Protein AF-0000000077415486 (afdb_homodimer)

Secondary structure (DSSP, 8-state):
---------------------SEEEEEEE-TT-HHHHHHIIIIIHHHHHHHGGGEEEEEEE-TT-EEEEETTEEEEE-TT-HHHHHHHHHHHHHHHHSTTHHHHHHHHHHHTTS-TT-HHHHHHHHHHTT--HHHHHHHHHTSHHHHHHHHHHHHHHHH-SS--SSSEEEETTB--HHHHHHHHHHHHHHHHHHHHHHHHHHHHHHHHHT-----------------------/---------------------SEEEEEEE-TT-HHHHHHIIIIIHHHHHHHGGGEEEEEEE-TT-EEEEETTEEEEE-TT-HHHHHHHHHHHHHHHHSTTHHHHHHHHHHHTTS-TT-HHHHHHHHHHTT--HHHHHHHHHTSHHHHHHHHHHHHHHHH-SS--SSSEEEETTB--HHHHHHHHHHHHHHHHHHHHHHHHHHHHHHHHHT-----------------------

Nearest PDB structures (foldseek):
  6nwx-assembly1_A  TM=9.058E-01  e=7.890E-13  Mus musculus
  7unn-assembly1_A  TM=7.212E-01  e=3.100E-04  Corynebacterium diphtheriae
  4pwp-assembly1_A  TM=6.696E-01  e=2.620E-04  Corynebacterium diphtheriae
  4pwo-assembly1_A  TM=6.851E-01  e=4.339E-04  Corynebacterium diphtheriae
  2vup-assembly1_A  TM=6.744E-01  e=1.556E+00  Trypanosoma brucei

Radius of gyration: 33.88 Å; Cα contacts (8 Å, |Δi|>4): 620; chains: 2; bounding box: 96×103×74 Å

Sequence (466 aa):
MRRIVAFILIILFVPDGNYAKNISVSVFYESLCPDSVDFLSNQFYPAYISIKEKIQVELVPFGKATANWANGTWIFSCQHGPKECYGNMVHSCAIDLSPGDNSTEFVVCAMKSGDASLDGNLQQCAIDHGVNWTEIQNCVKSGKGNELLAKNGNRTGEVKEKVTFIPMVVFEHTYKEALQTIALRNFLEISEFLISESECERCKRRGKSGGSPKHFSSILVLLISVLPIKVLLMRRIVAFILIILFVPDGNYAKNISVSVFYESLCPDSVDFLSNQFYPAYISIKEKIQVELVPFGKATANWANGTWIFSCQHGPKECYGNMVHSCAIDLSPGDNSTEFVVCAMKSGDASLDGNLQQCAIDHGVNWTEIQNCVKSGKGNELLAKNGNRTGEVKEKVTFIPMVVFEHTYKEALQTIALRNFLEISEFLISESECERCKRRGKSGGSPKHFSSILVLLISVLPIKVLL

Structure (mmCIF, N/CA/C/O backbone):
data_AF-0000000077415486-model_v1
#
loop_
_entity.id
_entity.type
_entity.pdbx_description
1 polymer 'Gamma-interferon-inducible lysosomal thiol reductase'
#
loop_
_atom_site.group_PDB
_atom_site.id
_atom_site.type_symbol
_atom_site.label_atom_id
_atom_site.label_alt_id
_atom_site.label_comp_id
_atom_site.label_asym_id
_atom_site.label_entity_id
_atom_site.label_seq_id
_atom_site.pdbx_PDB_ins_code
_atom_site.Cartn_x
_atom_site.Cartn_y
_atom_site.Cartn_z
_atom_site.occupancy
_atom_site.B_iso_or_equiv
_atom_site.auth_seq_id
_atom_site.auth_comp_id
_atom_site.auth_asym_id
_atom_site.auth_atom_id
_atom_site.pdbx_PDB_model_num
ATOM 1 N N . MET A 1 1 ? -29.266 -56.281 39.906 1 33.22 1 MET A N 1
ATOM 2 C CA . MET A 1 1 ? -29.547 -54.938 39.344 1 33.22 1 MET A CA 1
ATOM 3 C C . MET A 1 1 ? -28.312 -54.375 38.656 1 33.22 1 MET A C 1
ATOM 5 O O . MET A 1 1 ? -27.312 -54.094 39.312 1 33.22 1 MET A O 1
ATOM 9 N N . ARG A 1 2 ? -27.984 -54.844 37.438 1 41.31 2 ARG A N 1
ATOM 10 C CA . ARG A 1 2 ? -26.859 -54.438 36.625 1 41.31 2 ARG A CA 1
ATOM 11 C C . ARG A 1 2 ? -26.953 -52.938 36.281 1 41.31 2 ARG A C 1
ATOM 13 O O . ARG A 1 2 ? -27.969 -52.5 35.719 1 41.31 2 ARG A O 1
ATOM 20 N N . ARG A 1 3 ? -26.219 -52.094 37 1 41.34 3 ARG A N 1
ATOM 21 C CA . ARG A 1 3 ? -26.094 -50.656 36.812 1 41.34 3 ARG A CA 1
ATOM 22 C C . ARG A 1 3 ? -25.516 -50.344 35.438 1 41.34 3 ARG A C 1
ATOM 24 O O . ARG A 1 3 ? -24.422 -50.812 35.094 1 41.34 3 ARG A O 1
ATOM 31 N N . ILE A 1 4 ? -26.375 -50.219 34.438 1 45.19 4 ILE A N 1
ATOM 32 C CA . ILE A 1 4 ? -25.938 -49.781 33.125 1 45.19 4 ILE A CA 1
ATOM 33 C C . ILE A 1 4 ? -25.453 -48.344 33.188 1 45.19 4 ILE A C 1
ATOM 35 O O . ILE A 1 4 ? -26.203 -47.438 33.594 1 45.19 4 ILE A O 1
ATOM 39 N N . VAL A 1 5 ? -24.156 -48.062 33.344 1 46.62 5 VAL A N 1
ATOM 40 C CA . VAL A 1 5 ? -23.547 -46.75 33.219 1 46.62 5 VAL A CA 1
ATOM 41 C C . VAL A 1 5 ? -23.531 -46.344 31.75 1 46.62 5 VAL A C 1
ATOM 43 O O . VAL A 1 5 ? -22.938 -47.031 30.906 1 46.62 5 VAL A O 1
ATOM 46 N N . ALA A 1 6 ? -24.5 -45.594 31.312 1 49.25 6 ALA A N 1
ATOM 47 C CA . ALA A 1 6 ? -24.484 -45 29.969 1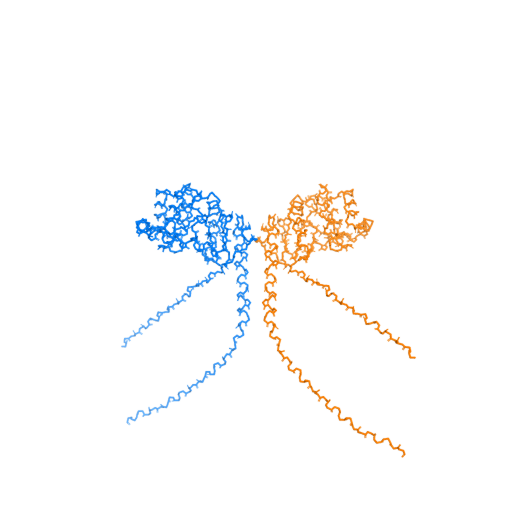 49.25 6 ALA A CA 1
ATOM 48 C C . ALA A 1 6 ? -23.438 -43.875 29.891 1 49.25 6 ALA A C 1
ATOM 50 O O . ALA A 1 6 ? -23.453 -42.938 30.688 1 49.25 6 ALA A O 1
ATOM 51 N N . PHE A 1 7 ? -22.281 -44.188 29.375 1 47.56 7 PHE A N 1
ATOM 52 C CA . PHE A 1 7 ? -21.297 -43.188 29.047 1 47.56 7 PHE A CA 1
ATOM 53 C C . PHE A 1 7 ? -21.797 -42.281 27.922 1 47.56 7 PHE A C 1
ATOM 55 O O . PHE A 1 7 ? -22.156 -42.75 26.844 1 47.56 7 PHE A O 1
ATOM 62 N N . ILE A 1 8 ? -22.359 -41.094 28.234 1 49.69 8 ILE A N 1
ATOM 63 C CA . ILE A 1 8 ? -22.688 -40.094 27.25 1 49.69 8 ILE A CA 1
ATOM 64 C C . ILE A 1 8 ? -21.391 -39.531 26.641 1 49.69 8 ILE A C 1
ATOM 66 O O . ILE A 1 8 ? -20.562 -38.969 27.344 1 49.69 8 ILE A O 1
ATOM 70 N N . LEU A 1 9 ? -20.953 -40.062 25.484 1 47.56 9 LEU A N 1
ATOM 71 C CA . LEU A 1 9 ? -19.891 -39.438 24.688 1 47.56 9 LEU A CA 1
ATOM 72 C C . LEU A 1 9 ? -20.312 -38.094 24.156 1 47.56 9 LEU A C 1
ATOM 74 O O . LEU A 1 9 ? -21.25 -37.969 23.359 1 47.56 9 LEU A O 1
ATOM 78 N N . ILE A 1 10 ? -20.094 -37 24.844 1 49.38 10 ILE A N 1
ATOM 79 C CA . ILE A 1 10 ? -20.281 -35.625 24.359 1 49.38 10 ILE A CA 1
ATOM 80 C C . ILE A 1 10 ? -19.297 -35.344 23.219 1 49.38 10 ILE A C 1
ATOM 82 O O . ILE A 1 10 ? -18.078 -35.375 23.422 1 49.38 10 ILE A O 1
ATOM 86 N N . ILE A 1 11 ? -19.672 -35.656 21.984 1 43.84 11 ILE A N 1
ATOM 87 C CA . ILE A 1 11 ? -18.891 -35.219 20.828 1 43.84 11 ILE A CA 1
ATOM 88 C C . ILE A 1 11 ? -18.922 -33.688 20.75 1 43.84 11 ILE A C 1
ATOM 90 O O . ILE A 1 11 ? -19.969 -33.094 20.516 1 43.84 11 ILE A O 1
ATOM 94 N N . LEU A 1 12 ? -18.109 -33 21.453 1 40.91 12 LEU A N 1
ATOM 95 C CA . LEU A 1 12 ? -17.891 -31.578 21.219 1 40.91 12 LEU A CA 1
ATOM 96 C C . LEU A 1 12 ? -17.453 -31.328 19.797 1 40.91 12 LEU A C 1
ATOM 98 O O . LEU A 1 12 ? -16.391 -31.781 19.375 1 40.91 12 LEU A O 1
ATOM 102 N N . PHE A 1 13 ? -18.375 -31.203 18.875 1 39.75 13 PHE A N 1
ATOM 103 C CA . PHE A 1 13 ? -18 -30.656 17.594 1 39.75 13 PHE A CA 1
ATOM 104 C C . PHE A 1 13 ? -17.266 -29.328 17.75 1 39.75 13 PHE A C 1
ATOM 106 O O . PHE A 1 13 ? -17.828 -28.359 18.266 1 39.75 13 PHE A O 1
ATOM 113 N N . VAL A 1 14 ? -16.047 -29.406 18 1 38.38 14 VAL A N 1
ATOM 114 C CA . VAL A 1 14 ? -15.305 -28.156 17.812 1 38.38 14 VAL A CA 1
ATOM 115 C C . VAL A 1 14 ? -15.594 -27.609 16.422 1 38.38 14 VAL A C 1
ATOM 117 O O . VAL A 1 14 ? -15.336 -28.266 15.414 1 38.38 14 VAL A O 1
ATOM 120 N N . PRO A 1 15 ? -16.562 -26.828 16.281 1 37.06 15 PRO A N 1
ATOM 121 C CA . PRO A 1 15 ? -16.609 -26.25 14.938 1 37.06 15 PRO A CA 1
ATOM 122 C C . PRO A 1 15 ? -15.227 -25.938 14.383 1 37.06 15 PRO A C 1
ATOM 124 O O . PRO A 1 15 ? -14.352 -25.484 15.117 1 37.06 15 PRO A O 1
ATOM 127 N N . ASP A 1 16 ? -14.734 -26.828 13.641 1 36.75 16 ASP A N 1
ATOM 128 C CA . ASP A 1 16 ? -13.57 -26.344 12.898 1 36.75 16 ASP A CA 1
ATOM 129 C C . ASP A 1 16 ? -13.742 -24.891 12.508 1 36.75 16 ASP A C 1
ATOM 131 O O . ASP A 1 16 ? -14.742 -24.516 11.875 1 36.75 16 ASP A O 1
ATOM 135 N N . GLY A 1 17 ? -13.539 -24.047 13.375 1 36.56 17 GLY A N 1
ATOM 136 C CA . GLY A 1 17 ? -13.586 -22.641 12.977 1 36.56 17 GLY A CA 1
ATOM 137 C C . GLY A 1 17 ? -13.125 -22.422 11.547 1 36.56 17 GLY A C 1
ATOM 138 O O . GLY A 1 17 ? -11.93 -22.25 11.289 1 36.56 17 GLY A O 1
ATOM 139 N N . ASN A 1 18 ? -13.641 -23.156 10.609 1 40.34 18 ASN A N 1
ATOM 140 C CA . ASN A 1 18 ? -13.438 -22.797 9.203 1 40.34 18 ASN A CA 1
ATOM 141 C C . ASN A 1 18 ? -13.43 -21.297 8.992 1 40.34 18 ASN A C 1
ATOM 143 O O . ASN A 1 18 ? -14.484 -20.672 8.914 1 40.34 18 ASN A O 1
ATOM 147 N N . TYR A 1 19 ? -12.57 -20.672 9.586 1 43.72 19 TYR A N 1
ATOM 148 C CA . TYR A 1 19 ? -12.492 -19.234 9.352 1 43.72 19 TYR A CA 1
ATOM 149 C C . TYR A 1 19 ? -12.453 -18.922 7.859 1 43.72 19 TYR A C 1
ATOM 151 O O . TYR A 1 19 ? -11.578 -19.406 7.141 1 43.72 19 TYR A O 1
ATOM 159 N N . ALA A 1 20 ? -13.523 -18.984 7.156 1 54.56 20 ALA A N 1
ATOM 160 C CA . ALA A 1 20 ? -13.625 -18.531 5.773 1 54.56 20 ALA A CA 1
ATOM 161 C C . ALA A 1 20 ? -12.586 -17.469 5.469 1 54.56 20 ALA A C 1
ATOM 163 O O . ALA A 1 20 ? -12.383 -16.547 6.266 1 54.56 20 ALA A O 1
ATOM 164 N N . LYS A 1 21 ? -11.664 -17.875 4.496 1 64.75 21 LYS A N 1
ATOM 165 C CA . LYS A 1 21 ? -10.633 -16.938 4.059 1 64.75 21 LYS A CA 1
ATOM 166 C C . LYS A 1 21 ? -11.242 -15.586 3.697 1 64.75 21 LYS A C 1
ATOM 168 O O . LYS A 1 21 ? -12.32 -15.516 3.102 1 64.75 21 LYS A O 1
ATOM 173 N N . ASN A 1 22 ? -10.555 -14.609 4.191 1 79.31 22 ASN A N 1
ATOM 174 C CA . ASN A 1 22 ? -11.062 -13.242 4.16 1 79.31 22 ASN A CA 1
ATOM 175 C C . ASN A 1 22 ? -10.945 -12.641 2.762 1 79.31 22 ASN A C 1
ATOM 177 O O . ASN A 1 22 ? -11.898 -12.031 2.264 1 79.31 22 ASN A O 1
ATOM 181 N N . ILE A 1 23 ? -9.719 -12.977 2.152 1 94.31 23 ILE A N 1
ATOM 182 C CA . ILE A 1 23 ? -9.562 -12.414 0.816 1 94.31 23 ILE A CA 1
ATOM 183 C C . ILE A 1 23 ? -8.82 -13.398 -0.078 1 94.31 23 ILE A C 1
ATOM 185 O O . ILE A 1 23 ? -8.125 -14.289 0.415 1 94.31 23 ILE A O 1
ATOM 189 N N . SER A 1 24 ? -9 -13.383 -1.378 1 97.38 24 SER A N 1
ATOM 190 C CA . SER A 1 24 ? -8.242 -14.172 -2.352 1 97.38 24 SER A CA 1
ATOM 191 C C . SER A 1 24 ? -7.074 -13.375 -2.918 1 97.38 24 SER A C 1
ATOM 193 O O . SER A 1 24 ? -7.184 -12.164 -3.123 1 97.38 24 SER A O 1
ATOM 195 N N . VAL A 1 25 ? -5.992 -14.047 -3.143 1 98.62 25 VAL A N 1
ATOM 196 C CA . VAL A 1 25 ? -4.809 -13.469 -3.766 1 98.62 25 VAL A CA 1
ATOM 197 C C . VAL A 1 25 ? -4.316 -14.375 -4.891 1 98.62 25 VAL A C 1
ATOM 199 O O . VAL A 1 25 ? -4.055 -15.562 -4.668 1 98.62 25 VAL A O 1
ATOM 202 N N . SER A 1 26 ? -4.207 -13.867 -6.051 1 98.62 26 SER A N 1
ATOM 203 C CA . SER A 1 26 ? -3.617 -14.578 -7.18 1 98.62 26 SER A CA 1
ATOM 204 C C . SER A 1 26 ? -2.293 -13.945 -7.598 1 98.62 26 SER A C 1
ATOM 206 O O . SER A 1 26 ? -2.205 -12.727 -7.754 1 98.62 26 SER A O 1
ATOM 208 N N . VAL A 1 27 ? -1.303 -14.75 -7.75 1 98.88 27 VAL A N 1
ATOM 209 C CA . VAL A 1 27 ? -0.001 -14.273 -8.203 1 98.88 27 VAL A CA 1
ATOM 210 C C . VAL A 1 27 ? 0.339 -14.898 -9.555 1 98.88 27 VAL A C 1
ATOM 212 O O . VAL A 1 27 ? 0.441 -16.125 -9.672 1 98.88 27 VAL A O 1
ATOM 215 N N . PHE A 1 28 ? 0.463 -14.125 -10.57 1 98.81 28 PHE A N 1
ATOM 216 C CA . PHE A 1 28 ? 0.914 -14.523 -11.898 1 98.81 28 PHE A CA 1
ATOM 217 C C . PHE A 1 28 ? 2.408 -14.273 -12.062 1 98.81 28 PHE A C 1
ATOM 219 O O . PHE A 1 28 ? 2.871 -13.141 -11.922 1 98.81 28 PHE A O 1
ATOM 226 N N . TYR A 1 29 ? 3.145 -15.328 -12.375 1 98.81 29 TYR A N 1
ATOM 227 C CA . TYR A 1 29 ? 4.594 -15.195 -12.281 1 98.81 29 TYR A CA 1
ATOM 228 C C . TYR A 1 29 ? 5.293 -16.109 -13.281 1 98.81 29 TYR A C 1
ATOM 230 O O . TYR A 1 29 ? 4.633 -16.797 -14.062 1 98.81 29 TYR A O 1
ATOM 238 N N . GLU A 1 30 ? 6.641 -15.953 -13.328 1 98.81 30 GLU A N 1
ATOM 239 C CA . GLU A 1 30 ? 7.535 -16.781 -14.133 1 98.81 30 GLU A CA 1
ATOM 240 C C . GLU A 1 30 ? 8.641 -17.406 -13.281 1 98.81 30 GLU A C 1
ATOM 242 O O . GLU A 1 30 ? 9.227 -16.719 -12.43 1 98.81 30 GLU A O 1
ATOM 247 N N . SER A 1 31 ? 8.953 -18.609 -13.539 1 98.88 31 SER A N 1
ATOM 248 C CA . SER A 1 31 ? 9.805 -19.406 -12.648 1 98.88 31 SER A CA 1
ATOM 249 C C . SER A 1 31 ? 11.234 -18.891 -12.648 1 98.88 31 SER A C 1
ATOM 251 O O . SER A 1 31 ? 11.969 -19.062 -11.672 1 98.88 31 SER A O 1
ATOM 253 N N . LEU A 1 32 ? 11.625 -18.219 -13.742 1 98.75 32 LEU A N 1
ATOM 254 C CA . LEU A 1 32 ? 13.016 -17.781 -13.797 1 98.75 32 LEU A CA 1
ATOM 255 C C . LEU A 1 32 ? 13.102 -16.266 -13.891 1 98.75 32 LEU A C 1
ATOM 257 O O . LEU A 1 32 ? 14.164 -15.711 -14.203 1 98.75 32 LEU A O 1
ATOM 261 N N . CYS A 1 33 ? 12.039 -15.578 -13.797 1 98.62 33 CYS A N 1
ATOM 262 C CA . CYS A 1 33 ? 12.031 -14.117 -13.836 1 98.62 33 CYS A CA 1
ATOM 263 C C . CYS A 1 33 ? 12.523 -13.539 -12.516 1 98.62 33 CYS A C 1
ATOM 265 O O . CYS A 1 33 ? 11.953 -13.812 -11.461 1 98.62 33 CYS A O 1
ATOM 267 N N . PRO A 1 34 ? 13.562 -12.719 -12.602 1 98.5 34 PRO A N 1
ATOM 268 C CA . PRO A 1 34 ? 14.133 -12.188 -11.359 1 98.5 34 PRO A CA 1
ATOM 269 C C . PRO A 1 34 ? 13.102 -11.445 -10.508 1 98.5 34 PRO A C 1
ATOM 271 O O . PRO A 1 34 ? 13.125 -11.547 -9.281 1 98.5 34 PRO A O 1
ATOM 274 N N . ASP A 1 35 ? 12.227 -10.664 -11.094 1 98.5 35 ASP A N 1
ATOM 275 C CA . ASP A 1 35 ? 11.203 -9.93 -10.344 1 98.5 35 ASP A CA 1
ATOM 276 C C . ASP A 1 35 ? 10.219 -10.891 -9.68 1 98.5 35 ASP A C 1
ATOM 278 O O . ASP A 1 35 ? 9.789 -10.656 -8.547 1 98.5 35 ASP A O 1
ATOM 282 N N . SER A 1 36 ? 9.812 -11.938 -10.344 1 98.81 36 SER A N 1
ATOM 283 C CA . SER A 1 36 ? 8.961 -12.961 -9.75 1 98.81 36 SER A CA 1
ATOM 284 C C . SER A 1 36 ? 9.641 -13.625 -8.562 1 98.81 36 SER A C 1
ATOM 286 O O . SER A 1 36 ? 9.023 -13.828 -7.512 1 98.81 36 SER A O 1
ATOM 288 N N . VAL A 1 37 ? 10.906 -13.922 -8.773 1 98.88 37 VAL A N 1
ATOM 289 C CA . VAL A 1 37 ? 11.68 -14.555 -7.711 1 98.88 37 VAL A CA 1
ATOM 290 C C . VAL A 1 37 ? 11.727 -13.633 -6.496 1 98.88 37 VAL A C 1
ATOM 292 O O . VAL A 1 37 ? 11.469 -14.062 -5.371 1 98.88 37 VAL A O 1
ATOM 295 N N . ASP A 1 38 ? 12.047 -12.414 -6.738 1 98.69 38 ASP A N 1
ATOM 296 C CA . ASP A 1 38 ? 12.164 -11.445 -5.652 1 98.69 38 ASP A CA 1
ATOM 297 C C . ASP A 1 38 ? 10.836 -11.297 -4.91 1 98.69 38 ASP A C 1
ATOM 299 O O . ASP A 1 38 ? 10.797 -11.359 -3.68 1 98.69 38 ASP A O 1
ATOM 303 N N . PHE A 1 39 ? 9.781 -11.148 -5.574 1 98.88 39 PHE A N 1
ATOM 304 C CA . PHE A 1 39 ? 8.477 -10.938 -4.957 1 98.88 39 PHE A CA 1
ATOM 305 C C . PHE A 1 39 ? 8.07 -12.148 -4.137 1 98.88 39 PHE A C 1
ATOM 307 O O . PHE A 1 39 ? 7.676 -12.016 -2.975 1 98.88 39 PHE A O 1
ATOM 314 N N . LEU A 1 40 ? 8.078 -13.336 -4.754 1 98.94 40 LEU A N 1
ATOM 315 C CA . LEU A 1 40 ? 7.621 -14.539 -4.07 1 98.94 40 LEU A CA 1
ATOM 316 C C . LEU A 1 40 ? 8.5 -14.844 -2.861 1 98.94 40 LEU A C 1
ATOM 318 O O . LEU A 1 40 ? 8.008 -15.281 -1.821 1 98.94 40 LEU A O 1
ATOM 322 N N . SER A 1 41 ? 9.773 -14.547 -2.977 1 98.69 41 SER A N 1
ATOM 323 C CA . SER A 1 41 ? 10.727 -14.914 -1.932 1 98.69 41 SER A CA 1
ATOM 324 C C . SER A 1 41 ? 10.719 -13.891 -0.798 1 98.69 41 SER A C 1
ATOM 326 O O . SER A 1 41 ? 10.805 -14.258 0.375 1 98.69 41 SER A O 1
ATOM 328 N N . ASN A 1 42 ? 10.57 -12.617 -1.163 1 98.56 42 ASN A N 1
ATOM 329 C CA . ASN A 1 42 ? 10.906 -11.586 -0.191 1 98.56 42 ASN A CA 1
ATOM 330 C C . ASN A 1 42 ? 9.695 -10.742 0.184 1 98.56 42 ASN A C 1
ATOM 332 O O . ASN A 1 42 ? 9.742 -9.961 1.139 1 98.56 42 ASN A O 1
ATOM 336 N N . GLN A 1 43 ? 8.641 -10.875 -0.507 1 98.69 43 GLN A N 1
ATOM 337 C CA . GLN A 1 43 ? 7.41 -10.172 -0.166 1 98.69 43 GLN A CA 1
ATOM 338 C C . GLN A 1 43 ? 6.297 -11.156 0.177 1 98.69 43 GLN A C 1
ATOM 340 O O . GLN A 1 43 ? 5.773 -11.148 1.294 1 98.69 43 GLN A O 1
ATOM 345 N N . PHE A 1 44 ? 6.027 -12.039 -0.738 1 98.88 44 PHE A N 1
ATOM 346 C CA . PHE A 1 44 ? 4.914 -12.969 -0.604 1 98.88 44 PHE A CA 1
ATOM 347 C C . PHE A 1 44 ? 5.148 -13.93 0.55 1 98.88 44 PHE A C 1
ATOM 349 O O . PHE A 1 44 ? 4.301 -14.07 1.434 1 98.88 44 PHE A O 1
ATOM 356 N N . TYR A 1 45 ? 6.262 -14.609 0.591 1 98.75 45 TYR A N 1
ATOM 357 C CA . TYR A 1 45 ? 6.445 -15.734 1.503 1 98.75 45 TYR A CA 1
ATOM 358 C C . TYR A 1 45 ? 6.457 -15.266 2.953 1 98.75 45 TYR A C 1
ATOM 360 O O . TYR A 1 45 ? 5.754 -15.82 3.799 1 98.75 45 TYR A O 1
ATOM 368 N N . PRO A 1 46 ? 7.289 -14.242 3.299 1 98.5 46 PRO A N 1
ATOM 369 C CA . PRO A 1 46 ? 7.215 -13.781 4.688 1 98.5 46 PRO A CA 1
ATOM 370 C C . PRO A 1 46 ? 5.797 -13.406 5.113 1 98.5 46 PRO A C 1
ATOM 372 O O . PRO A 1 46 ? 5.395 -13.68 6.246 1 98.5 46 PRO A O 1
ATOM 375 N N . ALA A 1 47 ? 5.055 -12.789 4.258 1 98.62 47 ALA A N 1
ATOM 376 C CA . ALA A 1 47 ? 3.668 -12.445 4.559 1 98.62 47 ALA A CA 1
ATOM 377 C C . ALA A 1 47 ? 2.811 -13.703 4.695 1 98.62 47 ALA A C 1
ATOM 379 O O . ALA A 1 47 ? 1.993 -13.805 5.613 1 98.62 47 ALA A O 1
ATOM 380 N N . TYR A 1 48 ? 2.998 -14.625 3.787 1 98.25 48 TYR A N 1
ATOM 381 C CA . TYR A 1 48 ? 2.246 -15.875 3.74 1 98.25 48 TYR A CA 1
ATOM 382 C C . TYR A 1 48 ? 2.309 -16.594 5.082 1 98.25 48 TYR A C 1
ATOM 384 O O . TYR A 1 48 ? 1.296 -17.109 5.566 1 98.25 48 TYR A O 1
ATOM 392 N N . ILE A 1 49 ? 3.439 -16.609 5.68 1 97.25 49 ILE A N 1
ATOM 393 C CA . ILE A 1 49 ? 3.633 -17.281 6.961 1 97.25 49 ILE A CA 1
ATOM 394 C C . ILE A 1 49 ? 2.725 -16.656 8.016 1 97.25 49 ILE A C 1
ATOM 396 O O . ILE A 1 49 ? 2.158 -17.359 8.852 1 97.25 49 ILE A O 1
ATOM 400 N N . SER A 1 50 ? 2.5 -15.43 7.926 1 96.31 50 SER A N 1
ATOM 401 C CA . SER A 1 50 ? 1.776 -14.688 8.953 1 96.31 50 SER A CA 1
ATOM 402 C C . SER A 1 50 ? 0.273 -14.719 8.703 1 96.31 50 SER A C 1
ATOM 404 O O . SER A 1 50 ? -0.521 -14.672 9.641 1 96.31 50 SER A O 1
ATOM 406 N N . ILE A 1 51 ? -0.125 -14.836 7.383 1 97.38 51 ILE A N 1
ATOM 407 C CA . ILE A 1 51 ? -1.534 -14.562 7.129 1 97.38 51 ILE A CA 1
ATOM 408 C C . ILE A 1 51 ? -2.143 -15.703 6.312 1 97.38 51 ILE A C 1
ATOM 410 O O . ILE A 1 51 ? -3.264 -15.586 5.812 1 97.38 51 ILE A O 1
ATOM 414 N N . LYS A 1 52 ? -1.493 -16.812 6.156 1 96.5 52 LYS A N 1
ATOM 415 C CA . LYS A 1 52 ? -1.928 -17.859 5.246 1 96.5 52 LYS A CA 1
ATOM 416 C C . LYS A 1 52 ? -3.307 -18.391 5.633 1 96.5 52 LYS A C 1
ATOM 418 O O . LYS A 1 52 ? -4.07 -18.844 4.773 1 96.5 52 LYS A O 1
ATOM 423 N N . GLU A 1 53 ? -3.703 -18.266 6.863 1 95.81 53 GLU A N 1
ATOM 424 C CA . GLU A 1 53 ? -5.004 -18.766 7.309 1 95.81 53 GLU A CA 1
ATOM 425 C C . GLU A 1 53 ? -6.125 -17.812 6.895 1 95.81 53 GLU A C 1
ATOM 427 O O . GLU A 1 53 ? -7.301 -18.172 6.953 1 95.81 53 GLU A O 1
ATOM 432 N N . LYS A 1 54 ? -5.793 -16.641 6.488 1 96.06 54 LYS A N 1
ATOM 433 C CA . LYS A 1 54 ? -6.793 -15.617 6.219 1 96.06 54 LYS A CA 1
ATOM 434 C C . LYS A 1 54 ? -6.887 -15.32 4.723 1 96.06 54 LYS A C 1
ATOM 436 O O . LYS A 1 54 ? -7.703 -14.5 4.297 1 96.06 54 LYS A O 1
ATOM 441 N N . ILE A 1 55 ? -5.953 -15.969 3.934 1 97.12 55 ILE A N 1
ATOM 442 C CA . ILE A 1 55 ? -5.992 -15.664 2.508 1 97.12 55 ILE A CA 1
ATOM 443 C C . ILE A 1 55 ? -6.102 -16.953 1.708 1 97.12 55 ILE A C 1
ATOM 445 O O . ILE A 1 55 ? -5.582 -18 2.123 1 97.12 55 ILE A O 1
ATOM 449 N N . GLN A 1 56 ? -6.836 -16.922 0.658 1 97.19 56 GLN A N 1
ATOM 450 C CA . GLN A 1 56 ? -6.832 -17.953 -0.363 1 97.19 56 GLN A CA 1
ATOM 451 C C . GLN A 1 56 ? -5.836 -17.641 -1.473 1 97.19 56 GLN A C 1
ATOM 453 O O . GLN A 1 56 ? -5.992 -16.641 -2.188 1 97.19 56 GLN A O 1
ATOM 458 N N . VAL A 1 57 ? -4.891 -18.547 -1.695 1 98.44 57 VAL A N 1
ATOM 459 C CA . VAL A 1 57 ? -3.775 -18.234 -2.58 1 98.44 57 VAL A CA 1
ATOM 460 C C . VAL A 1 57 ? -3.918 -19.016 -3.887 1 98.44 57 VAL A C 1
ATOM 462 O O . VAL A 1 57 ? -4.23 -20.203 -3.877 1 98.44 57 VAL A O 1
ATOM 465 N N . GLU A 1 58 ? -3.746 -18.359 -4.938 1 98.44 58 GLU A N 1
ATOM 466 C CA . GLU A 1 58 ? -3.605 -18.938 -6.27 1 98.44 58 GLU A CA 1
ATOM 467 C C . GLU A 1 58 ? -2.287 -18.531 -6.914 1 98.44 58 GLU A C 1
ATOM 469 O O . GLU A 1 58 ? -2.035 -17.328 -7.109 1 98.44 58 GLU A O 1
ATOM 474 N N . LEU A 1 59 ? -1.413 -19.469 -7.211 1 98.88 59 LEU A N 1
ATOM 475 C CA . LEU A 1 59 ? -0.179 -19.219 -7.949 1 98.88 59 LEU A CA 1
ATOM 476 C C . LEU A 1 59 ? -0.314 -19.656 -9.406 1 98.88 59 LEU A C 1
ATOM 478 O O . LEU A 1 59 ? -0.732 -20.781 -9.68 1 98.88 59 LEU A O 1
ATOM 482 N N . VAL A 1 60 ? 0 -18.766 -10.352 1 98.88 60 VAL A N 1
ATOM 483 C CA . VAL A 1 60 ? -0.216 -19.016 -11.766 1 98.88 60 VAL A CA 1
ATOM 484 C C . VAL A 1 60 ? 1.095 -18.844 -12.531 1 98.88 60 VAL A C 1
ATOM 486 O O . VAL A 1 60 ? 1.371 -17.766 -13.062 1 98.88 60 VAL A O 1
ATOM 489 N N . PRO A 1 61 ? 1.847 -19.859 -12.711 1 98.94 61 PRO A N 1
ATOM 490 C CA . PRO A 1 61 ? 3.09 -19.75 -13.477 1 98.94 61 PRO A CA 1
ATOM 491 C C . PRO A 1 61 ? 2.852 -19.688 -14.984 1 98.94 61 PRO A C 1
ATOM 493 O O . PRO A 1 61 ? 2.256 -20.594 -15.555 1 98.94 61 PRO A O 1
ATOM 496 N N . PHE A 1 62 ? 3.256 -18.625 -15.633 1 98.69 62 PHE A N 1
ATOM 497 C CA . PHE A 1 62 ? 3.148 -18.422 -17.062 1 98.69 62 PHE A CA 1
ATOM 498 C C . PHE A 1 62 ? 3.799 -17.109 -17.484 1 98.69 62 PHE A C 1
ATOM 500 O O . PHE A 1 62 ? 4.797 -17.094 -18.203 1 98.69 62 PHE A O 1
ATOM 507 N N . GLY A 1 63 ? 3.236 -16 -16.906 1 97.75 63 GLY A N 1
ATOM 508 C CA . GLY A 1 63 ? 3.771 -14.664 -17.141 1 97.75 63 GLY A CA 1
ATOM 509 C C . GLY A 1 63 ? 3.592 -14.188 -18.562 1 97.75 63 GLY A C 1
ATOM 510 O O . GLY A 1 63 ? 2.484 -14.234 -19.109 1 97.75 63 GLY A O 1
ATOM 511 N N . LYS A 1 64 ? 4.625 -13.82 -19.203 1 97.12 64 LYS A N 1
ATOM 512 C CA . LYS A 1 64 ? 4.59 -13.258 -20.547 1 97.12 64 LYS A CA 1
ATOM 513 C C . LYS A 1 64 ? 4.773 -14.344 -21.609 1 97.12 64 LYS A C 1
ATOM 515 O O . LYS A 1 64 ? 5.039 -14.039 -22.781 1 97.12 64 LYS A O 1
ATOM 520 N N . ALA A 1 65 ? 4.719 -15.555 -21.234 1 97.56 65 ALA A N 1
ATOM 521 C CA . ALA A 1 65 ? 4.879 -16.656 -22.172 1 97.56 65 ALA A CA 1
ATOM 522 C C . ALA A 1 65 ? 3.766 -16.641 -23.219 1 97.56 65 ALA A C 1
ATOM 524 O O . ALA A 1 65 ? 2.77 -15.93 -23.062 1 97.56 65 ALA A O 1
ATOM 525 N N . THR A 1 66 ? 3.996 -17.312 -24.266 1 96.81 66 THR A N 1
ATOM 526 C CA . THR A 1 66 ? 2.961 -17.562 -25.266 1 96.81 66 THR A CA 1
ATOM 527 C C . THR A 1 66 ? 2.689 -19.062 -25.391 1 96.81 66 THR A C 1
ATOM 529 O O . THR A 1 66 ? 3.574 -19.891 -25.141 1 96.81 66 THR A O 1
ATOM 532 N N . ALA A 1 67 ? 1.487 -19.328 -25.672 1 96.69 67 ALA A N 1
ATOM 533 C CA . ALA A 1 67 ? 1.038 -20.703 -25.906 1 96.69 67 ALA A CA 1
ATOM 534 C C . ALA A 1 67 ? 0.281 -20.797 -27.219 1 96.69 67 ALA A C 1
ATOM 536 O O . ALA A 1 67 ? -0.767 -20.172 -27.406 1 96.69 67 ALA A O 1
ATOM 537 N N . ASN A 1 68 ? 0.846 -21.578 -28.125 1 95.94 68 ASN A N 1
ATOM 538 C CA . ASN A 1 68 ? 0.22 -21.781 -29.422 1 95.94 68 ASN A CA 1
ATOM 539 C C . ASN A 1 68 ? -0.012 -23.266 -29.688 1 95.94 68 ASN A C 1
ATOM 541 O O . ASN A 1 68 ? 0.858 -24.094 -29.422 1 95.94 68 ASN A O 1
ATOM 545 N N . TRP A 1 69 ? -1.241 -23.641 -30.109 1 94.44 69 TRP A N 1
ATOM 546 C CA . TRP A 1 69 ? -1.554 -25.016 -30.469 1 94.44 69 TRP A CA 1
ATOM 547 C C . TRP A 1 69 ? -1.101 -25.312 -31.906 1 94.44 69 TRP A C 1
ATOM 549 O O . TRP A 1 69 ? -1.548 -24.672 -32.844 1 94.44 69 TRP A O 1
ATOM 559 N N . ALA A 1 70 ? -0.152 -26.188 -32.062 1 91.94 70 ALA A N 1
ATOM 560 C CA . ALA A 1 70 ? 0.383 -26.547 -33.375 1 91.94 70 ALA A CA 1
ATOM 561 C C .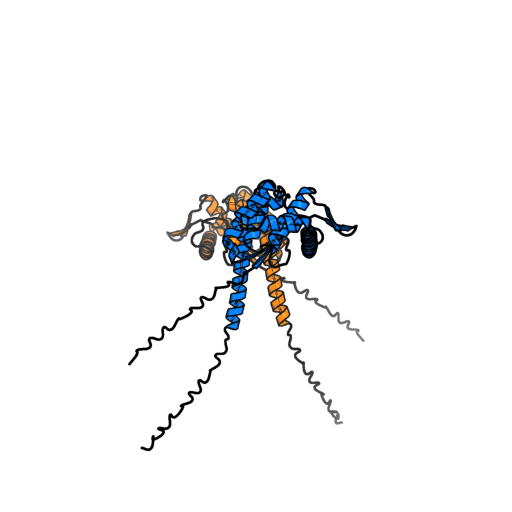 ALA A 1 70 ? 0.78 -28.016 -33.406 1 91.94 70 ALA A C 1
ATOM 563 O O . ALA A 1 70 ? 1.376 -28.547 -32.469 1 91.94 70 ALA A O 1
ATOM 564 N N . ASN A 1 71 ? 0.396 -28.672 -34.562 1 91.31 71 ASN A N 1
ATOM 565 C CA . ASN A 1 71 ? 0.794 -30.047 -34.844 1 91.31 71 ASN A CA 1
ATOM 566 C C . ASN A 1 71 ? 0.339 -31 -33.719 1 91.31 71 ASN A C 1
ATOM 568 O O . ASN A 1 71 ? 1.118 -31.828 -33.25 1 91.31 71 ASN A O 1
ATOM 572 N N . GLY A 1 72 ? -0.773 -30.719 -33.094 1 92.56 72 GLY A N 1
ATOM 573 C CA . GLY A 1 72 ? -1.385 -31.609 -32.125 1 92.56 72 GLY A CA 1
ATOM 574 C C . GLY A 1 72 ? -0.834 -31.438 -30.719 1 92.56 72 GLY A C 1
ATOM 575 O O . GLY A 1 72 ? -1.03 -32.281 -29.859 1 92.56 72 GLY A O 1
ATOM 576 N N . THR A 1 73 ? -0.05 -30.406 -30.531 1 91.88 73 THR A N 1
ATOM 577 C CA . THR A 1 73 ? 0.489 -30.172 -29.188 1 91.88 73 THR A CA 1
ATOM 578 C C . THR A 1 73 ? 0.619 -28.672 -28.922 1 91.88 73 THR A C 1
ATOM 580 O O . THR A 1 73 ? 0.428 -27.844 -29.812 1 91.88 73 THR A O 1
ATOM 583 N N . TRP A 1 74 ? 0.844 -28.375 -27.672 1 96.31 74 TRP A N 1
ATOM 584 C CA . TRP A 1 74 ? 1.1 -26.984 -27.266 1 96.31 74 TRP A CA 1
ATOM 585 C C . TRP A 1 74 ? 2.574 -26.641 -27.438 1 96.31 74 TRP A C 1
ATOM 587 O O . TRP A 1 74 ? 3.451 -27.422 -27.078 1 96.31 74 TRP A O 1
ATOM 597 N N . ILE A 1 75 ? 2.779 -25.469 -28.062 1 96.69 75 ILE A N 1
ATOM 598 C CA . ILE A 1 75 ? 4.121 -24.922 -28.172 1 96.69 75 ILE A CA 1
ATOM 599 C C . ILE A 1 75 ? 4.211 -23.625 -27.359 1 96.69 75 ILE A C 1
ATOM 601 O O . ILE A 1 75 ? 3.385 -22.719 -27.531 1 96.69 75 ILE A O 1
ATOM 605 N N . PHE A 1 76 ? 5.27 -23.594 -26.5 1 98.19 76 PHE A N 1
ATOM 606 C CA . PHE A 1 76 ? 5.398 -22.453 -25.609 1 98.19 76 PHE A CA 1
ATOM 607 C C . PHE A 1 76 ? 6.672 -21.672 -25.906 1 98.19 76 PHE A C 1
ATOM 609 O O . PHE A 1 76 ? 7.684 -22.25 -26.312 1 98.19 76 PHE A O 1
ATOM 616 N N . SER A 1 77 ? 6.594 -20.375 -25.766 1 98.31 77 SER 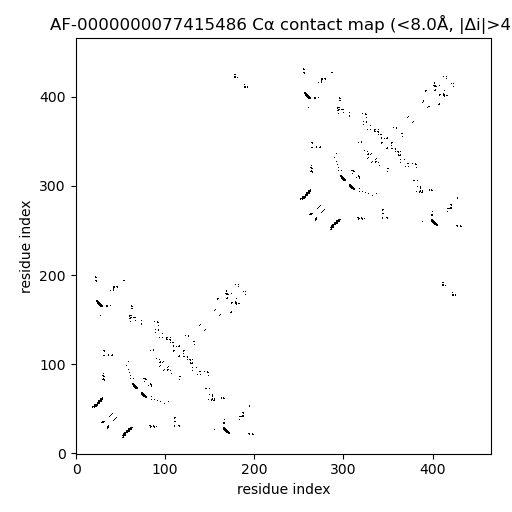A N 1
ATOM 617 C CA . SER A 1 77 ? 7.75 -19.484 -25.734 1 98.31 77 SER A CA 1
ATOM 618 C C . SER A 1 77 ? 7.77 -18.656 -24.438 1 98.31 77 SER A C 1
ATOM 620 O O . SER A 1 77 ? 6.754 -18.094 -24.047 1 98.31 77 SER A O 1
ATOM 622 N N . CYS A 1 78 ? 8.883 -18.688 -23.797 1 98.19 78 CYS A N 1
ATOM 623 C CA . CYS A 1 78 ? 9 -18 -22.516 1 98.19 78 CYS A CA 1
ATOM 624 C C . CYS A 1 78 ? 10.031 -16.891 -22.578 1 98.19 78 CYS A C 1
ATOM 626 O O . CYS A 1 78 ? 11.016 -16.984 -23.312 1 98.19 78 CYS A O 1
ATOM 628 N N . GLN A 1 79 ? 9.852 -15.875 -21.781 1 95.69 79 GLN A N 1
ATOM 629 C CA . GLN A 1 79 ? 10.68 -14.672 -21.797 1 95.69 79 GLN A CA 1
ATOM 630 C C . GLN A 1 79 ? 12.133 -15.008 -21.484 1 95.69 79 GLN A C 1
ATOM 632 O O . GLN A 1 79 ? 13.055 -14.414 -22.062 1 95.69 79 GLN A O 1
ATOM 637 N N . HIS A 1 80 ? 12.367 -15.992 -20.609 1 97.44 80 HIS A N 1
ATOM 638 C CA . HIS A 1 80 ? 13.719 -16.359 -20.203 1 97.44 80 HIS A CA 1
ATOM 639 C C . HIS A 1 80 ? 14.109 -17.719 -20.75 1 97.44 80 HIS A C 1
ATOM 641 O O . HIS A 1 80 ? 14.828 -18.484 -20.078 1 97.44 80 HIS A O 1
ATOM 647 N N . GLY A 1 81 ? 13.492 -18.109 -21.844 1 97.81 81 GLY A N 1
ATOM 648 C CA . GLY A 1 81 ? 13.938 -19.281 -22.562 1 97.81 81 GLY A CA 1
ATOM 649 C C . GLY A 1 81 ? 13.188 -20.547 -22.172 1 97.81 81 GLY A C 1
ATOM 650 O O . GLY A 1 81 ? 12.289 -20.5 -21.328 1 97.81 81 GLY A O 1
ATOM 651 N N . PRO A 1 82 ? 13.578 -21.688 -22.797 1 98.12 82 PRO A N 1
ATOM 652 C CA . PRO A 1 82 ? 12.852 -22.938 -22.625 1 98.12 82 PRO A CA 1
ATOM 653 C C . PRO A 1 82 ? 12.906 -23.469 -21.203 1 98.12 82 PRO A C 1
ATOM 655 O O . PRO A 1 82 ? 11.961 -24.125 -20.734 1 98.12 82 PRO A O 1
ATOM 658 N N . LYS A 1 83 ? 13.992 -23.156 -20.516 1 98.62 83 LYS A N 1
ATOM 659 C CA . LYS A 1 83 ? 14.102 -23.609 -19.125 1 98.62 83 LYS A CA 1
ATOM 660 C C . LYS A 1 83 ? 13 -22.984 -18.266 1 98.62 83 LYS A C 1
ATOM 662 O O . LYS A 1 83 ? 12.5 -23.625 -17.328 1 98.62 83 LYS A O 1
ATOM 667 N N . GLU A 1 84 ? 12.703 -21.766 -18.547 1 98.81 84 GLU A N 1
ATOM 668 C CA . GLU A 1 84 ? 11.617 -21.125 -17.812 1 98.81 84 GLU A CA 1
ATOM 669 C C . GLU A 1 84 ? 10.281 -21.812 -18.094 1 98.81 84 GLU A C 1
ATOM 671 O O . GLU A 1 84 ? 9.469 -21.984 -17.188 1 98.81 84 GLU A O 1
ATOM 676 N N . CYS A 1 85 ? 10.055 -22.156 -19.375 1 98.75 85 CYS A N 1
ATOM 677 C CA . CYS A 1 85 ? 8.844 -22.891 -19.703 1 98.75 85 CYS A CA 1
ATOM 678 C C . CYS A 1 85 ? 8.766 -24.203 -18.938 1 98.75 85 CYS A C 1
ATOM 680 O O . CYS A 1 85 ? 7.707 -24.578 -18.438 1 98.75 85 CYS A O 1
ATOM 682 N N . TYR A 1 86 ? 9.891 -24.859 -18.859 1 98.75 86 TYR A N 1
ATOM 683 C CA . TYR A 1 86 ? 9.953 -26.109 -18.125 1 98.75 86 TYR A CA 1
ATOM 684 C C . TYR A 1 86 ? 9.641 -25.875 -16.641 1 98.75 86 TYR A C 1
ATOM 686 O O . TYR A 1 86 ? 8.828 -26.594 -16.062 1 98.75 86 TYR A O 1
ATOM 694 N N . GLY A 1 87 ? 10.297 -24.875 -16.062 1 98.88 87 GLY A N 1
ATOM 695 C CA . GLY A 1 87 ? 10.008 -24.547 -14.672 1 98.88 87 GLY A CA 1
ATOM 696 C C . GLY A 1 87 ? 8.547 -24.219 -14.43 1 98.88 87 GLY A C 1
ATOM 697 O O . GLY A 1 87 ? 7.945 -24.719 -13.477 1 98.88 87 GLY A O 1
ATOM 698 N N . ASN A 1 88 ? 7.996 -23.406 -15.305 1 98.94 88 ASN A N 1
ATOM 699 C CA . ASN A 1 88 ? 6.574 -23.078 -15.227 1 98.94 88 ASN A CA 1
ATOM 700 C C . ASN A 1 88 ? 5.711 -24.344 -15.25 1 98.94 88 ASN A C 1
ATOM 702 O O . ASN A 1 88 ? 4.746 -24.453 -14.492 1 98.94 88 ASN A O 1
ATOM 706 N N . MET A 1 89 ? 6.074 -25.219 -16.078 1 98.88 89 MET A N 1
ATOM 707 C CA . MET A 1 89 ? 5.312 -26.453 -16.234 1 98.88 89 MET A CA 1
ATOM 708 C C . MET A 1 89 ? 5.402 -27.312 -14.969 1 98.88 89 MET A C 1
ATOM 710 O O . MET A 1 89 ? 4.395 -27.828 -14.492 1 98.88 89 MET A O 1
ATOM 714 N N . VAL A 1 90 ? 6.566 -27.438 -14.445 1 98.94 90 VAL A N 1
ATOM 715 C CA . VAL A 1 90 ? 6.77 -28.234 -13.242 1 98.94 90 VAL A CA 1
ATOM 716 C C . VAL A 1 90 ? 5.988 -27.625 -12.078 1 98.94 90 VAL A C 1
ATOM 718 O O . VAL A 1 90 ? 5.32 -28.344 -11.328 1 98.94 90 VAL A O 1
ATOM 721 N N . HIS A 1 91 ? 6.074 -26.297 -11.914 1 98.94 91 HIS A N 1
ATOM 722 C CA . HIS A 1 91 ? 5.293 -25.625 -10.891 1 98.94 91 HIS A CA 1
ATOM 723 C C . HIS A 1 91 ? 3.803 -25.891 -11.062 1 98.94 91 HIS A C 1
ATOM 725 O O . HIS A 1 91 ? 3.102 -26.172 -10.086 1 98.94 91 HIS A O 1
ATOM 731 N N . SER A 1 92 ? 3.326 -25.844 -12.273 1 98.94 92 SER A N 1
ATOM 732 C CA . SER A 1 92 ? 1.922 -26.109 -12.57 1 98.94 92 SER A CA 1
ATOM 733 C C . SER A 1 92 ? 1.516 -27.5 -12.133 1 98.94 92 SER A C 1
ATOM 735 O O . SER A 1 92 ? 0.444 -27.703 -11.555 1 98.94 92 SER A O 1
ATOM 737 N N . CYS A 1 93 ? 2.35 -28.453 -12.43 1 98.94 93 CYS A N 1
ATOM 738 C CA . CYS A 1 93 ? 2.094 -29.844 -12.031 1 98.94 93 CYS A CA 1
ATOM 739 C C . CYS A 1 93 ? 2.037 -29.969 -10.516 1 98.94 93 CYS A C 1
ATOM 741 O O . CYS A 1 93 ? 1.138 -30.625 -9.977 1 98.94 93 CYS A O 1
ATOM 743 N N . ALA A 1 94 ? 2.945 -29.375 -9.852 1 98.94 94 ALA A N 1
ATOM 744 C CA . ALA A 1 94 ? 2.977 -29.438 -8.391 1 98.94 94 ALA A CA 1
ATOM 745 C C . ALA A 1 94 ? 1.702 -28.844 -7.789 1 98.94 94 ALA A C 1
ATOM 747 O O . ALA A 1 94 ? 1.119 -29.422 -6.867 1 98.94 94 ALA A O 1
ATOM 748 N N . ILE A 1 95 ? 1.272 -27.719 -8.289 1 98.88 95 ILE A N 1
ATOM 749 C CA . ILE A 1 95 ? 0.089 -27.016 -7.797 1 98.88 95 ILE A CA 1
ATOM 750 C C . ILE A 1 95 ? -1.151 -27.875 -8.039 1 98.88 95 ILE A C 1
ATOM 752 O O . ILE A 1 95 ? -2.039 -27.938 -7.184 1 98.88 95 ILE A O 1
ATOM 756 N N . ASP A 1 96 ? -1.202 -28.484 -9.133 1 98.75 96 ASP A N 1
ATOM 757 C CA . ASP A 1 96 ? -2.328 -29.359 -9.469 1 98.75 96 ASP A CA 1
ATOM 758 C C . ASP A 1 96 ? -2.363 -30.578 -8.555 1 98.75 96 ASP A C 1
ATOM 760 O O . ASP A 1 96 ? -3.434 -31.016 -8.125 1 98.75 96 ASP A O 1
ATOM 764 N N . LEU A 1 97 ? -1.272 -31.172 -8.266 1 98.5 97 LEU A N 1
ATOM 765 C CA . LEU A 1 97 ? -1.146 -32.406 -7.523 1 98.5 97 LEU A CA 1
ATOM 766 C C . LEU A 1 97 ? -1.432 -32.188 -6.039 1 98.5 97 LEU A C 1
ATOM 768 O O . LEU A 1 97 ? -1.997 -33.062 -5.375 1 98.5 97 LEU A O 1
ATOM 772 N N . SER A 1 98 ? -1.006 -31.047 -5.555 1 97.75 98 SER A N 1
ATOM 773 C CA . SER A 1 98 ? -1.106 -30.781 -4.121 1 97.75 98 SER A CA 1
ATOM 774 C C . SER A 1 98 ? -1.521 -29.344 -3.85 1 97.75 98 SER A C 1
ATOM 776 O O . SER A 1 98 ? -0.745 -28.562 -3.291 1 97.75 98 SER A O 1
ATOM 778 N N . PRO A 1 99 ? -2.826 -29.078 -4.141 1 95.44 99 PRO A N 1
ATOM 779 C CA . PRO A 1 99 ? -3.275 -27.703 -3.906 1 95.44 99 PRO A CA 1
ATOM 780 C C . PRO A 1 99 ? -3.182 -27.297 -2.439 1 95.44 99 PRO A C 1
ATOM 782 O O . PRO A 1 99 ? -3.385 -28.125 -1.548 1 95.44 99 PRO A O 1
ATOM 785 N N . GLY A 1 100 ? -2.807 -26.109 -2.203 1 95.88 100 GLY A N 1
ATOM 786 C CA . GLY A 1 100 ? -2.74 -25.594 -0.85 1 95.88 100 GLY A CA 1
ATOM 787 C C . GLY A 1 100 ? -1.327 -25.266 -0.399 1 95.88 100 GLY A C 1
ATOM 788 O O . GLY A 1 100 ? -0.501 -24.828 -1.195 1 95.88 100 GLY A O 1
ATOM 789 N N . ASP A 1 101 ? -1.049 -25.453 0.872 1 97.75 101 ASP A N 1
ATOM 790 C CA . ASP A 1 101 ? 0.203 -25 1.471 1 97.75 101 ASP A CA 1
ATOM 791 C C . ASP A 1 101 ? 1.393 -25.781 0.899 1 97.75 101 ASP A C 1
ATOM 793 O O . ASP A 1 101 ? 2.465 -25.203 0.688 1 97.75 101 ASP A O 1
ATOM 797 N N . ASN A 1 102 ? 1.157 -27.047 0.641 1 98.44 102 ASN A N 1
ATOM 798 C CA . ASN A 1 102 ? 2.264 -27.859 0.155 1 98.44 102 ASN A CA 1
ATOM 799 C C . ASN A 1 102 ? 2.82 -27.328 -1.161 1 98.44 102 ASN A C 1
ATOM 801 O O . ASN A 1 102 ? 4.027 -27.125 -1.293 1 98.44 102 ASN A O 1
ATOM 805 N N . SER A 1 103 ? 1.959 -27.125 -2.086 1 98.62 103 SER A N 1
ATOM 806 C CA . SER A 1 103 ? 2.432 -26.641 -3.385 1 98.62 103 SER A CA 1
ATOM 807 C C . SER A 1 103 ? 2.893 -25.188 -3.309 1 98.62 103 SER A C 1
ATOM 809 O O . SER A 1 103 ? 3.82 -24.797 -4.016 1 98.62 103 SER A O 1
ATOM 811 N N . THR A 1 104 ? 2.23 -24.391 -2.471 1 98.81 104 THR A N 1
ATOM 812 C CA . THR A 1 104 ? 2.686 -23.016 -2.293 1 98.81 104 THR A CA 1
ATOM 813 C C . THR A 1 104 ? 4.117 -22.984 -1.77 1 98.81 104 THR A C 1
ATOM 815 O O . THR A 1 104 ? 4.965 -22.266 -2.305 1 98.81 104 THR A O 1
ATOM 818 N N . GLU A 1 105 ? 4.379 -23.797 -0.794 1 98.75 105 GLU A N 1
ATOM 819 C CA . GLU A 1 105 ? 5.715 -23.859 -0.208 1 98.75 105 GLU A CA 1
ATOM 820 C C . GLU A 1 105 ? 6.719 -24.469 -1.182 1 98.75 105 GLU A C 1
ATOM 822 O O . GLU A 1 105 ? 7.883 -24.062 -1.216 1 98.75 105 GLU A O 1
ATOM 827 N N . PHE A 1 106 ? 6.266 -25.453 -1.938 1 98.88 106 PHE A N 1
ATOM 828 C CA . PHE A 1 106 ? 7.102 -26.016 -2.99 1 98.88 106 PHE A CA 1
ATOM 829 C C . PHE A 1 106 ? 7.547 -24.938 -3.967 1 98.88 106 PHE A C 1
ATOM 831 O O . PHE A 1 106 ? 8.734 -24.844 -4.297 1 98.88 106 PHE A O 1
ATOM 838 N N . VAL A 1 107 ? 6.633 -24.125 -4.426 1 98.94 107 VAL A N 1
ATOM 839 C CA . VAL A 1 107 ? 6.914 -23.078 -5.406 1 98.94 107 VAL A CA 1
ATOM 840 C C . VAL A 1 107 ? 7.902 -22.062 -4.816 1 98.94 107 VAL A C 1
ATOM 842 O O . VAL A 1 107 ? 8.898 -21.719 -5.457 1 98.94 107 VAL A O 1
ATOM 845 N N . VAL A 1 108 ? 7.676 -21.641 -3.633 1 98.94 108 VAL A N 1
ATOM 846 C CA . VAL A 1 108 ? 8.547 -20.656 -2.994 1 98.94 108 VAL A CA 1
ATOM 847 C C . VAL A 1 108 ? 9.945 -21.25 -2.811 1 98.94 108 VAL A C 1
ATOM 849 O O . VAL A 1 108 ? 10.945 -20.594 -3.053 1 98.94 108 VAL A O 1
ATOM 852 N N . CYS A 1 109 ? 9.984 -22.469 -2.365 1 98.94 109 CYS A N 1
ATOM 853 C CA . CYS A 1 109 ? 11.242 -23.188 -2.227 1 98.94 109 CYS A CA 1
ATOM 854 C C . CYS A 1 109 ? 12.023 -23.188 -3.535 1 98.94 109 CYS A C 1
ATOM 856 O O . CYS A 1 109 ? 13.219 -22.875 -3.551 1 98.94 109 CYS A O 1
ATOM 858 N N . ALA A 1 110 ? 11.383 -23.531 -4.625 1 98.94 110 ALA A N 1
ATOM 859 C CA . ALA A 1 110 ? 12.016 -23.562 -5.941 1 98.94 110 ALA A CA 1
ATOM 860 C C . ALA A 1 110 ? 12.523 -22.172 -6.336 1 98.94 110 ALA A C 1
ATOM 862 O O . ALA A 1 110 ? 13.656 -22.031 -6.805 1 98.94 110 ALA A O 1
ATOM 863 N N . MET A 1 111 ? 11.688 -21.188 -6.09 1 98.88 111 MET A N 1
ATOM 864 C CA . MET A 1 111 ? 12.039 -19.812 -6.457 1 98.88 111 MET A CA 1
ATOM 865 C C . MET A 1 111 ? 13.25 -19.328 -5.66 1 98.88 111 MET A C 1
ATOM 867 O O . MET A 1 111 ? 14.062 -18.562 -6.168 1 98.88 111 MET A O 1
ATOM 871 N N . LYS A 1 112 ? 13.422 -19.828 -4.512 1 98.75 112 LYS A N 1
ATOM 872 C CA . LYS A 1 112 ? 14.516 -19.422 -3.635 1 98.75 112 LYS A CA 1
ATOM 873 C C . LYS A 1 112 ? 15.781 -20.203 -3.928 1 98.75 112 LYS A C 1
ATOM 875 O O . LYS A 1 112 ? 16.844 -19.906 -3.389 1 98.75 112 LYS A O 1
ATOM 880 N N . SER A 1 113 ? 15.711 -21.172 -4.77 1 98.56 113 SER A N 1
ATOM 881 C CA . SER A 1 113 ? 16.797 -22.141 -4.93 1 98.56 113 SER A CA 1
ATOM 882 C C . SER A 1 113 ? 17.891 -21.594 -5.836 1 98.56 113 SER A C 1
ATOM 884 O O . SER A 1 113 ? 18.922 -22.25 -6.039 1 98.56 113 SER A O 1
ATOM 886 N N . GLY A 1 114 ? 17.734 -20.438 -6.441 1 96.62 114 GLY A N 1
ATOM 887 C CA . GLY A 1 114 ? 18.656 -19.875 -7.406 1 96.62 114 GLY A CA 1
ATOM 888 C C . GLY A 1 114 ? 18.297 -20.203 -8.844 1 96.62 114 GLY A C 1
ATOM 889 O O . GLY A 1 114 ? 18.516 -19.391 -9.742 1 96.62 114 GLY A O 1
ATOM 890 N N . ASP A 1 115 ? 17.797 -21.406 -9.07 1 97.69 115 ASP A N 1
ATOM 891 C CA . ASP A 1 115 ? 17.281 -21.812 -10.367 1 97.69 115 ASP A CA 1
ATOM 892 C C . ASP A 1 115 ? 16.062 -22.719 -10.219 1 97.69 115 ASP A C 1
ATOM 894 O O . ASP A 1 115 ? 16.203 -23.922 -9.945 1 97.69 115 ASP A O 1
ATOM 898 N N . ALA A 1 116 ? 14.922 -22.188 -10.523 1 97.88 116 ALA A N 1
ATOM 899 C CA . ALA A 1 116 ? 13.648 -22.844 -10.273 1 97.88 116 ALA A CA 1
ATOM 900 C C . ALA A 1 116 ? 13.289 -23.812 -11.406 1 97.88 116 ALA A C 1
ATOM 902 O O . ALA A 1 116 ? 12.172 -24.328 -11.461 1 97.88 116 ALA A O 1
ATOM 903 N N . SER A 1 117 ? 14.211 -24.031 -12.297 1 98.12 117 SER A N 1
ATOM 904 C CA . SER A 1 117 ? 13.977 -24.953 -13.406 1 98.12 117 SER A CA 1
ATOM 905 C C . SER A 1 117 ? 14.883 -26.172 -13.312 1 98.12 117 SER A C 1
ATOM 907 O O . SER A 1 117 ? 14.766 -27.109 -14.109 1 98.12 117 SER A O 1
ATOM 909 N N . LEU A 1 118 ? 15.789 -26.172 -12.359 1 98.38 118 LEU A N 1
ATOM 910 C CA . LEU A 1 118 ? 16.734 -27.281 -12.227 1 98.38 118 LEU A CA 1
ATOM 911 C C . LEU A 1 118 ? 16.094 -28.453 -11.5 1 98.38 118 LEU A C 1
ATOM 913 O O . LEU A 1 118 ? 15.594 -28.297 -10.383 1 98.38 118 LEU A O 1
ATOM 917 N N . ASP A 1 119 ? 16.219 -29.594 -12.062 1 98.31 119 ASP A N 1
ATOM 918 C CA . ASP A 1 119 ? 15.578 -30.781 -11.5 1 98.31 119 ASP A CA 1
ATOM 919 C C . ASP A 1 119 ? 16.078 -31.062 -10.086 1 98.31 119 ASP A C 1
ATOM 921 O O . ASP A 1 119 ? 15.305 -31.469 -9.219 1 98.31 119 ASP A O 1
ATOM 925 N N . GLY A 1 120 ? 17.359 -30.906 -9.898 1 98.56 120 GLY A N 1
ATOM 926 C CA . GLY A 1 120 ? 17.891 -31.125 -8.562 1 98.56 120 GLY A CA 1
ATOM 927 C C . GLY A 1 120 ? 17.234 -30.266 -7.504 1 98.56 120 GLY A C 1
ATOM 928 O O . GLY A 1 120 ? 16.875 -30.766 -6.434 1 98.56 120 GLY A O 1
ATOM 929 N N . ASN A 1 121 ? 17.109 -28.969 -7.785 1 98.75 121 ASN A N 1
ATOM 930 C CA . ASN A 1 121 ? 16.438 -28.047 -6.875 1 98.75 121 ASN A CA 1
ATOM 931 C C . ASN A 1 121 ? 14.961 -28.406 -6.711 1 98.75 121 ASN A C 1
ATOM 933 O O . ASN A 1 121 ? 14.445 -28.438 -5.59 1 98.75 121 ASN A O 1
ATOM 937 N N . LEU A 1 122 ? 14.297 -28.688 -7.77 1 98.88 122 LEU A N 1
ATOM 938 C CA . LEU A 1 122 ? 12.875 -29 -7.789 1 98.88 122 LEU A CA 1
ATOM 939 C C . LEU A 1 122 ? 12.578 -30.266 -7.012 1 98.88 122 LEU A C 1
ATOM 941 O O . LEU A 1 122 ? 11.641 -30.312 -6.215 1 98.88 122 LEU A O 1
ATOM 945 N N . GLN A 1 123 ? 13.383 -31.281 -7.238 1 98.88 123 GLN A N 1
ATOM 946 C CA . GLN A 1 123 ? 13.203 -32.531 -6.527 1 98.88 123 GLN A CA 1
ATOM 947 C C . GLN A 1 123 ? 13.391 -32.344 -5.027 1 98.88 123 GLN A C 1
ATOM 949 O O . GLN A 1 123 ? 12.617 -32.875 -4.227 1 98.88 123 GLN A O 1
ATOM 954 N N . GLN A 1 124 ? 14.391 -31.656 -4.668 1 98.81 124 GLN A N 1
ATOM 955 C CA . GLN A 1 124 ? 14.633 -31.406 -3.25 1 98.81 124 GLN A CA 1
ATOM 956 C C . GLN A 1 124 ? 13.461 -30.672 -2.615 1 98.81 124 GLN A C 1
ATOM 958 O O . GLN A 1 124 ? 13.031 -31 -1.512 1 98.81 124 GLN A O 1
ATOM 963 N N . CYS A 1 125 ? 12.961 -29.625 -3.334 1 98.94 125 CYS A N 1
ATOM 964 C CA . CYS A 1 125 ? 11.82 -28.875 -2.82 1 98.94 125 CYS A CA 1
ATOM 965 C C . CYS A 1 125 ? 10.586 -29.766 -2.707 1 98.94 125 CYS A C 1
ATOM 967 O O . CYS A 1 125 ? 9.789 -29.609 -1.774 1 98.94 125 CYS A O 1
ATOM 969 N N . ALA A 1 126 ? 10.383 -30.672 -3.646 1 98.88 126 ALA A N 1
ATOM 970 C CA . ALA A 1 126 ? 9.273 -31.625 -3.578 1 98.88 126 ALA A CA 1
ATOM 971 C C . ALA A 1 126 ? 9.367 -32.5 -2.326 1 98.88 126 ALA A C 1
ATOM 973 O O . ALA A 1 126 ? 8.383 -32.656 -1.614 1 98.88 126 ALA A O 1
ATOM 974 N N . ILE A 1 127 ? 10.547 -32.969 -2.064 1 98.62 127 ILE A N 1
ATOM 975 C CA . ILE A 1 127 ? 10.789 -33.781 -0.884 1 98.62 127 ILE A CA 1
ATOM 976 C C . ILE A 1 127 ? 10.531 -32.969 0.378 1 98.62 127 ILE A C 1
ATOM 978 O O . ILE A 1 127 ? 9.797 -33.406 1.269 1 98.62 127 ILE A O 1
ATOM 982 N N . ASP A 1 128 ? 11.031 -31.781 0.441 1 98.69 128 ASP A N 1
ATOM 983 C CA . ASP A 1 128 ? 10.969 -30.938 1.623 1 98.69 128 ASP A CA 1
ATOM 984 C C . ASP A 1 128 ? 9.523 -30.562 1.959 1 98.69 128 ASP A C 1
ATOM 986 O O . ASP A 1 128 ? 9.188 -30.344 3.125 1 98.69 128 ASP A O 1
ATOM 990 N N . HIS A 1 129 ? 8.695 -30.516 0.915 1 98.56 129 HIS A N 1
ATOM 991 C CA . HIS A 1 129 ? 7.383 -29.938 1.166 1 98.56 129 HIS A CA 1
ATOM 992 C C . HIS A 1 129 ? 6.273 -30.938 0.822 1 98.56 129 HIS A C 1
ATOM 994 O O . HIS A 1 129 ? 5.117 -30.547 0.661 1 98.56 129 HIS A O 1
ATOM 1000 N N . GLY A 1 130 ? 6.641 -32.156 0.681 1 98.31 130 GLY A N 1
ATOM 1001 C CA . GLY A 1 130 ? 5.68 -33.219 0.618 1 98.31 130 GLY A CA 1
ATOM 1002 C C . GLY A 1 130 ? 4.902 -33.281 -0.684 1 98.31 130 GLY A C 1
ATOM 1003 O O . GLY A 1 130 ? 3.695 -33.531 -0.687 1 98.31 130 GLY A O 1
ATOM 1004 N N . VAL A 1 131 ? 5.496 -32.938 -1.789 1 98.69 131 VAL A N 1
ATOM 1005 C CA . VAL A 1 131 ? 4.926 -33.125 -3.119 1 98.69 131 VAL A CA 1
ATOM 1006 C C . VAL A 1 131 ? 5.613 -34.281 -3.83 1 98.69 131 VAL A C 1
ATOM 1008 O O . VAL A 1 131 ? 6.84 -34.375 -3.805 1 98.69 131 VAL A O 1
ATOM 1011 N N . ASN A 1 132 ? 4.875 -35.125 -4.398 1 98.62 132 ASN A N 1
ATOM 1012 C CA . ASN A 1 132 ? 5.422 -36.312 -5 1 98.62 132 ASN A CA 1
ATOM 1013 C C . ASN A 1 132 ? 6.164 -36.031 -6.297 1 98.62 132 ASN A C 1
ATOM 1015 O O . ASN A 1 132 ? 5.539 -35.75 -7.328 1 98.62 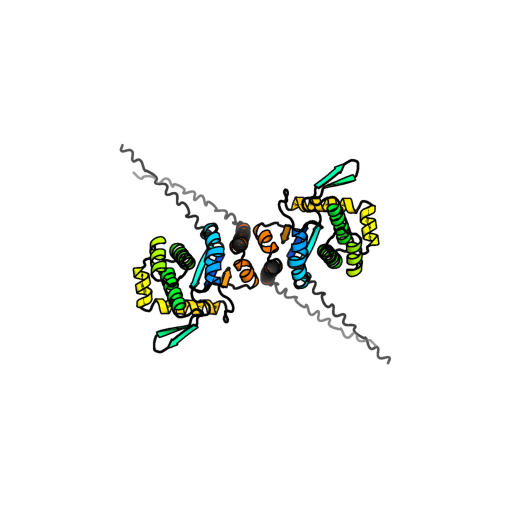132 ASN A O 1
ATOM 1019 N N . TRP A 1 133 ? 7.457 -36.188 -6.27 1 98.69 133 TRP A N 1
ATOM 1020 C CA . TRP A 1 133 ? 8.297 -35.844 -7.406 1 98.69 133 TRP A CA 1
ATOM 1021 C C . TRP A 1 133 ? 8.016 -36.719 -8.609 1 98.69 133 TRP A C 1
ATOM 1023 O O . TRP A 1 133 ? 7.953 -36.25 -9.742 1 98.69 133 TRP A O 1
ATOM 1033 N N . THR A 1 134 ? 7.832 -38 -8.367 1 98.75 134 THR A N 1
ATOM 1034 C CA . THR A 1 134 ? 7.551 -38.938 -9.453 1 98.75 134 THR A CA 1
ATOM 1035 C C . THR A 1 134 ? 6.25 -38.562 -10.156 1 98.75 134 THR A C 1
ATOM 1037 O O . THR A 1 134 ? 6.164 -38.625 -11.391 1 98.75 134 THR A O 1
ATOM 1040 N N . GLU A 1 135 ? 5.34 -38.188 -9.398 1 98.75 135 GLU A N 1
ATOM 1041 C CA . GLU A 1 135 ? 4.062 -37.781 -9.977 1 98.75 135 GLU A CA 1
ATOM 1042 C C . GLU A 1 135 ? 4.203 -36.5 -10.773 1 98.75 135 GLU A C 1
ATOM 1044 O O . GLU A 1 135 ? 3.537 -36.312 -11.797 1 98.75 135 GLU A O 1
ATOM 1049 N N . ILE A 1 136 ? 5.047 -35.562 -10.289 1 98.88 136 ILE A N 1
ATOM 1050 C CA . ILE A 1 136 ? 5.324 -34.344 -11.039 1 98.88 136 ILE A CA 1
ATOM 1051 C C . ILE A 1 136 ? 5.938 -34.688 -12.391 1 98.88 136 ILE A C 1
ATOM 1053 O O . ILE A 1 136 ? 5.508 -34.188 -13.422 1 98.88 136 ILE A O 1
ATOM 1057 N N . GLN A 1 137 ? 6.891 -35.594 -12.352 1 98.56 137 GLN A N 1
ATOM 1058 C CA . GLN A 1 137 ? 7.551 -36 -13.586 1 98.56 137 GLN A CA 1
ATOM 1059 C C . GLN A 1 137 ? 6.562 -36.656 -14.555 1 98.56 137 GLN A C 1
ATOM 1061 O O . GLN A 1 137 ? 6.613 -36.406 -15.758 1 98.56 137 GLN A O 1
ATOM 1066 N N . ASN A 1 138 ? 5.688 -37.5 -14.055 1 98.69 138 ASN A N 1
ATOM 1067 C CA . ASN A 1 138 ? 4.664 -38.094 -14.883 1 98.69 138 ASN A CA 1
ATOM 1068 C C . ASN A 1 138 ? 3.73 -37.062 -15.492 1 98.69 138 ASN A C 1
ATOM 1070 O O . ASN A 1 138 ? 3.328 -37.188 -16.656 1 98.69 138 ASN A O 1
ATOM 1074 N N . CYS A 1 139 ? 3.408 -36.094 -14.711 1 98.69 139 CYS A N 1
ATOM 1075 C CA . CYS A 1 139 ? 2.572 -35 -15.164 1 98.69 139 CYS A CA 1
ATOM 1076 C C . CYS A 1 139 ? 3.221 -34.281 -16.328 1 98.69 139 CYS A C 1
ATOM 1078 O O . CYS A 1 139 ? 2.553 -33.969 -17.312 1 98.69 139 CYS A O 1
ATOM 1080 N N . VAL A 1 140 ? 4.496 -34.031 -16.266 1 98.19 140 VAL A N 1
ATOM 1081 C CA . VAL A 1 140 ? 5.238 -33.344 -17.297 1 98.19 140 VAL A CA 1
ATOM 1082 C C . VAL A 1 140 ? 5.332 -34.219 -18.547 1 98.19 140 VAL A C 1
ATOM 1084 O O . VAL A 1 140 ? 5.094 -33.719 -19.672 1 98.19 140 VAL A O 1
ATOM 1087 N N . LYS A 1 141 ? 5.543 -35.469 -18.375 1 96.94 141 LYS A N 1
ATOM 1088 C CA . LYS A 1 141 ? 5.828 -36.375 -19.5 1 96.94 141 LYS A CA 1
ATOM 1089 C C . LYS A 1 141 ? 4.543 -36.781 -20.219 1 96.94 141 LYS A C 1
ATOM 1091 O O . LYS A 1 141 ? 4.562 -37.031 -21.422 1 96.94 141 LYS A O 1
ATOM 1096 N N . SER A 1 142 ? 3.424 -36.812 -19.594 1 96.62 142 SER A N 1
ATOM 1097 C CA . SER A 1 142 ? 2.172 -37.312 -20.141 1 96.62 142 SER A CA 1
ATOM 1098 C C . SER A 1 142 ? 1.474 -36.281 -21.016 1 96.62 142 SER A C 1
ATOM 1100 O O . SER A 1 142 ? 0.493 -36.594 -21.688 1 96.62 142 SER A O 1
ATOM 1102 N N . GLY A 1 143 ? 1.954 -35 -20.906 1 95.12 143 GLY A N 1
ATOM 1103 C CA . GLY A 1 143 ? 1.269 -33.938 -21.625 1 95.12 143 GLY A CA 1
ATOM 1104 C C . GLY A 1 143 ? 0.324 -33.156 -20.75 1 95.12 143 GLY A C 1
ATOM 1105 O O . GLY A 1 143 ? -0.097 -32.062 -21.125 1 95.12 143 GLY A O 1
ATOM 1106 N N . LYS A 1 144 ? -0.001 -33.688 -19.656 1 97.94 144 LYS A N 1
ATOM 1107 C CA . LYS A 1 144 ? -0.846 -32.938 -18.734 1 97.94 144 LYS A CA 1
ATOM 1108 C C . LYS A 1 144 ? -0.219 -31.594 -18.359 1 97.94 144 LYS A C 1
ATOM 1110 O O . LYS A 1 144 ? -0.922 -30.594 -18.219 1 97.94 144 LYS A O 1
ATOM 1115 N N . GLY A 1 145 ? 1.075 -31.594 -18.156 1 98.5 145 GLY A N 1
ATOM 1116 C CA . GLY A 1 145 ? 1.787 -30.359 -17.859 1 98.5 145 GLY A CA 1
ATOM 1117 C C . GLY A 1 145 ? 1.567 -29.281 -18.906 1 98.5 145 GLY A C 1
ATOM 1118 O O . GLY A 1 145 ? 1.423 -28.109 -18.578 1 98.5 145 GLY A O 1
ATOM 1119 N N . ASN A 1 146 ? 1.542 -29.719 -20.156 1 98.12 146 ASN A N 1
ATOM 1120 C CA . ASN A 1 146 ? 1.269 -28.781 -21.25 1 98.12 146 ASN A CA 1
ATOM 1121 C C . ASN A 1 146 ? -0.13 -28.188 -21.141 1 98.12 146 ASN A C 1
ATOM 1123 O O . ASN A 1 146 ? -0.315 -26.984 -21.359 1 98.12 146 ASN A O 1
ATOM 1127 N N . GLU A 1 147 ? -1.05 -29.031 -20.828 1 98.25 147 GLU A N 1
ATOM 1128 C CA . GLU A 1 147 ? -2.426 -28.562 -20.688 1 98.25 147 GLU A CA 1
ATOM 1129 C C . GLU A 1 147 ? -2.553 -27.578 -19.531 1 98.25 147 GLU A C 1
ATOM 1131 O O . GLU A 1 147 ? -3.23 -26.547 -19.656 1 98.25 147 GLU A O 1
ATOM 1136 N N . LEU A 1 148 ? -1.907 -27.859 -18.453 1 98.81 148 LEU A N 1
ATOM 1137 C CA . LEU A 1 148 ? -1.948 -27 -17.281 1 98.81 148 LEU A CA 1
ATOM 1138 C C . LEU A 1 148 ? -1.3 -25.641 -17.578 1 98.81 148 LEU A C 1
ATOM 1140 O O . LEU A 1 148 ? -1.816 -24.594 -17.172 1 98.81 148 LEU A O 1
ATOM 1144 N N . LEU A 1 149 ? -0.187 -25.688 -18.219 1 98.75 149 LEU A N 1
ATOM 1145 C CA . LEU A 1 149 ? 0.505 -24.453 -18.562 1 98.75 149 LEU A CA 1
ATOM 1146 C C . LEU A 1 149 ? -0.33 -23.609 -19.516 1 98.75 149 LEU A C 1
ATOM 1148 O O . LEU A 1 149 ? -0.387 -22.375 -19.375 1 98.75 149 LEU A O 1
ATOM 1152 N N . ALA A 1 150 ? -0.982 -24.234 -20.484 1 98.5 150 ALA A N 1
ATOM 1153 C CA . ALA A 1 150 ? -1.89 -23.531 -21.391 1 98.5 150 ALA A CA 1
ATOM 1154 C C . ALA A 1 150 ? -3.041 -22.891 -20.609 1 98.5 150 ALA A C 1
ATOM 1156 O O . ALA A 1 150 ? -3.436 -21.766 -20.906 1 98.5 150 ALA A O 1
ATOM 1157 N N . LYS A 1 151 ? -3.57 -23.625 -19.703 1 98.56 151 LYS A N 1
ATOM 1158 C CA . LYS A 1 151 ? -4.633 -23.094 -18.859 1 98.56 151 LYS A CA 1
ATOM 1159 C C . LYS A 1 151 ? -4.164 -21.859 -18.109 1 98.56 151 LYS A C 1
ATOM 1161 O O . LYS A 1 151 ? -4.922 -20.906 -17.938 1 98.56 151 LYS A O 1
ATOM 1166 N N . ASN A 1 152 ? -2.943 -21.922 -17.594 1 98.75 152 ASN A N 1
ATOM 1167 C CA . ASN A 1 152 ? -2.381 -20.766 -16.922 1 98.75 152 ASN A CA 1
ATOM 1168 C C . ASN A 1 152 ? -2.281 -19.562 -17.859 1 98.75 152 ASN A C 1
ATOM 1170 O O . ASN A 1 152 ? -2.451 -18.422 -17.422 1 98.75 152 ASN A O 1
ATOM 1174 N N . GLY A 1 153 ? -1.896 -19.828 -19.094 1 98.12 153 GLY A N 1
ATOM 1175 C CA . GLY A 1 153 ? -1.907 -18.766 -20.094 1 98.12 153 GLY A CA 1
ATOM 1176 C C . GLY A 1 153 ? -3.266 -18.109 -20.25 1 98.12 153 GLY A C 1
ATOM 1177 O O . GLY A 1 153 ? -3.371 -16.891 -20.281 1 98.12 153 GLY A O 1
ATOM 1178 N N . ASN A 1 154 ? -4.289 -18.938 -20.391 1 97.62 154 ASN A N 1
ATOM 1179 C CA . ASN A 1 154 ? -5.652 -18.422 -20.484 1 97.62 154 ASN A CA 1
ATOM 1180 C C . ASN A 1 154 ? -6.039 -17.625 -19.25 1 97.62 154 ASN A C 1
ATOM 1182 O O . ASN A 1 154 ? -6.625 -16.547 -19.359 1 97.62 154 ASN A O 1
ATOM 1186 N N . ARG A 1 155 ? -5.738 -18.141 -18.094 1 97.94 155 ARG A N 1
ATOM 1187 C CA . ARG A 1 155 ? -6.039 -17.484 -16.828 1 97.94 155 ARG A CA 1
ATOM 1188 C C . ARG A 1 155 ? -5.352 -16.125 -16.75 1 97.94 155 ARG A C 1
ATOM 1190 O O . ARG A 1 155 ? -5.941 -15.141 -16.281 1 97.94 155 ARG A O 1
ATOM 1197 N N . THR A 1 156 ? -4.09 -16.078 -17.172 1 97.94 156 THR A N 1
ATOM 1198 C CA . THR A 1 156 ? -3.33 -14.836 -17.219 1 97.94 156 THR A CA 1
ATOM 1199 C C . THR A 1 156 ? -4 -13.828 -18.141 1 97.94 156 THR A C 1
ATOM 1201 O O . THR A 1 156 ? -4.141 -12.656 -17.797 1 97.94 156 THR A O 1
ATOM 1204 N N . GLY A 1 157 ? -4.441 -14.312 -19.281 1 95.94 157 GLY A N 1
ATOM 1205 C CA . GLY A 1 157 ? -5.105 -13.461 -20.25 1 95.94 157 GLY A CA 1
ATOM 1206 C C . GLY A 1 157 ? -6.422 -12.898 -19.75 1 95.94 157 GLY A C 1
ATOM 1207 O O . GLY A 1 157 ? -6.848 -11.82 -20.188 1 95.94 157 GLY A O 1
ATOM 1208 N N . GLU A 1 158 ? -7.102 -13.602 -18.859 1 95.75 158 GLU A N 1
ATOM 1209 C CA . GLU A 1 158 ? -8.359 -13.141 -18.281 1 95.75 158 GLU A CA 1
ATOM 1210 C C . GLU A 1 158 ? -8.141 -11.906 -17.406 1 95.75 158 GLU A C 1
ATOM 1212 O O . GLU A 1 158 ? -9.047 -11.078 -17.266 1 95.75 158 GLU A O 1
ATOM 1217 N N . VAL A 1 159 ? -7.004 -11.852 -16.812 1 94.5 159 VAL A N 1
ATOM 1218 C CA . VAL A 1 159 ? -6.703 -10.758 -15.891 1 94.5 159 VAL A CA 1
ATOM 1219 C C . VAL A 1 159 ? -6.23 -9.531 -16.688 1 94.5 159 VAL A C 1
ATOM 1221 O O . VAL A 1 159 ? -6.66 -8.414 -16.406 1 94.5 159 VAL A O 1
ATOM 1224 N N . LYS A 1 160 ? -5.309 -9.773 -17.609 1 87.25 160 LYS A N 1
ATOM 1225 C CA . LYS A 1 160 ? -4.734 -8.703 -18.422 1 87.25 160 LYS A CA 1
ATOM 1226 C C . LYS A 1 160 ? -4.289 -9.227 -19.781 1 87.25 160 LYS A C 1
ATOM 1228 O O . LYS A 1 160 ? -3.414 -10.094 -19.859 1 87.25 160 LYS A O 1
ATOM 1233 N N . GLU A 1 161 ? -4.824 -8.602 -20.734 1 82.62 161 GLU A N 1
ATOM 1234 C CA . GLU A 1 161 ? -4.531 -9.062 -22.078 1 82.62 161 GLU A CA 1
ATOM 1235 C C . GLU A 1 161 ? -3.055 -8.891 -22.422 1 82.62 161 GLU A C 1
ATOM 1237 O O . GLU A 1 161 ? -2.414 -9.82 -22.922 1 82.62 161 GLU A O 1
ATOM 1242 N N . LYS A 1 162 ? -2.639 -7.641 -22.141 1 84.75 162 LYS A N 1
ATOM 1243 C CA . LYS A 1 162 ? -1.218 -7.41 -22.391 1 84.75 162 LYS A CA 1
ATOM 1244 C C . LYS A 1 162 ? -0.461 -7.242 -21.062 1 84.75 162 LYS A C 1
ATOM 1246 O O . LYS A 1 162 ? -0.538 -6.191 -20.438 1 84.75 162 LYS A O 1
ATOM 1251 N N . VAL A 1 163 ? 0.202 -8.297 -20.734 1 87.81 163 VAL A N 1
ATOM 1252 C CA . VAL A 1 163 ? 0.992 -8.289 -19.516 1 87.81 163 VAL A CA 1
ATOM 1253 C C . VAL A 1 163 ? 2.262 -7.465 -19.719 1 87.81 163 VAL A C 1
ATOM 1255 O O . VAL A 1 163 ? 3.1 -7.809 -20.562 1 87.81 163 VAL A O 1
ATOM 1258 N N . THR A 1 164 ? 2.424 -6.457 -19.031 1 90.5 164 THR A N 1
ATOM 1259 C CA . THR A 1 164 ? 3.566 -5.57 -19.234 1 90.5 164 THR A CA 1
ATOM 1260 C C . THR A 1 164 ? 4.59 -5.758 -18.109 1 90.5 164 THR A C 1
ATOM 1262 O O . THR A 1 164 ? 5.75 -5.363 -18.25 1 90.5 164 THR A O 1
ATOM 1265 N N . PHE A 1 165 ? 4.164 -6.34 -17.094 1 95.88 165 PHE A N 1
ATOM 1266 C CA . PHE A 1 165 ? 5.055 -6.594 -15.969 1 95.88 165 PHE A CA 1
ATOM 1267 C C . PHE A 1 165 ? 4.656 -7.871 -15.242 1 95.88 165 PHE A C 1
ATOM 1269 O O . PHE A 1 165 ? 3.467 -8.164 -15.094 1 95.88 165 PHE A O 1
ATOM 1276 N N . ILE A 1 166 ? 5.617 -8.602 -14.742 1 97.69 166 ILE A N 1
ATOM 1277 C CA . ILE A 1 166 ? 5.434 -9.805 -13.93 1 97.69 166 ILE A CA 1
ATOM 1278 C C . ILE A 1 166 ? 6.379 -9.766 -12.734 1 97.69 166 ILE A C 1
ATOM 1280 O O . ILE A 1 166 ? 7.52 -9.312 -12.852 1 97.69 166 ILE A O 1
ATOM 1284 N N . PRO A 1 167 ? 5.902 -10.086 -11.672 1 98.56 167 PRO A N 1
ATOM 1285 C CA . PRO A 1 167 ? 4.637 -10.75 -11.359 1 98.56 167 PRO A CA 1
ATOM 1286 C C . PRO A 1 167 ? 3.461 -9.781 -11.273 1 98.56 167 PRO A C 1
ATOM 1288 O O . PRO A 1 167 ? 3.658 -8.586 -11.062 1 98.56 167 PRO A O 1
ATOM 1291 N N . MET A 1 168 ? 2.309 -10.234 -11.555 1 98.56 168 MET A N 1
ATOM 1292 C CA . MET A 1 168 ? 1.069 -9.531 -11.242 1 98.56 168 MET A CA 1
ATOM 1293 C C . MET A 1 168 ? 0.434 -10.078 -9.969 1 98.56 168 MET A C 1
ATOM 1295 O O . MET A 1 168 ? 0.391 -11.289 -9.766 1 98.56 168 MET A O 1
ATOM 1299 N N . VAL A 1 169 ? 0.012 -9.195 -9.117 1 98.69 169 VAL A N 1
ATOM 1300 C CA . VAL A 1 169 ? -0.677 -9.539 -7.883 1 98.69 169 VAL A CA 1
ATOM 1301 C C . VAL A 1 169 ? -2.121 -9.047 -7.938 1 98.69 169 VAL A C 1
ATOM 1303 O O . VAL A 1 169 ? -2.367 -7.848 -8.062 1 98.69 169 VAL A O 1
ATOM 1306 N N . VAL A 1 170 ? -3.051 -9.977 -7.855 1 98.19 170 VAL A N 1
ATOM 1307 C CA . VAL A 1 170 ? -4.469 -9.664 -7.992 1 98.19 170 VAL A CA 1
ATOM 1308 C C . VAL A 1 170 ? -5.203 -10.016 -6.703 1 98.19 170 VAL A C 1
ATOM 1310 O O . VAL A 1 170 ? -5.117 -11.148 -6.219 1 98.19 170 VAL A O 1
ATOM 1313 N N . PHE A 1 171 ? -5.836 -9.008 -6.137 1 97.38 171 PHE A N 1
ATOM 1314 C CA . PHE A 1 171 ? -6.664 -9.219 -4.953 1 97.38 171 PHE A CA 1
ATOM 1315 C C . PHE A 1 171 ? -8.133 -9.312 -5.332 1 97.38 171 PHE A C 1
ATOM 1317 O O . PHE A 1 171 ? -8.633 -8.508 -6.117 1 97.38 171 PHE A O 1
ATOM 1324 N N . GLU A 1 172 ? -8.82 -10.312 -4.848 1 93.31 172 GLU A N 1
ATOM 1325 C CA . GLU A 1 172 ? -10.258 -10.484 -5.02 1 93.31 172 GLU A CA 1
ATOM 1326 C C . GLU A 1 172 ? -10.641 -10.508 -6.496 1 93.31 172 GLU A C 1
ATOM 1328 O O . GLU A 1 172 ? -11.57 -9.812 -6.914 1 93.31 172 GLU A O 1
ATOM 1333 N N . HIS A 1 173 ? -9.836 -11 -7.305 1 92.25 173 HIS A N 1
ATOM 1334 C CA . HIS A 1 173 ? -10.102 -11.438 -8.672 1 92.25 173 HIS A CA 1
ATOM 1335 C C . HIS A 1 173 ? -10.102 -10.25 -9.633 1 92.25 173 HIS A C 1
ATOM 1337 O O . HIS A 1 173 ? -10.391 -10.406 -10.82 1 92.25 173 HIS A O 1
ATOM 1343 N N . THR A 1 174 ? -9.836 -9.141 -9.109 1 93 174 THR A N 1
ATOM 1344 C CA . THR A 1 174 ? -9.789 -7.961 -9.969 1 93 174 THR A CA 1
ATOM 1345 C C . THR A 1 174 ? -8.43 -7.277 -9.891 1 93 174 THR A C 1
ATOM 1347 O O . THR A 1 174 ? -7.957 -6.953 -8.797 1 93 174 THR A O 1
ATOM 1350 N N . TYR A 1 175 ? -7.891 -7.07 -11.07 1 96.06 175 TYR A N 1
ATOM 1351 C CA . TYR A 1 175 ? -6.609 -6.371 -11.133 1 96.06 175 TYR A CA 1
ATOM 1352 C C . TYR A 1 175 ? -6.793 -4.871 -10.938 1 96.06 175 TYR A C 1
ATOM 1354 O O . TYR A 1 175 ? -7.609 -4.25 -11.617 1 96.06 175 TYR A O 1
ATOM 1362 N N . LYS A 1 176 ? -6.102 -4.289 -10.016 1 94.62 176 LYS A N 1
ATOM 1363 C CA . LYS A 1 176 ? -6.051 -2.85 -9.781 1 94.62 176 LYS A CA 1
ATOM 1364 C C . LYS A 1 176 ? -4.613 -2.34 -9.773 1 94.62 176 LYS A C 1
ATOM 1366 O O . LYS A 1 176 ? -3.799 -2.779 -8.961 1 94.62 176 LYS A O 1
ATOM 1371 N N . GLU A 1 177 ? -4.352 -1.375 -10.594 1 94.75 177 GLU A N 1
ATOM 1372 C CA . GLU A 1 177 ? -2.998 -0.861 -10.766 1 94.75 177 GLU A CA 1
ATOM 1373 C C . GLU A 1 177 ? -2.416 -0.372 -9.445 1 94.75 177 GLU A C 1
ATOM 1375 O O . GLU A 1 177 ? -1.243 -0.612 -9.148 1 94.75 177 GLU A O 1
ATOM 1380 N N . ALA A 1 178 ? -3.188 0.329 -8.672 1 94.81 178 ALA A N 1
ATOM 1381 C CA . ALA A 1 178 ? -2.725 0.853 -7.391 1 94.81 178 ALA A CA 1
ATOM 1382 C C . ALA A 1 178 ? -2.287 -0.278 -6.465 1 94.81 178 ALA A C 1
ATOM 1384 O O . ALA A 1 178 ? -1.223 -0.205 -5.844 1 94.81 178 ALA A O 1
ATOM 1385 N N . LEU A 1 179 ? -3.08 -1.345 -6.387 1 97.31 179 LEU A N 1
ATOM 1386 C CA . LEU A 1 179 ? -2.76 -2.475 -5.52 1 97.31 179 LEU A CA 1
ATOM 1387 C C . LEU A 1 179 ? -1.535 -3.225 -6.035 1 97.31 179 LEU A C 1
ATOM 1389 O O . LEU A 1 179 ? -0.718 -3.703 -5.246 1 97.31 179 LEU A O 1
ATOM 1393 N N . GLN A 1 180 ? -1.42 -3.332 -7.344 1 97.75 180 GLN A N 1
ATOM 1394 C CA . GLN A 1 180 ? -0.238 -3.926 -7.961 1 97.75 180 GLN A CA 1
ATOM 1395 C C . GLN A 1 180 ? 1.034 -3.217 -7.504 1 97.75 180 GLN A C 1
ATOM 1397 O O . GLN A 1 180 ? 1.992 -3.863 -7.074 1 97.75 180 GLN A O 1
ATOM 1402 N N . THR A 1 181 ? 1.013 -1.941 -7.578 1 97.06 181 THR A N 1
ATOM 1403 C CA . THR A 1 181 ? 2.178 -1.14 -7.223 1 97.06 181 THR A CA 1
ATOM 1404 C C . THR A 1 181 ? 2.504 -1.293 -5.738 1 97.06 181 THR A C 1
ATOM 1406 O O . THR A 1 181 ? 3.66 -1.52 -5.371 1 97.06 181 THR A O 1
ATOM 1409 N N . ILE A 1 182 ? 1.523 -1.257 -4.883 1 97.94 182 ILE A N 1
ATOM 1410 C CA . ILE A 1 182 ? 1.696 -1.331 -3.436 1 97.94 182 ILE A CA 1
ATOM 1411 C C . ILE A 1 182 ? 2.199 -2.719 -3.047 1 97.94 182 ILE A C 1
ATOM 1413 O O . ILE A 1 182 ? 3.125 -2.848 -2.242 1 97.94 182 ILE A O 1
ATOM 1417 N N . ALA A 1 183 ? 1.662 -3.723 -3.639 1 98.38 183 ALA A N 1
ATOM 1418 C CA . ALA A 1 183 ? 1.913 -5.105 -3.236 1 98.38 183 ALA A CA 1
ATOM 1419 C C . ALA A 1 183 ? 3.369 -5.492 -3.48 1 98.38 183 ALA A C 1
ATOM 1421 O O . ALA A 1 183 ? 3.922 -6.328 -2.766 1 98.38 183 ALA A O 1
ATOM 1422 N N . LEU A 1 184 ? 3.994 -4.867 -4.457 1 98.12 184 LEU A N 1
ATOM 1423 C CA . LEU A 1 184 ? 5.34 -5.273 -4.844 1 98.12 184 LEU A CA 1
ATOM 1424 C C . LEU A 1 184 ? 6.336 -4.992 -3.725 1 98.12 184 LEU A C 1
ATOM 1426 O O . LEU A 1 184 ? 7.375 -5.648 -3.633 1 98.12 184 LEU A O 1
ATOM 1430 N N . ARG A 1 185 ? 5.914 -4.074 -2.795 1 96.69 185 ARG A N 1
ATOM 1431 C CA . ARG A 1 185 ? 6.871 -3.746 -1.743 1 96.69 185 ARG A CA 1
ATOM 1432 C C . ARG A 1 185 ? 6.207 -3.781 -0.37 1 96.69 185 ARG A C 1
ATOM 1434 O O . ARG A 1 185 ? 6.895 -3.777 0.655 1 96.69 185 ARG A O 1
ATOM 1441 N N . ASN A 1 186 ? 4.852 -3.867 -0.354 1 97.81 186 ASN A N 1
ATOM 1442 C CA . ASN A 1 186 ? 4.086 -3.85 0.888 1 97.81 186 ASN A CA 1
ATOM 1443 C C . ASN A 1 186 ? 2.992 -4.914 0.887 1 97.81 186 ASN A C 1
ATOM 1445 O O . ASN A 1 186 ? 1.851 -4.641 1.261 1 97.81 186 ASN A O 1
ATOM 1449 N N . PHE A 1 187 ? 3.332 -6.055 0.409 1 98.81 187 PHE A N 1
ATOM 1450 C CA . PHE A 1 187 ? 2.344 -7.113 0.258 1 98.81 187 PHE A CA 1
ATOM 1451 C C . PHE A 1 187 ? 1.661 -7.41 1.588 1 98.81 187 PHE A C 1
ATOM 1453 O O . PHE A 1 187 ? 0.437 -7.543 1.648 1 98.81 187 PHE A O 1
ATOM 1460 N N . LEU A 1 188 ? 2.459 -7.547 2.703 1 98.56 188 LEU A N 1
ATOM 1461 C CA . LEU A 1 188 ? 1.862 -7.883 3.992 1 98.56 188 LEU A CA 1
ATOM 1462 C C . LEU A 1 188 ? 0.897 -6.793 4.445 1 98.56 188 LEU A C 1
ATOM 1464 O O . LEU A 1 188 ? -0.247 -7.078 4.801 1 98.56 188 LEU A O 1
ATOM 1468 N N . GLU A 1 189 ? 1.296 -5.57 4.395 1 97.88 189 GLU A N 1
ATOM 1469 C CA . GLU A 1 189 ? 0.504 -4.453 4.898 1 97.88 189 GLU A CA 1
ATOM 1470 C C . GLU A 1 189 ? -0.794 -4.297 4.113 1 97.88 189 GLU A C 1
ATOM 1472 O O . GLU A 1 189 ? -1.867 -4.145 4.703 1 97.88 189 GLU A O 1
ATOM 1477 N N . ILE A 1 190 ? -0.697 -4.324 2.791 1 98.19 190 ILE A N 1
ATOM 1478 C CA . ILE A 1 190 ? -1.911 -4.141 2.006 1 98.19 190 ILE A CA 1
ATOM 1479 C C . ILE A 1 190 ? -2.84 -5.336 2.197 1 98.19 190 ILE A C 1
ATOM 1481 O O . ILE A 1 190 ? -4.062 -5.184 2.223 1 98.19 190 ILE A O 1
ATOM 1485 N N . SER A 1 191 ? -2.268 -6.531 2.336 1 98.06 191 SER A N 1
ATOM 1486 C CA . SER A 1 191 ? -3.086 -7.707 2.611 1 98.06 191 SER A CA 1
ATOM 1487 C C . SER A 1 191 ? -3.799 -7.582 3.955 1 98.06 191 SER A C 1
ATOM 1489 O O . SER A 1 191 ? -5 -7.844 4.051 1 98.06 191 SER A O 1
ATOM 1491 N N . GLU A 1 192 ? -3.064 -7.191 4.953 1 96.19 192 GLU A N 1
ATOM 1492 C CA . GLU A 1 192 ? -3.662 -7.004 6.27 1 96.19 192 GLU A CA 1
ATOM 1493 C C . GLU A 1 192 ? -4.785 -5.969 6.223 1 96.19 192 GLU A C 1
ATOM 1495 O O . GLU A 1 192 ? -5.828 -6.148 6.855 1 96.19 192 GLU A O 1
ATOM 1500 N N . PHE A 1 193 ? -4.598 -4.922 5.539 1 95.62 193 PHE A N 1
ATOM 1501 C CA . PHE A 1 193 ? -5.633 -3.898 5.402 1 95.62 193 PHE A CA 1
ATOM 1502 C C . PHE A 1 193 ? -6.875 -4.473 4.738 1 95.62 193 PHE A C 1
ATOM 1504 O O . PHE A 1 193 ? -7.988 -4.301 5.238 1 95.62 193 PHE A O 1
ATOM 1511 N N . LEU A 1 194 ? -6.695 -5.168 3.645 1 95.75 194 LEU A N 1
ATOM 1512 C CA . LEU A 1 194 ? -7.824 -5.723 2.908 1 95.75 194 LEU A CA 1
ATOM 1513 C C . LEU A 1 194 ? -8.539 -6.789 3.73 1 95.75 194 LEU A C 1
ATOM 1515 O O . LEU A 1 194 ? -9.766 -6.902 3.676 1 95.75 194 LEU A O 1
ATOM 1519 N N . ILE A 1 195 ? -7.777 -7.602 4.445 1 95 195 ILE A N 1
ATOM 1520 C CA . ILE A 1 195 ? -8.359 -8.594 5.34 1 95 195 ILE A CA 1
ATOM 1521 C C . ILE A 1 195 ? -9.234 -7.902 6.383 1 95 195 ILE A C 1
ATOM 1523 O O . ILE A 1 195 ? -10.375 -8.312 6.617 1 95 195 ILE A O 1
ATOM 1527 N N . SER A 1 196 ? -8.68 -6.836 6.977 1 90.69 196 SER A N 1
ATOM 1528 C CA . SER A 1 196 ? -9.43 -6.109 8 1 90.69 196 SER A CA 1
ATOM 1529 C C . SER A 1 196 ? -10.711 -5.508 7.426 1 90.69 196 SER A C 1
ATOM 1531 O O . SER A 1 196 ? -11.75 -5.492 8.086 1 90.69 196 SER A O 1
ATOM 1533 N N . GLU A 1 197 ? -10.625 -4.98 6.254 1 88.19 197 GLU A N 1
ATOM 1534 C CA . GLU A 1 197 ? -11.789 -4.391 5.605 1 88.19 197 GLU A CA 1
ATOM 1535 C C . GLU A 1 197 ? -12.852 -5.445 5.312 1 88.19 197 GLU A C 1
ATOM 1537 O O . GLU A 1 197 ? -14.055 -5.164 5.387 1 88.19 197 GLU A O 1
ATOM 1542 N N . SER A 1 198 ? -12.406 -6.582 4.965 1 87.19 198 SER A N 1
ATOM 1543 C CA . SER A 1 198 ? -13.336 -7.66 4.66 1 87.19 198 SER A CA 1
ATOM 1544 C C . SER A 1 198 ? -14.055 -8.148 5.914 1 87.19 198 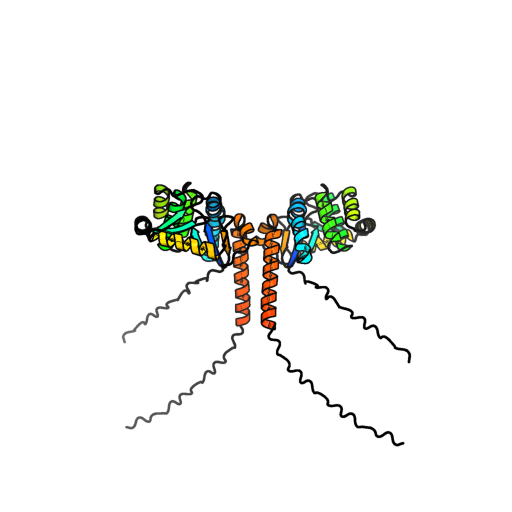SER A C 1
ATOM 1546 O O . SER A 1 198 ? -15.188 -8.625 5.844 1 87.19 198 SER A O 1
ATOM 1548 N N . GLU A 1 199 ? -13.406 -8.078 7.02 1 82.38 199 GLU A N 1
ATOM 1549 C CA . GLU A 1 199 ? -13.992 -8.484 8.297 1 82.38 199 GLU A CA 1
ATOM 1550 C C . GLU A 1 199 ? -15.055 -7.48 8.75 1 82.38 199 GLU A C 1
ATOM 1552 O O . GLU A 1 199 ? -16.078 -7.871 9.328 1 82.38 199 GLU A O 1
ATOM 1557 N N . CYS A 1 200 ? -14.812 -6.227 8.438 1 73 200 CYS A N 1
ATOM 1558 C CA . CYS A 1 200 ? -15.758 -5.184 8.828 1 73 200 CYS A CA 1
ATOM 1559 C C . CYS A 1 200 ? -17.031 -5.262 8 1 73 200 CYS A C 1
ATOM 1561 O O . CYS A 1 200 ? -18.125 -5.094 8.531 1 73 200 CYS A O 1
ATOM 1563 N N . GLU A 1 201 ? -16.891 -5.445 6.781 1 66.12 201 GLU A N 1
ATOM 1564 C CA . GLU A 1 201 ? -18.047 -5.574 5.91 1 66.12 201 GLU A CA 1
ATOM 1565 C C . GLU A 1 201 ? -18.922 -6.758 6.32 1 66.12 201 GLU A C 1
ATOM 1567 O O . GLU A 1 201 ? -20.141 -6.68 6.266 1 66.12 201 GLU A O 1
ATOM 1572 N N . ARG A 1 202 ? -18.234 -7.707 6.723 1 55 202 ARG A N 1
ATOM 1573 C CA . ARG A 1 202 ? -18.953 -8.891 7.176 1 55 202 ARG A CA 1
ATOM 1574 C C . ARG A 1 202 ? -19.672 -8.625 8.5 1 55 202 ARG A C 1
ATOM 1576 O O . ARG A 1 202 ? -20.766 -9.125 8.727 1 55 202 ARG A O 1
ATOM 1583 N N . CYS A 1 203 ? -18.938 -7.922 9.328 1 52.62 203 CYS A N 1
ATOM 1584 C CA . CYS A 1 203 ? -19.531 -7.574 10.617 1 52.62 203 CYS A CA 1
ATOM 1585 C C . CYS A 1 203 ? -20.734 -6.652 10.438 1 52.62 203 CYS A C 1
ATOM 1587 O O . CYS A 1 203 ? -21.75 -6.801 11.125 1 52.62 203 CYS A O 1
ATOM 1589 N N . LYS A 1 204 ? -20.703 -5.773 9.539 1 53.06 204 LYS A N 1
ATOM 1590 C CA . LYS A 1 204 ? -21.859 -4.914 9.281 1 53.06 204 LYS A CA 1
ATOM 1591 C C . LYS A 1 204 ? -23 -5.707 8.672 1 53.06 204 LYS A C 1
ATOM 1593 O O . LYS A 1 204 ? -24.172 -5.449 8.969 1 53.06 204 LYS A O 1
ATOM 1598 N N . ARG A 1 205 ? -22.609 -6.656 7.793 1 46.56 205 ARG A N 1
ATOM 1599 C CA . ARG A 1 205 ? -23.656 -7.5 7.223 1 46.56 205 ARG A CA 1
ATOM 1600 C C . ARG A 1 205 ? -24.266 -8.414 8.281 1 46.56 205 ARG A C 1
ATOM 1602 O O . ARG A 1 205 ? -25.453 -8.695 8.258 1 46.56 205 ARG A O 1
ATOM 1609 N N . ARG A 1 206 ? -23.422 -8.805 9.203 1 49.94 206 ARG A N 1
ATOM 1610 C CA . ARG A 1 206 ? -23.938 -9.648 10.281 1 49.94 206 ARG A CA 1
ATOM 1611 C C . ARG A 1 206 ? -24.719 -8.828 11.305 1 49.94 206 ARG A C 1
ATOM 1613 O O . ARG A 1 206 ? -25.703 -9.312 11.867 1 49.94 206 ARG A O 1
ATOM 1620 N N . GLY A 1 207 ? -24.094 -7.684 11.641 1 42.88 207 GLY A N 1
ATOM 1621 C CA . GLY A 1 207 ? -24.844 -6.855 12.578 1 42.88 207 GLY A CA 1
ATOM 1622 C C . GLY A 1 207 ? -26.219 -6.457 12.062 1 42.88 207 GLY A C 1
ATOM 1623 O O . GLY A 1 207 ? -27.141 -6.223 12.844 1 42.88 207 GLY A O 1
ATOM 1624 N N . LYS A 1 208 ? -26.281 -6.254 10.734 1 44.88 208 LYS A N 1
ATOM 1625 C CA . LYS A 1 208 ? -27.625 -5.992 10.227 1 44.88 208 LYS A CA 1
ATOM 1626 C C . LYS A 1 208 ? -28.469 -7.258 10.258 1 44.88 208 LYS A C 1
ATOM 1628 O O . LYS A 1 208 ? -29.703 -7.184 10.195 1 44.88 208 LYS A O 1
ATOM 1633 N N . SER A 1 209 ? -27.906 -8.391 10.109 1 38.66 209 SER A N 1
ATOM 1634 C CA . SER A 1 209 ? -28.719 -9.602 10.086 1 38.66 209 SER A CA 1
ATOM 1635 C C . SER A 1 209 ? -29.172 -9.992 11.492 1 38.66 209 SER A C 1
ATOM 1637 O O . SER A 1 209 ? -29.875 -10.992 11.664 1 38.66 209 SER A O 1
ATOM 1639 N N . GLY A 1 210 ? -28.5 -9.328 12.359 1 38.62 210 GLY A N 1
ATOM 1640 C CA . GLY A 1 210 ? -28.922 -9.734 13.695 1 38.62 210 GLY A CA 1
ATOM 1641 C C . GLY A 1 210 ? -30.391 -9.453 13.969 1 38.62 210 GLY A C 1
ATOM 1642 O O . GLY A 1 210 ? -30.828 -9.492 15.117 1 38.62 210 GLY A O 1
ATOM 1643 N N . GLY A 1 211 ? -30.969 -8.82 12.891 1 36.38 211 GLY A N 1
ATOM 1644 C CA . GLY A 1 211 ? -32.375 -8.773 13.266 1 36.38 211 GLY A CA 1
ATOM 1645 C C . GLY A 1 211 ? -33 -10.148 13.359 1 36.38 211 GLY A C 1
ATOM 1646 O O . GLY A 1 211 ? -33.375 -10.742 12.344 1 36.38 211 GLY A O 1
ATOM 1647 N N . SER A 1 212 ? -32.281 -11.086 13.898 1 35.5 212 SER A N 1
ATOM 1648 C CA . SER A 1 212 ? -33 -12.344 14.047 1 35.5 212 SER A CA 1
ATOM 1649 C C . SER A 1 212 ? -34.375 -12.125 14.656 1 35.5 212 SER A C 1
ATOM 1651 O O . SER A 1 212 ? -34.5 -11.523 15.719 1 35.5 212 SER A O 1
ATOM 1653 N N . PRO A 1 213 ? -35.344 -12.055 13.805 1 33.97 213 PRO A N 1
ATOM 1654 C CA . PRO A 1 213 ? -36.656 -12.047 14.477 1 33.97 213 PRO A CA 1
ATOM 1655 C C . PRO A 1 213 ? -36.812 -13.18 15.484 1 33.97 213 PRO A C 1
ATOM 1657 O O . PRO A 1 213 ? -36.312 -14.289 15.25 1 33.97 213 PRO A O 1
ATOM 1660 N N . LYS A 1 214 ? -36.719 -12.906 16.766 1 36.22 214 LYS A N 1
ATOM 1661 C CA . LYS A 1 214 ? -37.031 -13.82 17.859 1 36.22 214 LYS A CA 1
ATOM 1662 C C . LYS A 1 214 ? -38.281 -14.633 17.547 1 36.22 214 LYS A C 1
ATOM 1664 O O . LYS A 1 214 ? -39.375 -14.07 17.422 1 36.22 214 LYS A O 1
ATOM 1669 N N . HIS A 1 215 ? -38.125 -15.555 16.547 1 34.56 215 HIS A N 1
ATOM 1670 C CA . HIS A 1 215 ? -39.25 -16.469 16.453 1 34.56 215 HIS A CA 1
ATOM 1671 C C . HIS A 1 215 ? -39.656 -17.016 17.812 1 34.56 215 HIS A C 1
ATOM 1673 O O . HIS A 1 215 ? -38.781 -17.422 18.594 1 34.56 215 HIS A O 1
ATOM 1679 N N . PHE A 1 216 ? -40.594 -16.422 18.438 1 35.28 216 PHE A N 1
ATOM 1680 C CA . PHE A 1 216 ? -41.281 -16.875 19.641 1 35.28 216 PHE A CA 1
ATOM 1681 C C . PHE A 1 216 ? -41.688 -18.328 19.516 1 35.28 216 PHE A C 1
ATOM 1683 O O . PHE A 1 216 ? -42.531 -18.672 18.672 1 35.28 216 PHE A O 1
ATOM 1690 N N . SER A 1 217 ? -40.688 -19.219 19.422 1 30.53 217 SER A N 1
ATOM 1691 C CA . SER A 1 217 ? -41.031 -20.641 19.453 1 30.53 217 SER A CA 1
ATOM 1692 C C . SER A 1 217 ? -42 -20.938 20.609 1 30.53 217 SER A C 1
ATOM 1694 O O . SER A 1 217 ? -41.719 -20.625 21.766 1 30.53 217 SER A O 1
ATOM 1696 N N . SER A 1 218 ? -43.25 -20.75 20.375 1 32.53 218 SER A N 1
ATOM 1697 C CA . SER A 1 218 ? -44.344 -21.188 21.234 1 32.53 218 SER A CA 1
ATOM 1698 C C . SER A 1 218 ? -44.156 -22.641 21.688 1 32.53 218 SER A C 1
ATOM 1700 O O . SER A 1 218 ? -44.125 -23.547 20.844 1 32.53 218 SER A O 1
ATOM 1702 N N . ILE A 1 219 ? -43.188 -22.875 22.609 1 33.28 219 ILE A N 1
ATOM 1703 C CA . ILE A 1 219 ? -43.031 -24.172 23.25 1 33.28 219 ILE A CA 1
ATOM 1704 C C . ILE A 1 219 ? -44.406 -24.672 23.734 1 33.28 219 ILE A C 1
ATOM 1706 O O . ILE A 1 219 ? -45.031 -24.047 24.594 1 33.28 219 ILE A O 1
ATOM 1710 N N . LEU A 1 220 ? -45.25 -25.078 22.75 1 32.91 220 LEU A N 1
ATOM 1711 C CA . LEU A 1 220 ? -46.469 -25.797 23.094 1 32.91 220 LEU A CA 1
ATOM 1712 C C . LEU A 1 220 ? -46.156 -26.953 24.031 1 32.91 220 LEU A C 1
ATOM 1714 O O . LEU A 1 220 ? -45.406 -27.859 23.688 1 32.91 220 LEU A O 1
ATOM 1718 N N . VAL A 1 221 ? -46 -26.594 25.312 1 32.47 221 VAL A N 1
ATOM 1719 C CA . VAL A 1 221 ? -45.906 -27.531 26.438 1 32.47 221 VAL A CA 1
ATOM 1720 C C . VAL A 1 221 ? -47.031 -28.531 26.375 1 32.47 221 VAL A C 1
ATOM 1722 O O . VAL A 1 221 ? -48.219 -28.172 26.578 1 32.47 221 VAL A O 1
ATOM 1725 N N . LEU A 1 222 ? -46.969 -29.438 25.344 1 31.53 222 LEU A N 1
ATOM 1726 C CA . LEU A 1 222 ? -47.906 -30.547 25.328 1 31.53 222 LEU A CA 1
ATOM 1727 C C . LEU A 1 222 ? -47.906 -31.281 26.672 1 31.53 222 LEU A C 1
ATOM 1729 O O . LEU A 1 222 ? -46.875 -31.797 27.094 1 31.53 222 LEU A O 1
ATOM 1733 N N . LEU A 1 223 ? -48.688 -30.734 27.625 1 33.12 223 LEU A N 1
ATOM 1734 C CA . LEU A 1 223 ? -49.031 -31.359 28.906 1 33.12 223 LEU A CA 1
ATOM 1735 C C . LEU A 1 223 ? -49.562 -32.781 28.703 1 33.12 223 LEU A C 1
ATOM 1737 O O . LEU A 1 223 ? -50.625 -32.969 28.094 1 33.12 223 LEU A O 1
ATOM 1741 N N . ILE A 1 224 ? -48.656 -33.688 28.25 1 34.06 224 ILE A N 1
ATOM 1742 C CA . ILE A 1 224 ? -49.031 -35.094 28.109 1 34.06 224 ILE A CA 1
ATOM 1743 C C . ILE A 1 224 ? -49.562 -35.625 29.453 1 34.06 224 ILE A C 1
ATOM 1745 O O . ILE A 1 224 ? -48.844 -35.594 30.453 1 34.06 224 ILE A O 1
ATOM 1749 N N . SER A 1 225 ? -50.875 -35.344 29.734 1 32.03 225 SER A N 1
ATOM 1750 C CA . SER A 1 225 ? -51.625 -35.875 30.859 1 32.03 225 SER A CA 1
ATOM 1751 C C . SER A 1 225 ? -51.469 -37.406 30.922 1 32.03 225 SER A C 1
ATOM 1753 O O . SER A 1 225 ? -51.719 -38.125 29.953 1 32.03 225 SER A O 1
ATOM 1755 N N . VAL A 1 226 ? -50.375 -37.906 31.578 1 34.28 226 VAL A N 1
ATOM 1756 C CA . VAL A 1 226 ? -50.125 -39.281 31.891 1 34.28 226 VAL A CA 1
ATOM 1757 C C . VAL A 1 226 ? -51.312 -39.875 32.656 1 34.28 226 VAL A C 1
ATOM 1759 O O . VAL A 1 226 ? -51.625 -39.438 33.75 1 34.28 226 VAL A O 1
ATOM 1762 N N . LEU A 1 227 ? -52.406 -40.156 31.891 1 35.44 227 LEU A N 1
ATOM 1763 C CA . LEU A 1 227 ? -53.562 -40.844 32.469 1 35.44 227 LEU A CA 1
ATOM 1764 C C . LEU A 1 227 ? -53.156 -42.125 33.188 1 35.44 227 LEU A C 1
ATOM 1766 O O . LEU A 1 227 ? -52.312 -42.875 32.688 1 35.44 227 LEU A O 1
ATOM 1770 N N . PRO A 1 228 ? -53.312 -42.125 34.5 1 40.41 228 PRO A N 1
ATOM 1771 C CA . PRO A 1 228 ? -53.031 -43.219 35.438 1 40.41 228 PRO A CA 1
ATOM 1772 C C . PRO A 1 228 ? -53.688 -44.531 35 1 40.41 228 PRO A C 1
ATOM 1774 O O . PRO A 1 228 ? -54.906 -44.594 34.812 1 40.41 228 PRO A O 1
ATOM 1777 N N . ILE A 1 229 ? -53.219 -45.156 33.938 1 31.83 229 ILE A N 1
ATOM 1778 C CA . ILE A 1 229 ? -53.875 -46.406 33.531 1 31.83 229 ILE A CA 1
ATOM 1779 C C . ILE A 1 229 ? -53.875 -47.375 34.719 1 31.83 229 ILE A C 1
ATOM 1781 O O . ILE A 1 229 ? -52.812 -47.688 35.281 1 31.83 229 ILE A O 1
ATOM 1785 N N . LYS A 1 230 ? -54.938 -47.312 35.531 1 35.28 230 LYS A N 1
ATOM 1786 C CA . LYS A 1 230 ? -55.312 -48.219 36.594 1 35.28 230 LYS A CA 1
ATOM 1787 C C . LYS A 1 230 ? -55.156 -49.688 36.156 1 35.28 230 LYS A C 1
ATOM 1789 O O . LYS A 1 230 ? -55.812 -50.125 35.188 1 35.28 230 LYS A O 1
ATOM 1794 N N . VAL A 1 231 ? -53.875 -50.188 36.219 1 27.02 231 VAL A N 1
ATOM 1795 C CA . VAL A 1 231 ? -53.688 -51.625 36.031 1 27.02 231 VAL A CA 1
ATOM 1796 C C . VAL A 1 231 ? -54.688 -52.406 36.938 1 27.02 231 VAL A C 1
ATOM 1798 O O . VAL A 1 231 ? -54.688 -52.219 38.156 1 27.02 231 VAL A O 1
ATOM 1801 N N . LEU A 1 232 ? -55.875 -52.625 36.406 1 29.34 232 LEU A N 1
ATOM 1802 C CA . LEU A 1 232 ? -56.844 -53.531 36.969 1 29.34 232 LEU A CA 1
ATOM 1803 C C . LEU A 1 232 ? -56.188 -54.844 37.438 1 29.34 232 LEU A C 1
ATOM 1805 O O . LEU A 1 232 ? -55.594 -55.531 36.625 1 29.34 232 LEU A O 1
ATOM 1809 N N . LEU A 1 233 ? -55.594 -54.875 38.719 1 25.28 233 LEU A N 1
ATOM 1810 C CA . LEU A 1 233 ? -55.688 -56.219 39.281 1 25.28 233 LEU A CA 1
ATOM 1811 C C . LEU A 1 233 ? -57.125 -56.719 39.344 1 25.28 233 LEU A C 1
ATOM 1813 O O . LEU A 1 233 ? -58.031 -55.969 39.719 1 25.28 233 LEU A O 1
ATOM 1817 N N . MET B 1 1 ? -49.312 48.094 -30.75 1 33.78 1 MET B N 1
ATOM 1818 C CA . MET B 1 1 ? -49.125 46.75 -30.203 1 33.78 1 MET B CA 1
ATOM 1819 C C . MET B 1 1 ? -47.656 46.5 -29.859 1 33.78 1 MET B C 1
ATOM 1821 O O . MET B 1 1 ? -46.812 46.5 -30.734 1 33.78 1 MET B O 1
ATOM 1825 N N . ARG B 1 2 ? -47.156 47 -28.719 1 40.31 2 ARG B N 1
ATOM 1826 C CA . ARG B 1 2 ? -45.812 46.906 -28.203 1 40.31 2 ARG B CA 1
ATOM 1827 C C . ARG B 1 2 ? -45.438 45.438 -27.906 1 40.31 2 ARG B C 1
ATOM 1829 O O . ARG B 1 2 ? -46.156 44.75 -27.172 1 40.31 2 ARG B O 1
ATOM 1836 N N . ARG B 1 3 ? -44.688 44.781 -28.828 1 42.09 3 ARG B N 1
ATOM 1837 C CA . ARG B 1 3 ? -44.156 43.438 -28.734 1 42.09 3 ARG B CA 1
ATOM 1838 C C . ARG B 1 3 ? -43.219 43.312 -27.547 1 42.09 3 ARG B C 1
ATOM 1840 O O . ARG B 1 3 ? -42.219 44.031 -27.453 1 42.09 3 ARG B O 1
ATOM 1847 N N . ILE B 1 4 ? -43.781 43.031 -26.406 1 45.12 4 ILE B N 1
ATOM 1848 C CA . ILE B 1 4 ? -42.906 42.75 -25.25 1 45.12 4 ILE B CA 1
ATOM 1849 C C . ILE B 1 4 ? -42.156 41.438 -25.469 1 45.12 4 ILE B C 1
ATOM 1851 O O . ILE B 1 4 ? -42.781 40.406 -25.688 1 45.12 4 ILE B O 1
ATOM 1855 N N . VAL B 1 5 ? -40.906 41.5 -25.938 1 47.75 5 VAL B N 1
ATOM 1856 C CA . VAL B 1 5 ? -40.031 40.344 -25.984 1 47.75 5 VAL B CA 1
ATOM 1857 C C . VAL B 1 5 ? -39.562 39.969 -24.578 1 47.75 5 VAL B C 1
ATOM 1859 O O . VAL B 1 5 ? -38.969 40.781 -23.891 1 47.75 5 VAL B O 1
ATOM 1862 N N . ALA B 1 6 ? -40.188 39.031 -23.953 1 49.03 6 ALA B N 1
ATOM 1863 C CA . ALA B 1 6 ? -39.75 38.469 -22.688 1 49.03 6 ALA B CA 1
ATOM 1864 C C . ALA B 1 6 ? -38.469 37.656 -22.859 1 49.03 6 ALA B C 1
ATOM 1866 O O . ALA B 1 6 ? -38.438 36.719 -23.672 1 49.03 6 ALA B O 1
ATOM 1867 N N . PHE B 1 7 ? -37.344 38.25 -22.594 1 47.81 7 PHE B N 1
ATOM 1868 C CA . PHE B 1 7 ? -36.094 37.5 -22.547 1 47.81 7 PHE B CA 1
ATOM 1869 C C . PHE B 1 7 ? -36.094 36.5 -21.375 1 47.81 7 PHE B C 1
ATOM 1871 O O . PHE B 1 7 ? -36.312 36.906 -20.219 1 47.81 7 PHE B O 1
ATOM 1878 N N . ILE B 1 8 ? -36.406 35.25 -21.625 1 49.25 8 ILE B N 1
ATOM 1879 C CA . ILE B 1 8 ? -36.281 34.188 -20.641 1 49.25 8 ILE B CA 1
ATOM 1880 C C . ILE B 1 8 ? -34.781 33.938 -20.344 1 49.25 8 ILE B C 1
ATOM 1882 O O . ILE B 1 8 ? -34.031 33.594 -21.234 1 49.25 8 ILE B O 1
ATOM 1886 N N . LEU B 1 9 ? -34.219 34.562 -19.297 1 47.5 9 LEU B N 1
ATOM 1887 C CA . LEU B 1 9 ? -32.906 34.25 -18.781 1 47.5 9 LEU B CA 1
ATOM 1888 C C . LEU B 1 9 ? -32.875 32.812 -18.219 1 47.5 9 LEU B C 1
ATOM 1890 O O . LEU B 1 9 ? -33.531 32.531 -17.234 1 47.5 9 LEU B O 1
ATOM 1894 N N . ILE B 1 10 ? -32.531 31.812 -19 1 49.53 10 ILE B N 1
ATOM 1895 C CA . ILE B 1 10 ? -32.281 30.453 -18.531 1 49.53 10 ILE B CA 1
ATOM 1896 C C . ILE B 1 10 ? -31.047 30.438 -17.641 1 49.53 10 ILE B C 1
ATOM 1898 O O . ILE B 1 10 ? -29.938 30.719 -18.109 1 49.53 10 ILE B O 1
ATOM 1902 N N . ILE B 1 11 ? -31.203 30.672 -16.344 1 43.69 11 ILE B N 1
ATOM 1903 C CA . ILE B 1 11 ? -30.094 30.422 -15.422 1 43.69 11 ILE B CA 1
ATOM 1904 C C . ILE B 1 11 ? -29.766 28.938 -15.391 1 43.69 11 ILE B C 1
ATOM 1906 O O . ILE B 1 11 ? -30.562 28.125 -14.945 1 43.69 11 ILE B O 1
ATOM 1910 N N . LEU B 1 12 ? -28.969 28.453 -16.266 1 41.34 12 LEU B N 1
ATOM 1911 C CA . LEU B 1 12 ? -28.406 27.125 -16.141 1 41.34 12 LEU B CA 1
ATOM 1912 C C . LEU B 1 12 ? -27.609 26.984 -14.844 1 41.34 12 LEU B C 1
ATOM 1914 O O . LEU B 1 12 ? -26.625 27.688 -14.641 1 41.34 12 LEU B O 1
ATOM 1918 N N . PHE B 1 13 ? -28.266 26.703 -13.758 1 40 13 PHE B N 1
ATOM 1919 C CA . PHE B 1 13 ? -27.5 26.25 -12.594 1 40 13 PHE B CA 1
ATOM 1920 C C . PHE B 1 13 ? -26.547 25.125 -12.969 1 40 13 PHE B C 1
ATOM 1922 O O . PHE B 1 13 ? -26.969 24.047 -13.359 1 40 13 PHE B O 1
ATOM 1929 N N . VAL B 1 14 ? -25.453 25.5 -13.461 1 38.81 14 VAL B N 1
ATOM 1930 C CA . VAL B 1 14 ? -24.438 24.453 -13.484 1 38.81 14 VAL B CA 1
ATOM 1931 C C . VAL B 1 14 ? -24.281 23.844 -12.086 1 38.81 14 VAL B C 1
ATOM 1933 O O . VAL B 1 14 ? -23.984 24.562 -11.133 1 38.81 14 VAL B O 1
ATOM 1936 N N . PRO B 1 15 ? -24.969 22.859 -11.781 1 37.28 15 PRO B N 1
ATOM 1937 C CA . PRO B 1 15 ? -24.594 22.281 -10.484 1 37.28 15 PRO B CA 1
ATOM 1938 C C . PRO B 1 15 ? -23.094 22.312 -10.25 1 37.28 15 PRO B C 1
ATOM 1940 O O . PRO B 1 15 ? -22.312 22.094 -11.18 1 37.28 15 PRO B O 1
ATOM 1943 N N . ASP B 1 16 ? -22.656 23.312 -9.594 1 37.25 16 ASP B N 1
ATOM 1944 C CA . ASP B 1 16 ? -21.297 23.125 -9.141 1 37.25 16 ASP B CA 1
ATOM 1945 C C . ASP B 1 16 ? -21.031 21.656 -8.797 1 37.25 16 ASP B C 1
ATOM 1947 O O . ASP B 1 16 ? -21.75 21.062 -8 1 37.25 16 ASP B O 1
ATOM 1951 N N . GLY B 1 17 ? -20.812 20.891 -9.727 1 36.88 17 GLY B N 1
ATOM 1952 C CA . GLY B 1 17 ? -20.453 19.516 -9.406 1 36.88 17 GLY B CA 1
ATOM 1953 C C . GLY B 1 17 ? -19.641 19.406 -8.117 1 36.88 17 GLY B C 1
ATOM 1954 O O . GLY B 1 17 ? -18.422 19.5 -8.133 1 36.88 17 GLY B O 1
ATOM 1955 N N . ASN B 1 18 ? -20.062 20.031 -7.066 1 40.66 18 ASN B N 1
ATOM 1956 C CA . ASN B 1 18 ? -19.484 19.75 -5.758 1 40.66 18 ASN B CA 1
ATOM 1957 C C . ASN B 1 18 ? -19.141 18.281 -5.602 1 40.66 18 ASN B C 1
ATOM 1959 O O . ASN B 1 18 ? -20 17.453 -5.297 1 40.66 18 ASN B O 1
ATOM 1963 N N . TYR B 1 19 ? -18.344 17.828 -6.387 1 44.03 19 TYR B N 1
ATOM 1964 C CA . TYR B 1 19 ? -17.922 16.438 -6.223 1 44.03 19 TYR B CA 1
ATOM 1965 C C . TYR B 1 19 ? -17.484 16.172 -4.785 1 44.03 19 TYR B C 1
ATOM 1967 O O . TYR B 1 19 ? -16.578 16.828 -4.262 1 44.03 19 TYR B O 1
ATOM 1975 N N . ALA B 1 20 ? -18.359 16.047 -3.846 1 54.69 20 ALA B N 1
ATOM 1976 C CA . ALA B 1 20 ? -18.062 15.602 -2.482 1 54.69 20 ALA B CA 1
ATOM 1977 C C . ALA B 1 20 ? -16.797 14.766 -2.439 1 54.69 20 ALA B C 1
ATOM 1979 O O . ALA B 1 20 ? -16.594 13.883 -3.279 1 54.69 20 ALA B O 1
ATOM 1980 N N . LYS B 1 21 ? -15.773 15.398 -1.691 1 64.94 21 LYS B N 1
ATOM 1981 C CA . LYS B 1 21 ? -14.508 14.695 -1.514 1 64.94 21 LYS B CA 1
ATOM 1982 C C . LYS B 1 21 ? -14.734 13.258 -1.057 1 64.94 21 LYS B C 1
ATOM 1984 O O . LYS B 1 21 ? -15.625 12.992 -0.241 1 64.94 21 LYS B O 1
ATOM 1989 N N . ASN B 1 22 ? -14 12.43 -1.708 1 79.5 22 ASN B N 1
ATOM 1990 C CA . ASN B 1 22 ? -14.195 10.984 -1.596 1 79.5 22 ASN B CA 1
ATOM 1991 C C . ASN B 1 22 ? -13.664 10.445 -0.269 1 79.5 22 ASN B C 1
ATOM 1993 O O . ASN B 1 22 ? -14.344 9.664 0.404 1 79.5 22 ASN B O 1
ATOM 1997 N N . ILE B 1 23 ? -12.438 11.047 0.075 1 94.25 23 ILE B N 1
ATOM 1998 C CA . ILE B 1 23 ? -11.891 10.555 1.334 1 94.25 23 ILE B CA 1
ATOM 1999 C C . ILE B 1 23 ? -11.18 11.695 2.07 1 94.25 23 ILE B C 1
ATOM 2001 O O . ILE B 1 23 ? -10.805 12.695 1.46 1 94.25 23 ILE B O 1
ATOM 2005 N N . SER B 1 24 ? -11.07 11.672 3.377 1 97.38 24 SER B N 1
ATOM 2006 C CA . SER B 1 24 ? -10.297 12.609 4.184 1 97.38 24 SER B CA 1
ATOM 2007 C C . SER B 1 24 ? -8.898 12.078 4.469 1 97.38 24 SER B C 1
ATOM 2009 O O . SER B 1 24 ? -8.711 10.883 4.668 1 97.38 24 SER B O 1
ATOM 2011 N N . VAL B 1 25 ? -7.957 12.961 4.477 1 98.62 25 VAL B N 1
ATOM 2012 C CA . VAL B 1 25 ? -6.574 12.648 4.816 1 98.62 25 VAL B CA 1
ATOM 2013 C C . VAL B 1 25 ? -6.047 13.664 5.828 1 98.62 25 VAL B C 1
ATOM 2015 O O . VAL B 1 25 ? -6.086 14.867 5.578 1 98.62 25 VAL B O 1
ATOM 2018 N N . SER B 1 26 ? -5.586 13.219 6.922 1 98.62 26 SER B N 1
ATOM 2019 C CA . SER B 1 26 ? -4.922 14.055 7.91 1 98.62 26 SER B CA 1
ATOM 2020 C C . SER B 1 26 ? -3.438 13.719 8.023 1 98.62 26 SER B C 1
ATOM 2022 O O . SER B 1 26 ? -3.072 12.539 8.125 1 98.62 26 SER B O 1
ATOM 2024 N N . VAL B 1 27 ? -2.617 14.703 7.988 1 98.88 27 VAL B N 1
ATOM 2025 C CA . VAL B 1 27 ? -1.179 14.508 8.141 1 98.88 27 VAL B CA 1
ATOM 2026 C C . VAL B 1 27 ? -0.692 15.219 9.398 1 98.88 27 VAL B C 1
ATOM 2028 O O . VAL B 1 27 ? -0.82 16.438 9.516 1 98.88 27 VAL B O 1
ATOM 2031 N N . PHE B 1 28 ? -0.195 14.523 10.328 1 98.81 28 PHE B N 1
ATOM 2032 C CA . PHE B 1 28 ? 0.44 15.031 11.539 1 98.81 28 PHE B CA 1
ATOM 2033 C C . PHE B 1 28 ? 1.954 15.094 11.375 1 98.81 28 PHE B C 1
ATOM 2035 O O . PHE B 1 28 ? 2.594 14.07 11.109 1 98.81 28 PHE B O 1
ATOM 2042 N N . TYR B 1 29 ? 2.51 16.281 11.547 1 98.81 29 TYR B N 1
ATOM 2043 C CA . TYR B 1 29 ? 3.902 16.438 11.141 1 98.81 29 TYR B CA 1
ATOM 2044 C C . TYR B 1 29 ? 4.598 17.5 11.984 1 98.81 29 TYR B C 1
ATOM 2046 O O . TYR B 1 29 ? 4 18.062 12.906 1 98.81 29 TYR B O 1
ATOM 2054 N N . GLU B 1 30 ? 5.93 17.625 11.742 1 98.81 30 GLU B N 1
ATOM 2055 C CA . GLU B 1 30 ? 6.789 18.641 12.352 1 98.81 30 GLU B CA 1
ATOM 2056 C C . GLU B 1 30 ? 7.531 19.438 11.289 1 98.81 30 GLU B C 1
ATOM 2058 O O . GLU B 1 30 ? 8.039 18.875 10.312 1 98.81 30 GLU B O 1
ATOM 2063 N N . SER B 1 31 ? 7.641 20.703 11.508 1 98.88 31 SER B N 1
ATOM 2064 C CA . SER B 1 31 ? 8.094 21.625 10.477 1 98.88 31 SER B CA 1
ATOM 2065 C C . SER B 1 31 ? 9.57 21.406 10.148 1 98.88 31 SER B C 1
ATOM 2067 O O . SER B 1 31 ? 10.016 21.703 9.039 1 98.88 31 SER B O 1
ATOM 2069 N N . LEU B 1 32 ? 10.32 20.859 11.117 1 98.75 32 LEU B N 1
ATOM 2070 C CA . LEU B 1 32 ? 11.75 20.719 10.859 1 98.75 32 LEU B CA 1
ATOM 2071 C C . LEU B 1 32 ? 12.156 19.25 10.898 1 98.75 32 LEU B C 1
ATOM 2073 O O . LEU B 1 32 ? 13.352 18.938 10.953 1 98.75 32 LEU B O 1
ATOM 2077 N N . CYS B 1 33 ? 11.266 18.359 11.016 1 98.62 33 CYS B N 1
ATOM 2078 C CA . CYS B 1 33 ? 11.57 16.922 11.023 1 98.62 33 CYS B CA 1
ATOM 2079 C C . CYS B 1 33 ? 11.875 16.438 9.617 1 98.62 33 CYS B C 1
ATOM 2081 O O . CYS B 1 33 ? 11.047 16.562 8.711 1 98.62 33 CYS B O 1
ATOM 2083 N N . PRO B 1 34 ? 13.047 15.844 9.469 1 98.5 34 PRO B N 1
ATOM 2084 C CA . PRO B 1 34 ? 13.438 15.406 8.125 1 98.5 34 PRO B CA 1
ATOM 2085 C C . PRO B 1 34 ? 12.422 14.453 7.5 1 98.5 34 PRO B C 1
ATOM 2087 O O . PRO B 1 34 ? 12.164 14.523 6.297 1 98.5 34 PRO B O 1
ATOM 2090 N N . ASP B 1 35 ? 11.859 13.523 8.242 1 98.5 35 ASP B N 1
ATOM 2091 C CA . ASP B 1 35 ? 10.875 12.586 7.711 1 98.5 35 ASP B CA 1
ATOM 2092 C C . ASP B 1 35 ? 9.602 13.305 7.293 1 98.5 35 ASP B C 1
ATOM 2094 O O . ASP B 1 35 ? 8.992 12.969 6.277 1 98.5 35 ASP B O 1
ATOM 2098 N N . SER B 1 36 ? 9.125 14.273 8.07 1 98.81 36 SER B N 1
ATOM 2099 C CA . SER B 1 36 ? 7.977 15.086 7.695 1 98.81 36 SER B CA 1
ATOM 2100 C C . SER B 1 36 ? 8.242 15.852 6.402 1 98.81 36 SER B C 1
ATOM 2102 O O . SER B 1 36 ? 7.379 15.898 5.52 1 98.81 36 SER B O 1
ATOM 2104 N N . VAL B 1 37 ? 9.438 16.391 6.336 1 98.88 37 VAL B N 1
ATOM 2105 C CA . VAL B 1 37 ? 9.82 17.141 5.145 1 98.88 37 VAL B CA 1
ATOM 2106 C C . VAL B 1 37 ? 9.789 16.219 3.926 1 98.88 37 VAL B C 1
ATOM 2108 O O . VAL B 1 37 ? 9.211 16.562 2.895 1 98.88 37 VAL B O 1
ATOM 2111 N N . ASP B 1 38 ? 10.391 15.102 4.066 1 98.75 38 ASP B N 1
ATOM 2112 C CA . ASP B 1 38 ? 10.461 14.148 2.963 1 98.75 38 ASP B CA 1
ATOM 2113 C C . ASP B 1 38 ? 9.07 13.719 2.52 1 98.75 38 ASP B C 1
ATOM 2115 O O . ASP B 1 38 ? 8.75 13.734 1.328 1 98.75 38 ASP B O 1
ATOM 2119 N N . PHE B 1 39 ? 8.234 13.367 3.395 1 98.88 39 PHE B N 1
ATOM 2120 C CA . PHE B 1 39 ? 6.895 12.891 3.068 1 98.88 39 PHE B CA 1
ATOM 2121 C C . PHE B 1 39 ? 6.082 13.977 2.381 1 98.88 39 PHE B C 1
ATOM 2123 O O . PHE B 1 39 ? 5.48 13.742 1.329 1 98.88 39 PHE B O 1
ATOM 2130 N N . LEU B 1 40 ? 5.984 15.156 3.01 1 98.94 40 LEU B N 1
ATOM 2131 C CA . LEU B 1 40 ? 5.156 16.234 2.463 1 98.94 40 LEU B CA 1
ATOM 2132 C C . LEU B 1 40 ? 5.676 16.672 1.099 1 98.94 40 LEU B C 1
ATOM 2134 O O . LEU B 1 40 ? 4.891 16.969 0.199 1 98.94 40 LEU B O 1
ATOM 2138 N N . SER B 1 41 ? 6.98 16.641 0.928 1 98.69 41 SER B N 1
ATOM 2139 C CA . SER B 1 41 ? 7.594 17.172 -0.288 1 98.69 41 SER B CA 1
ATOM 2140 C C . SER B 1 41 ? 7.551 16.141 -1.415 1 98.69 41 SER B C 1
ATOM 2142 O O . SER B 1 41 ? 7.305 16.5 -2.572 1 98.69 41 SER B O 1
ATOM 2144 N N . ASN B 1 42 ? 7.734 14.875 -1.055 1 98.56 42 ASN B N 1
ATOM 2145 C CA . ASN B 1 42 ? 8.062 13.906 -2.1 1 98.56 42 ASN B CA 1
ATOM 2146 C C . ASN B 1 42 ? 6.988 12.828 -2.221 1 98.56 42 ASN B C 1
ATOM 2148 O O . ASN B 1 42 ? 6.984 12.055 -3.182 1 98.56 42 ASN B O 1
ATOM 2152 N N . GLN B 1 43 ? 6.113 12.75 -1.31 1 98.69 43 GLN B N 1
ATOM 2153 C CA . GLN B 1 43 ? 5.004 11.805 -1.392 1 98.69 43 GLN B CA 1
ATOM 2154 C C . GLN B 1 43 ? 3.664 12.539 -1.468 1 98.69 43 GLN B C 1
ATOM 2156 O O . GLN B 1 43 ? 2.928 12.398 -2.445 1 98.69 43 GLN B O 1
ATOM 2161 N N . PHE B 1 44 ? 3.43 13.375 -0.501 1 98.88 44 PHE B N 1
ATOM 2162 C CA . PHE B 1 44 ? 2.146 14.055 -0.375 1 98.88 44 PHE B CA 1
ATOM 2163 C C . PHE B 1 44 ? 1.928 15.016 -1.532 1 98.88 44 PHE B C 1
ATOM 2165 O O . PHE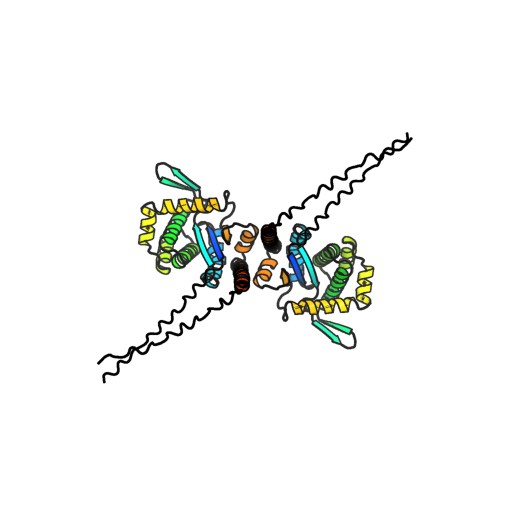 B 1 44 ? 0.898 14.961 -2.209 1 98.88 44 PHE B O 1
ATOM 2172 N N . TYR B 1 45 ? 2.842 15.906 -1.79 1 98.75 45 TYR B N 1
ATOM 2173 C CA . TYR B 1 45 ? 2.594 17.031 -2.695 1 98.75 45 TYR B CA 1
ATOM 2174 C C . TYR B 1 45 ? 2.395 16.531 -4.125 1 98.75 45 TYR B C 1
ATOM 2176 O O . TYR B 1 45 ? 1.431 16.922 -4.789 1 98.75 45 TYR B O 1
ATOM 2184 N N . PRO B 1 46 ? 3.32 15.695 -4.664 1 98.5 46 PRO B N 1
ATOM 2185 C CA . PRO B 1 46 ? 3.049 15.195 -6.016 1 98.5 46 PRO B CA 1
ATOM 2186 C C . PRO B 1 46 ? 1.677 14.531 -6.137 1 98.5 46 PRO B C 1
ATOM 2188 O O . PRO B 1 46 ? 0.998 14.695 -7.152 1 98.5 46 PRO B O 1
ATOM 2191 N N . ALA B 1 47 ? 1.274 13.805 -5.156 1 98.62 47 ALA B N 1
ATOM 2192 C CA . ALA B 1 47 ? -0.047 13.18 -5.16 1 98.62 47 ALA B CA 1
ATOM 2193 C C . ALA B 1 47 ? -1.149 14.227 -5.082 1 98.62 47 ALA B C 1
ATOM 2195 O O . ALA B 1 47 ? -2.148 14.148 -5.801 1 98.62 47 ALA B O 1
ATOM 2196 N N . TYR B 1 48 ? -0.955 15.195 -4.215 1 98.25 48 TYR B N 1
ATOM 2197 C CA . TYR B 1 48 ? -1.916 16.266 -3.98 1 98.25 48 TYR B CA 1
ATOM 2198 C C . TYR B 1 48 ? -2.291 16.969 -5.285 1 98.25 48 TYR B C 1
ATOM 2200 O O . TYR B 1 48 ? -3.465 17.25 -5.531 1 98.25 48 TYR B O 1
ATOM 2208 N N . ILE B 1 49 ? -1.357 17.188 -6.121 1 97.19 49 ILE B N 1
ATOM 2209 C CA . ILE B 1 49 ? -1.582 17.859 -7.398 1 97.19 49 ILE B CA 1
ATOM 2210 C C . ILE B 1 49 ? -2.549 17.031 -8.25 1 97.19 49 ILE B C 1
ATOM 2212 O O . ILE B 1 49 ? -3.41 17.578 -8.938 1 97.19 49 ILE B O 1
ATOM 2216 N N . SER B 1 50 ? -2.5 15.781 -8.133 1 96.25 50 SER B N 1
ATOM 2217 C CA . SER B 1 50 ? -3.264 14.891 -9 1 96.25 50 SER B CA 1
ATOM 2218 C C . SER B 1 50 ? -4.648 14.617 -8.43 1 96.25 50 SER B C 1
ATOM 2220 O O . SER B 1 50 ? -5.602 14.383 -9.172 1 96.25 50 SER B O 1
ATOM 2222 N N . ILE B 1 51 ? -4.762 14.68 -7.051 1 97.38 51 ILE B N 1
ATOM 2223 C CA . ILE B 1 51 ? -5.996 14.133 -6.5 1 97.38 51 ILE B CA 1
ATOM 2224 C C . ILE B 1 51 ? -6.633 15.148 -5.551 1 97.38 51 ILE B C 1
ATOM 2226 O O . ILE B 1 51 ? -7.57 14.82 -4.82 1 97.38 51 ILE B O 1
ATOM 2230 N N . LYS B 1 52 ? -6.211 16.375 -5.52 1 96.5 52 LYS B N 1
ATOM 2231 C CA . LYS B 1 52 ? -6.641 17.328 -4.516 1 96.5 52 LYS B CA 1
ATOM 2232 C C . LYS B 1 52 ? -8.148 17.562 -4.582 1 96.5 52 LYS B C 1
ATOM 2234 O O . LYS B 1 52 ? -8.781 17.859 -3.568 1 96.5 52 LYS B O 1
ATOM 2239 N N . GLU B 1 53 ? -8.773 17.328 -5.703 1 95.81 53 GLU B N 1
ATOM 2240 C CA . GLU B 1 53 ? -10.211 17.531 -5.848 1 95.81 53 GLU B CA 1
ATOM 2241 C C . GLU B 1 53 ? -11 16.391 -5.223 1 95.81 53 GLU B C 1
ATOM 2243 O O . GLU B 1 53 ? -12.211 16.5 -5.02 1 95.81 53 GLU B O 1
ATOM 2248 N N . LYS B 1 54 ? -10.359 15.32 -4.918 1 96.06 54 LYS B N 1
ATOM 2249 C CA . LYS B 1 54 ? -11.047 14.117 -4.461 1 96.06 54 LYS B CA 1
ATOM 2250 C C . LYS B 1 54 ? -10.75 13.836 -2.988 1 96.06 54 LYS B C 1
ATOM 2252 O O . LYS B 1 54 ? -11.273 12.883 -2.414 1 96.06 54 LYS B O 1
ATOM 2257 N N . ILE B 1 55 ? -9.82 14.688 -2.404 1 97.12 55 ILE B N 1
ATOM 2258 C CA . ILE B 1 55 ? -9.484 14.414 -1.01 1 97.12 55 ILE B CA 1
ATOM 2259 C C . ILE B 1 55 ? -9.688 15.68 -0.179 1 97.12 55 ILE B C 1
ATOM 2261 O O . ILE B 1 55 ? -9.492 16.797 -0.673 1 97.12 55 ILE B O 1
ATOM 2265 N N . GLN B 1 56 ? -10.148 15.508 1.002 1 97.19 56 GLN B N 1
ATOM 2266 C CA . GLN B 1 56 ? -10.141 16.562 2.021 1 97.19 56 GLN B CA 1
ATOM 2267 C C . GLN B 1 56 ? -8.891 16.469 2.885 1 97.19 56 GLN B C 1
ATOM 2269 O O . GLN B 1 56 ? -8.68 15.484 3.588 1 97.19 56 GLN B O 1
ATOM 2274 N N . VAL B 1 57 ? -8.125 17.562 2.922 1 98.44 57 VAL B N 1
ATOM 2275 C CA . VAL B 1 57 ? -6.805 17.5 3.541 1 98.44 57 VAL B CA 1
ATOM 2276 C C . VAL B 1 57 ? -6.82 18.266 4.863 1 98.44 57 VAL B C 1
ATOM 2278 O O . VAL B 1 57 ? -7.359 19.359 4.945 1 98.44 57 VAL B O 1
ATOM 2281 N N . GLU B 1 58 ? -6.293 17.688 5.836 1 98.44 58 GLU B N 1
ATOM 2282 C CA . GLU B 1 58 ? -5.988 18.312 7.121 1 98.44 58 GLU B CA 1
ATOM 2283 C C . GLU B 1 58 ? -4.504 18.188 7.457 1 98.44 58 GLU B C 1
ATOM 2285 O O . GLU B 1 58 ? -3.98 17.078 7.566 1 98.44 58 GLU B O 1
ATOM 2290 N N . LEU B 1 59 ? -3.799 19.281 7.578 1 98.88 59 LEU B N 1
ATOM 2291 C CA . LEU B 1 59 ? -2.41 19.297 8.023 1 98.88 59 LEU B CA 1
ATOM 2292 C C . LEU B 1 59 ? -2.312 19.734 9.484 1 98.88 59 LEU B C 1
ATOM 2294 O O . LEU B 1 59 ? -2.877 20.766 9.867 1 98.88 59 LEU B O 1
ATOM 2298 N N . VAL B 1 60 ? -1.627 18.953 10.312 1 98.88 60 VAL B N 1
ATOM 2299 C CA . VAL B 1 60 ? -1.579 19.203 11.75 1 98.88 60 VAL B CA 1
ATOM 2300 C C . VAL B 1 60 ? -0.126 19.312 12.211 1 98.88 60 VAL B C 1
ATOM 2302 O O . VAL B 1 60 ? 0.468 18.312 12.648 1 98.88 60 VAL B O 1
ATOM 2305 N N . PRO B 1 61 ? 0.421 20.453 12.242 1 98.94 61 PRO B N 1
ATOM 2306 C CA . PRO B 1 61 ? 1.797 20.609 12.719 1 98.94 61 PRO B CA 1
ATOM 2307 C C . PRO B 1 61 ? 1.907 20.531 14.242 1 98.94 61 PRO B C 1
ATOM 2309 O O . PRO B 1 61 ? 1.272 21.328 14.945 1 98.94 61 PRO B O 1
ATOM 2312 N N . PHE B 1 62 ? 2.658 19.609 14.773 1 98.69 62 PHE B N 1
ATOM 2313 C CA . PHE B 1 62 ? 2.904 19.422 16.203 1 98.69 62 PHE B CA 1
ATOM 2314 C C . PHE B 1 62 ? 3.883 18.281 16.422 1 98.69 62 PHE B C 1
ATOM 2316 O O . PHE B 1 62 ? 4.992 18.484 16.922 1 98.69 62 PHE B O 1
ATOM 2323 N N . GLY B 1 63 ? 3.447 17.062 15.969 1 97.75 63 GLY B N 1
ATOM 2324 C CA . GLY B 1 63 ? 4.281 15.875 16.047 1 97.75 63 GLY B CA 1
ATOM 2325 C C . GLY B 1 63 ? 4.512 15.406 17.469 1 97.75 63 GLY B C 1
ATOM 2326 O O . GLY B 1 63 ? 3.562 15.234 18.234 1 97.75 63 GLY B O 1
ATOM 2327 N N . LYS B 1 64 ? 5.715 15.258 17.844 1 97.12 64 LYS B N 1
ATOM 2328 C CA . LYS B 1 64 ? 6.09 14.727 19.156 1 97.12 64 LYS B CA 1
ATOM 2329 C C . LYS B 1 64 ? 6.273 15.852 20.172 1 97.12 64 LYS B C 1
ATOM 2331 O O . LYS B 1 64 ? 6.84 15.641 21.25 1 97.12 64 LYS B O 1
ATOM 2336 N N . ALA B 1 65 ? 5.875 17.016 19.844 1 97.5 65 ALA B N 1
ATOM 2337 C CA . ALA B 1 65 ? 6.008 18.156 20.766 1 97.5 65 ALA B CA 1
ATOM 2338 C C . ALA B 1 65 ? 5.172 17.938 22.016 1 97.5 65 ALA B C 1
ATOM 2340 O O . ALA B 1 65 ? 4.332 17.031 22.062 1 97.5 65 ALA B O 1
ATOM 2341 N N . THR B 1 66 ? 5.484 18.672 23 1 96.75 66 THR B N 1
ATOM 2342 C CA . THR B 1 66 ? 4.66 18.719 24.203 1 96.75 66 THR B CA 1
ATOM 2343 C C . THR B 1 66 ? 4.125 20.141 24.422 1 96.75 66 THR B C 1
ATOM 2345 O O . THR B 1 66 ? 4.75 21.109 24 1 96.75 66 THR B O 1
ATOM 2348 N N . ALA B 1 67 ? 2.988 20.156 24.953 1 96.62 67 ALA B N 1
ATOM 2349 C CA . ALA B 1 67 ? 2.334 21.406 25.312 1 96.62 67 ALA B CA 1
ATOM 2350 C C . ALA B 1 67 ? 1.872 21.391 26.766 1 96.62 67 ALA B C 1
ATOM 2352 O O . ALA B 1 67 ? 1.042 20.562 27.156 1 96.62 67 ALA B O 1
ATOM 2353 N N . ASN B 1 68 ? 2.443 22.297 27.531 1 95.88 68 ASN B N 1
ATOM 2354 C CA . ASN B 1 68 ? 2.08 22.406 28.938 1 95.88 68 ASN B CA 1
ATOM 2355 C C . ASN B 1 68 ? 1.616 23.812 29.281 1 95.88 68 ASN B C 1
ATOM 2357 O O . ASN B 1 68 ? 2.221 24.797 28.859 1 95.88 68 ASN B O 1
ATOM 2361 N N . TRP B 1 69 ? 0.452 23.922 29.969 1 94.25 69 TRP B N 1
ATOM 2362 C CA . TRP B 1 69 ? -0.047 25.219 30.422 1 94.25 69 TRP B CA 1
ATOM 2363 C C . TRP B 1 69 ? 0.633 25.641 31.719 1 94.25 69 TRP B C 1
ATOM 2365 O O . TRP B 1 69 ? 0.539 24.938 32.719 1 94.25 69 TRP B O 1
ATOM 2375 N N . ALA B 1 70 ? 1.4 26.703 31.672 1 91.88 70 ALA B N 1
ATOM 2376 C CA . ALA B 1 70 ? 2.123 27.188 32.844 1 91.88 70 ALA B CA 1
ATOM 2377 C C . ALA B 1 70 ? 2.213 28.719 32.844 1 91.88 70 ALA B C 1
ATOM 2379 O O . ALA B 1 70 ? 2.484 29.328 31.812 1 91.88 70 ALA B O 1
ATOM 2380 N N . ASN B 1 71 ? 1.961 29.281 34.062 1 91.25 71 ASN B N 1
ATOM 2381 C CA . ASN B 1 71 ? 2.119 30.719 34.281 1 91.25 71 ASN B CA 1
ATOM 2382 C C . ASN B 1 71 ? 1.248 31.531 33.312 1 91.25 71 ASN B C 1
ATOM 2384 O O . ASN B 1 71 ? 1.718 32.5 32.719 1 91.25 71 ASN B O 1
ATOM 2388 N N . GLY B 1 72 ? 0.107 31 32.938 1 92.44 72 GLY B N 1
ATOM 2389 C CA . GLY B 1 72 ? -0.87 31.734 32.156 1 92.44 72 GLY B CA 1
ATOM 2390 C C . GLY B 1 72 ? -0.607 31.656 30.656 1 92.44 72 GLY B C 1
ATOM 2391 O O . GLY B 1 72 ? -1.147 32.438 29.875 1 92.44 72 GLY B O 1
ATOM 2392 N N . THR B 1 73 ? 0.304 30.797 30.281 1 91.56 73 THR B N 1
ATOM 2393 C CA . THR B 1 73 ? 0.585 30.641 28.859 1 91.56 73 THR B CA 1
ATOM 2394 C C . THR B 1 73 ? 0.949 29.203 28.531 1 91.56 73 THR B C 1
ATOM 2396 O O . THR B 1 73 ? 1.118 28.375 29.422 1 91.56 73 THR B O 1
ATOM 2399 N N . TRP B 1 74 ? 0.96 28.922 27.25 1 96.31 74 TRP B N 1
ATOM 2400 C CA . TRP B 1 74 ? 1.397 27.625 26.781 1 96.31 74 TRP B CA 1
ATOM 2401 C C . TRP B 1 74 ? 2.914 27.578 26.609 1 96.31 74 TRP B C 1
ATOM 2403 O O . TRP B 1 74 ? 3.514 28.516 26.078 1 96.31 74 TRP B O 1
ATOM 2413 N N . ILE B 1 75 ? 3.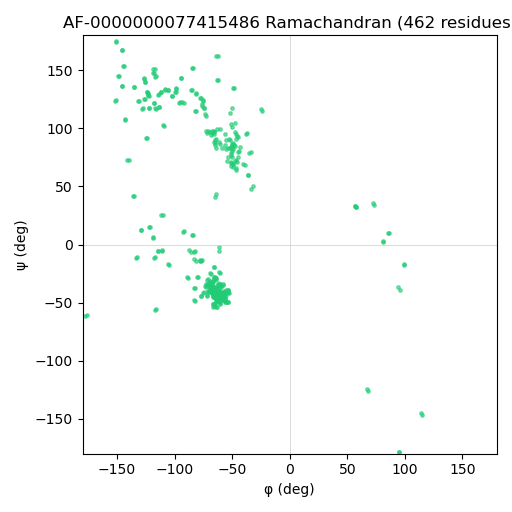479 26.484 27.156 1 96.62 75 ILE B N 1
ATOM 2414 C CA . ILE B 1 75 ? 4.898 26.219 26.953 1 96.62 75 ILE B CA 1
ATOM 2415 C C . ILE B 1 75 ? 5.07 24.953 26.109 1 96.62 75 ILE B C 1
ATOM 2417 O O . ILE B 1 75 ? 4.488 23.906 26.422 1 96.62 75 ILE B O 1
ATOM 2421 N N . PHE B 1 76 ? 5.902 25.125 25.047 1 98.19 76 PHE B N 1
ATOM 2422 C CA . PHE B 1 76 ? 6.066 24.016 24.125 1 98.19 76 PHE B CA 1
ATOM 2423 C C . PHE B 1 76 ? 7.508 23.516 24.141 1 98.19 76 PHE B C 1
ATOM 2425 O O . PHE B 1 76 ? 8.438 24.297 24.328 1 98.19 76 PHE B O 1
ATOM 2432 N N . SER B 1 77 ? 7.672 22.234 23.984 1 98.25 77 SER B N 1
ATOM 2433 C CA . SER B 1 77 ? 8.945 21.594 23.672 1 98.25 77 SER B CA 1
ATOM 2434 C C . SER B 1 77 ? 8.852 20.766 22.391 1 98.25 77 SER B C 1
ATOM 2436 O O . SER B 1 77 ? 7.914 20 22.219 1 98.25 77 SER B O 1
ATOM 2438 N N . CYS B 1 78 ? 9.789 21 21.531 1 98.12 78 CYS B N 1
ATOM 2439 C CA . CYS B 1 78 ? 9.758 20.312 20.234 1 98.12 78 CYS B CA 1
ATOM 2440 C C . CYS B 1 78 ? 10.984 19.438 20.047 1 98.12 78 CYS B C 1
ATOM 2442 O O . CYS B 1 78 ? 12.062 19.734 20.562 1 98.12 78 CYS B O 1
ATOM 2444 N N . GLN B 1 79 ? 10.844 18.391 19.297 1 95.56 79 GLN B N 1
ATOM 2445 C CA . GLN B 1 79 ? 11.883 17.391 19.109 1 95.56 79 GLN B CA 1
ATOM 2446 C C . GLN B 1 79 ? 13.141 18 18.5 1 95.56 79 GLN B C 1
ATOM 2448 O O . GLN B 1 79 ? 14.258 17.625 18.844 1 95.56 79 GLN B O 1
ATOM 2453 N N . HIS B 1 80 ? 12.969 19 17.625 1 97.44 80 HIS B N 1
ATOM 2454 C CA . HIS B 1 80 ? 14.102 19.609 16.938 1 97.44 80 HIS B CA 1
ATOM 2455 C C . HIS B 1 80 ? 14.32 21.047 17.406 1 97.44 80 HIS B C 1
ATOM 2457 O O . HIS B 1 80 ? 14.711 21.906 16.625 1 97.44 80 HIS B O 1
ATOM 2463 N N . GLY B 1 81 ? 13.875 21.312 18.609 1 97.81 81 GLY B N 1
ATOM 2464 C CA . GLY B 1 81 ? 14.219 22.578 19.25 1 97.81 81 GLY B CA 1
ATOM 2465 C C . GLY B 1 81 ? 13.156 23.641 19.047 1 97.81 81 GLY B C 1
ATOM 2466 O O . GLY B 1 81 ? 12.133 23.406 18.422 1 97.81 81 GLY B O 1
ATOM 2467 N N . PRO B 1 82 ? 13.445 24.859 19.594 1 98.12 82 PRO B N 1
ATOM 2468 C CA . PRO B 1 82 ? 12.453 25.938 19.625 1 98.12 82 PRO B CA 1
ATOM 2469 C C . PRO B 1 82 ? 12.094 26.438 18.219 1 98.12 82 PRO B C 1
ATOM 2471 O O . PRO B 1 82 ? 10.953 26.859 17.984 1 98.12 82 PRO B O 1
ATOM 2474 N N . LYS B 1 83 ? 13.039 26.344 17.297 1 98.62 83 LYS B N 1
ATOM 2475 C CA . LYS B 1 83 ? 12.758 26.766 15.93 1 98.62 83 LYS B CA 1
ATOM 2476 C C . LYS B 1 83 ? 11.648 25.922 15.32 1 98.62 83 LYS B C 1
ATOM 2478 O O . LYS B 1 83 ? 10.836 26.422 14.531 1 98.62 83 LYS B O 1
ATOM 2483 N N . GLU B 1 84 ? 11.672 24.672 15.641 1 98.81 84 GLU B N 1
ATOM 2484 C CA . GLU B 1 84 ? 10.609 23.797 15.148 1 98.81 84 GLU B CA 1
ATOM 2485 C C . GLU B 1 84 ? 9.258 24.203 15.727 1 98.81 84 GLU B C 1
ATOM 2487 O O . GLU B 1 84 ? 8.242 24.188 15.023 1 98.81 84 GLU B O 1
ATOM 2492 N N . CYS B 1 85 ? 9.227 24.531 17.031 1 98.75 85 CYS B N 1
ATOM 2493 C CA . CYS B 1 85 ? 8 25.016 17.641 1 98.75 85 CYS B CA 1
ATOM 2494 C C . CYS B 1 85 ? 7.496 26.266 16.922 1 98.75 85 CYS B C 1
ATOM 2496 O O . CYS B 1 85 ? 6.297 26.406 16.672 1 98.75 85 CYS B O 1
ATOM 2498 N N . TYR B 1 86 ? 8.422 27.125 16.625 1 98.69 86 TYR B N 1
ATOM 2499 C CA . TYR B 1 86 ? 8.07 28.344 15.914 1 98.69 86 TYR B CA 1
ATOM 2500 C C . TYR B 1 86 ? 7.5 28.031 14.531 1 98.69 86 TYR B C 1
ATOM 2502 O O . TYR B 1 86 ? 6.453 28.562 14.148 1 98.69 86 TYR B O 1
ATOM 2510 N N . GLY B 1 87 ? 8.203 27.156 13.797 1 98.88 87 GLY B N 1
ATOM 2511 C CA . GLY B 1 87 ? 7.691 26.75 12.5 1 98.88 87 GLY B CA 1
ATOM 2512 C C . GLY B 1 87 ? 6.312 26.125 12.578 1 98.88 87 GLY B C 1
ATOM 2513 O O . GLY B 1 87 ? 5.43 26.453 11.789 1 98.88 87 GLY B O 1
ATOM 2514 N N . ASN B 1 88 ? 6.137 25.234 13.539 1 98.94 88 ASN B N 1
ATOM 2515 C CA . ASN B 1 88 ? 4.828 24.625 13.766 1 98.94 88 ASN B CA 1
ATOM 2516 C C . ASN B 1 88 ? 3.754 25.688 13.992 1 98.94 88 ASN B C 1
ATOM 2518 O O . ASN B 1 88 ? 2.645 25.578 13.469 1 98.94 88 ASN B O 1
ATOM 2522 N N . MET B 1 89 ? 4.098 26.625 14.742 1 98.88 89 MET B N 1
ATOM 2523 C CA . MET B 1 89 ? 3.154 27.688 15.078 1 98.88 89 MET B CA 1
ATOM 2524 C C . MET B 1 89 ? 2.797 28.516 13.844 1 98.88 89 MET B C 1
ATOM 2526 O O . MET B 1 89 ? 1.625 28.812 13.617 1 98.88 89 MET B O 1
ATOM 2530 N N . VAL B 1 90 ? 3.777 28.875 13.086 1 98.94 90 VAL B N 1
ATOM 2531 C CA . VAL B 1 90 ? 3.551 29.672 11.883 1 98.94 90 VAL B CA 1
ATOM 2532 C C . VAL B 1 90 ? 2.676 28.891 10.898 1 98.94 90 VAL B C 1
ATOM 2534 O O . VAL B 1 90 ? 1.732 29.438 10.328 1 98.94 90 VAL B O 1
ATOM 2537 N N . HIS B 1 91 ? 2.992 27.594 10.695 1 98.94 91 HIS B N 1
ATOM 2538 C CA . HIS B 1 91 ? 2.162 26.75 9.852 1 98.94 91 HIS B CA 1
ATOM 2539 C C . HIS B 1 91 ? 0.719 26.719 10.344 1 98.94 91 HIS B C 1
ATOM 2541 O O . HIS B 1 91 ? -0.217 26.828 9.547 1 98.94 91 HIS B O 1
ATOM 2547 N N . SER B 1 92 ? 0.54 26.594 11.633 1 98.94 92 SER B N 1
ATOM 2548 C CA . SER B 1 92 ? -0.791 26.578 12.234 1 98.94 92 SER B CA 1
ATOM 2549 C C . SER B 1 92 ? -1.559 27.859 11.922 1 98.94 92 SER B C 1
ATOM 2551 O O . SER B 1 92 ? -2.746 27.812 11.594 1 98.94 92 SER B O 1
ATOM 2553 N N . CYS B 1 93 ? -0.895 28.969 12.047 1 98.94 93 CYS B N 1
ATOM 2554 C CA . CYS B 1 93 ? -1.503 30.266 11.75 1 98.94 93 CYS B CA 1
ATOM 2555 C C . CYS B 1 93 ? -1.911 30.344 10.281 1 98.94 93 CYS B C 1
ATOM 2557 O O . CYS B 1 93 ? -3.016 30.781 9.961 1 98.94 93 CYS B O 1
ATOM 2559 N N . ALA B 1 94 ? -1.068 29.922 9.422 1 98.94 94 ALA B N 1
ATOM 2560 C CA . ALA B 1 94 ? -1.365 29.969 7.996 1 98.94 94 ALA B CA 1
ATOM 2561 C C . ALA B 1 94 ? -2.59 29.109 7.668 1 98.94 94 ALA B C 1
ATOM 2563 O O . ALA B 1 94 ? -3.463 29.547 6.906 1 98.94 94 ALA B O 1
ATOM 2564 N N . ILE B 1 95 ? -2.656 27.922 8.219 1 98.88 95 ILE B N 1
ATOM 2565 C CA . ILE B 1 95 ? -3.75 26.984 7.98 1 98.88 95 ILE B CA 1
ATOM 2566 C C . ILE B 1 95 ? -5.059 27.578 8.5 1 98.88 95 ILE B C 1
ATOM 2568 O O . ILE B 1 95 ? -6.105 27.453 7.855 1 98.88 95 ILE B O 1
ATOM 2572 N N . ASP B 1 96 ? -5 28.203 9.594 1 98.75 96 ASP B N 1
ATOM 2573 C CA . ASP B 1 96 ? -6.184 28.844 10.18 1 98.75 96 ASP B CA 1
ATOM 2574 C C . ASP B 1 96 ? -6.656 30.016 9.328 1 98.75 96 ASP B C 1
ATOM 2576 O O . ASP B 1 96 ? -7.863 30.203 9.148 1 98.75 96 ASP B O 1
ATOM 2580 N N . LEU B 1 97 ? -5.793 30.797 8.828 1 98.5 97 LEU B N 1
ATOM 2581 C CA . LEU B 1 97 ? -6.086 32.031 8.102 1 98.5 97 LEU B CA 1
ATOM 2582 C C . LEU B 1 97 ? -6.633 31.719 6.711 1 98.5 97 LEU B C 1
ATOM 2584 O O . LEU B 1 97 ? -7.488 32.438 6.203 1 98.5 97 LEU B O 1
ATOM 2588 N N . SER B 1 98 ? -6.102 30.656 6.121 1 97.69 98 SER B N 1
ATOM 2589 C CA . SER B 1 98 ? -6.453 30.359 4.738 1 97.69 98 SER B CA 1
ATOM 2590 C C . SER B 1 98 ? -6.613 28.859 4.527 1 97.69 98 SER B C 1
ATOM 2592 O O . SER B 1 98 ? -5.836 28.234 3.797 1 97.69 98 SER B O 1
ATOM 2594 N N . PRO B 1 99 ? -7.742 28.344 5.074 1 95.25 99 PRO B N 1
ATOM 2595 C CA . PRO B 1 99 ? -7.941 26.891 4.914 1 95.25 99 PRO B CA 1
ATOM 2596 C C . PRO B 1 99 ? -8.086 26.484 3.451 1 95.25 99 PRO B C 1
ATOM 2598 O O . PRO B 1 99 ? -8.641 27.219 2.645 1 95.25 99 PRO B O 1
ATOM 2601 N N . GLY B 1 100 ? -7.535 25.406 3.115 1 95.88 100 GLY B N 1
ATOM 2602 C CA . GLY B 1 100 ? -7.656 24.859 1.769 1 95.88 100 GLY B CA 1
ATOM 2603 C C . GLY B 1 100 ? -6.34 24.828 1.018 1 95.88 100 GLY B C 1
ATOM 2604 O O . GLY B 1 100 ? -5.289 24.562 1.608 1 95.88 100 GLY B O 1
ATOM 2605 N N . ASP B 1 101 ? -6.391 25.047 -0.279 1 97.69 101 ASP B N 1
ATOM 2606 C CA . ASP B 1 101 ? -5.23 24.844 -1.143 1 97.69 101 ASP B CA 1
ATOM 2607 C C . ASP B 1 101 ? -4.125 25.844 -0.823 1 97.69 101 ASP B C 1
ATOM 2609 O O . ASP B 1 101 ? -2.941 25.516 -0.864 1 97.69 101 ASP B O 1
ATOM 2613 N N . ASN B 1 102 ? -4.555 27.062 -0.492 1 98.44 102 ASN B N 1
ATOM 2614 C CA . ASN B 1 102 ? -3.561 28.094 -0.238 1 98.44 102 ASN B CA 1
ATOM 2615 C C . ASN B 1 102 ? -2.639 27.719 0.917 1 98.44 102 ASN B C 1
ATOM 2617 O O . ASN B 1 102 ? -1.414 27.766 0.781 1 98.44 102 ASN B O 1
ATOM 2621 N N . SER B 1 103 ? -3.219 27.344 2.002 1 98.62 103 SER B N 1
ATOM 2622 C CA . SER B 1 103 ? -2.395 27.016 3.158 1 98.62 103 SER B CA 1
ATOM 2623 C C . SER B 1 103 ? -1.674 25.688 2.955 1 98.62 103 SER B C 1
ATOM 2625 O O . SER B 1 103 ? -0.555 25.5 3.438 1 98.62 103 SER B O 1
ATOM 2627 N N . THR B 1 104 ? -2.324 24.734 2.26 1 98.81 104 THR B N 1
ATOM 2628 C CA . THR B 1 104 ? -1.649 23.469 1.959 1 98.81 104 THR B CA 1
ATOM 2629 C C . THR B 1 104 ? -0.386 23.719 1.14 1 98.81 104 THR B C 1
ATOM 2631 O O . THR B 1 104 ? 0.683 23.203 1.466 1 98.81 104 THR B O 1
ATOM 2634 N N . GLU B 1 105 ? -0.52 24.547 0.157 1 98.75 105 GLU B N 1
ATOM 2635 C CA . GLU B 1 105 ? 0.619 24.859 -0.703 1 98.75 105 GLU B CA 1
ATOM 2636 C C . GLU B 1 105 ? 1.662 25.688 0.04 1 98.75 105 GLU B C 1
ATOM 2638 O O . GLU B 1 105 ? 2.863 25.531 -0.188 1 98.75 105 GLU B O 1
ATOM 2643 N N . PHE B 1 106 ? 1.197 26.578 0.893 1 98.88 106 PHE B N 1
ATOM 2644 C CA . PHE B 1 106 ? 2.107 27.328 1.754 1 98.88 106 PHE B CA 1
ATOM 2645 C C . PHE B 1 106 ? 2.961 26.391 2.59 1 98.88 106 PHE B C 1
ATOM 2647 O O . PHE B 1 106 ? 4.184 26.531 2.656 1 98.88 106 PHE B O 1
ATOM 2654 N N . VAL B 1 107 ? 2.357 25.406 3.215 1 98.94 107 VAL B N 1
ATOM 2655 C CA . VAL B 1 107 ? 3.047 24.469 4.09 1 98.94 107 VAL B CA 1
ATOM 2656 C C . VAL B 1 107 ? 4.066 23.656 3.281 1 98.94 107 VAL B C 1
ATOM 2658 O O . VAL B 1 107 ? 5.227 23.531 3.682 1 98.94 107 VAL B O 1
ATOM 2661 N N . VAL B 1 108 ? 3.678 23.172 2.168 1 98.94 108 VAL B N 1
ATOM 2662 C CA . VAL B 1 108 ? 4.574 22.375 1.337 1 98.94 108 VAL B CA 1
ATOM 2663 C C . VAL B 1 108 ? 5.746 23.234 0.872 1 98.94 108 VAL B C 1
ATOM 2665 O O . VAL B 1 108 ? 6.895 22.781 0.881 1 98.94 108 VAL B O 1
ATOM 2668 N N . CYS B 1 109 ? 5.441 24.422 0.452 1 98.94 109 CYS B N 1
ATOM 2669 C CA . CYS B 1 109 ? 6.469 25.375 0.06 1 98.94 109 CYS B CA 1
ATOM 2670 C C . CYS B 1 109 ? 7.496 25.562 1.171 1 98.94 109 CYS B C 1
ATOM 2672 O O . CYS B 1 109 ? 8.703 25.516 0.923 1 98.94 109 CYS B O 1
ATOM 2674 N N . ALA B 1 110 ? 7.055 25.797 2.377 1 98.94 110 ALA B N 1
ATOM 2675 C CA . ALA B 1 110 ? 7.934 25.984 3.527 1 98.94 110 ALA B CA 1
ATOM 2676 C C . ALA B 1 110 ? 8.781 24.75 3.775 1 98.94 110 ALA B C 1
ATOM 2678 O O . ALA B 1 110 ? 9.992 24.844 3.984 1 98.94 110 ALA B O 1
ATOM 2679 N N . MET B 1 111 ? 8.133 23.609 3.693 1 98.88 111 MET B N 1
ATOM 2680 C CA . MET B 1 111 ? 8.828 22.344 3.951 1 98.88 111 MET B CA 1
ATOM 2681 C C . MET B 1 111 ? 9.906 22.094 2.904 1 98.88 111 MET B C 1
ATOM 2683 O O . MET B 1 111 ? 10.945 21.5 3.209 1 98.88 111 MET B O 1
ATOM 2687 N N . LYS B 1 112 ? 9.727 22.594 1.756 1 98.75 112 LYS B N 1
ATOM 2688 C CA . LYS B 1 112 ? 10.664 22.375 0.656 1 98.75 112 LYS B CA 1
ATOM 2689 C C . LYS B 1 112 ? 11.781 23.422 0.679 1 98.75 112 LYS B C 1
ATOM 2691 O O . LYS B 1 112 ? 12.734 23.328 -0.093 1 98.75 112 LYS B O 1
ATOM 2696 N N . SER B 1 113 ? 11.703 24.359 1.552 1 98.62 113 SER B N 1
ATOM 2697 C CA . SER B 1 113 ? 12.562 25.531 1.487 1 98.62 113 SER B CA 1
ATOM 2698 C C . SER B 1 113 ? 13.93 25.25 2.113 1 98.62 113 SER B C 1
ATOM 2700 O O . SER B 1 113 ? 14.82 26.094 2.086 1 98.62 113 SER B O 1
ATOM 2702 N N . GLY B 1 114 ? 14.133 24.094 2.723 1 97.06 114 GLY B N 1
ATOM 2703 C CA . GLY B 1 114 ? 15.352 23.766 3.453 1 97.06 114 GLY B CA 1
ATOM 2704 C C . GLY B 1 114 ? 15.234 24.031 4.941 1 97.06 114 GLY B C 1
ATOM 2705 O O . GLY B 1 114 ? 15.797 23.281 5.754 1 97.06 114 GLY B O 1
ATOM 2706 N N . ASP B 1 115 ? 14.57 25.125 5.289 1 97.81 115 ASP B N 1
ATOM 2707 C CA . ASP B 1 115 ? 14.273 25.453 6.68 1 97.81 115 ASP B CA 1
ATOM 2708 C C . ASP B 1 115 ? 12.891 26.094 6.812 1 97.81 115 ASP B C 1
ATOM 2710 O O . ASP B 1 115 ? 12.727 27.281 6.543 1 97.81 115 ASP B O 1
ATOM 2714 N N . ALA B 1 116 ? 11.977 25.344 7.352 1 97.94 116 ALA B N 1
ATOM 2715 C CA . ALA B 1 116 ? 10.57 25.719 7.391 1 97.94 116 ALA B CA 1
ATOM 2716 C C . ALA B 1 116 ? 10.281 26.625 8.594 1 97.94 116 ALA B C 1
ATOM 2718 O O . ALA B 1 116 ? 9.117 26.891 8.898 1 97.94 116 ALA B O 1
ATOM 2719 N N . SER B 1 117 ? 11.312 27.047 9.273 1 98.19 117 SER B N 1
ATOM 2720 C CA . SER B 1 117 ? 11.133 27.938 10.422 1 98.19 117 SER B CA 1
ATOM 2721 C C . SER B 1 117 ? 11.734 29.312 10.156 1 98.19 117 SER B C 1
ATOM 2723 O O . SER B 1 117 ? 11.609 30.219 10.984 1 98.19 117 SER B O 1
ATOM 2725 N N . LEU B 1 118 ? 12.398 29.469 9.031 1 98.38 118 LEU B N 1
ATOM 2726 C CA . LEU B 1 118 ? 13.047 30.734 8.727 1 98.38 118 LEU B CA 1
ATOM 2727 C C . LEU B 1 118 ? 12.039 31.734 8.172 1 98.38 118 LEU B C 1
ATOM 2729 O O . LEU B 1 118 ? 11.352 31.453 7.191 1 98.38 118 LEU B O 1
ATOM 2733 N N . ASP B 1 119 ? 12.039 32.875 8.719 1 98.31 119 ASP B N 1
ATOM 2734 C CA . ASP B 1 119 ? 11.07 33.906 8.336 1 98.31 119 ASP B CA 1
ATOM 2735 C C . ASP B 1 119 ? 11.188 34.25 6.852 1 98.31 119 ASP B C 1
ATOM 2737 O O . ASP B 1 119 ? 10.18 34.469 6.18 1 98.31 119 ASP B O 1
ATOM 2741 N N . GLY B 1 120 ? 12.406 34.344 6.398 1 98.56 120 GLY B N 1
ATOM 2742 C CA . GLY B 1 120 ? 12.578 34.656 4.984 1 98.56 120 GLY B CA 1
ATOM 2743 C C . GLY B 1 120 ? 11.891 33.656 4.074 1 98.56 120 GLY B C 1
ATOM 2744 O O . GLY B 1 120 ? 11.227 34.031 3.113 1 98.56 120 GLY B O 1
ATOM 2745 N N . ASN B 1 121 ? 12.102 32.344 4.344 1 98.75 121 ASN B N 1
ATOM 2746 C CA . ASN B 1 121 ? 11.445 31.297 3.582 1 98.75 121 ASN B CA 1
ATOM 2747 C C . ASN B 1 121 ? 9.93 31.344 3.746 1 98.75 121 ASN B C 1
ATOM 2749 O O . ASN B 1 121 ? 9.195 31.25 2.766 1 98.75 121 ASN B O 1
ATOM 2753 N N . LEU B 1 122 ? 9.469 31.516 4.934 1 98.88 122 LEU B N 1
ATOM 2754 C CA . LEU B 1 122 ? 8.047 31.516 5.266 1 98.88 122 LEU B CA 1
ATOM 2755 C C . LEU B 1 122 ? 7.336 32.688 4.602 1 98.88 122 LEU B C 1
ATOM 2757 O O . LEU B 1 122 ? 6.262 32.531 4.023 1 98.88 122 LEU B O 1
ATOM 2761 N N . GLN B 1 123 ? 7.961 33.844 4.668 1 98.88 123 GLN B N 1
ATOM 2762 C CA . GLN B 1 123 ? 7.379 35.031 4.039 1 98.88 123 GLN B CA 1
ATOM 2763 C C . GLN B 1 123 ? 7.277 34.844 2.527 1 98.88 123 GLN B C 1
ATOM 2765 O O . GLN B 1 123 ? 6.258 35.188 1.925 1 98.88 123 GLN B O 1
ATOM 2770 N N . GLN B 1 124 ? 8.305 34.375 1.941 1 98.81 124 GLN B N 1
ATOM 2771 C CA . GLN B 1 124 ? 8.273 34.156 0.5 1 98.81 124 GLN B CA 1
ATOM 2772 C C . GLN B 1 124 ? 7.172 33.156 0.116 1 98.81 124 GLN B C 1
ATOM 2774 O O . GLN B 1 124 ? 6.453 33.375 -0.862 1 98.81 124 GLN B O 1
ATOM 2779 N N . CYS B 1 125 ? 7.047 32.062 0.909 1 98.94 125 CYS B N 1
ATOM 2780 C CA . CYS B 1 125 ? 6 31.078 0.635 1 98.94 125 CYS B CA 1
ATOM 2781 C C . CYS B 1 125 ? 4.617 31.703 0.81 1 98.94 125 CYS B C 1
ATOM 2783 O O . CYS B 1 125 ? 3.689 31.375 0.067 1 98.94 125 CYS B O 1
ATOM 2785 N N . ALA B 1 126 ? 4.441 32.562 1.795 1 98.88 126 ALA B N 1
ATOM 2786 C CA . ALA B 1 126 ? 3.178 33.281 1.988 1 98.88 126 ALA B CA 1
ATOM 2787 C C . ALA B 1 126 ? 2.822 34.125 0.762 1 98.88 126 ALA B C 1
ATOM 2789 O O . ALA B 1 126 ? 1.685 34.062 0.288 1 98.88 126 ALA B O 1
ATOM 2790 N N . ILE B 1 127 ? 3.793 34.812 0.252 1 98.62 127 ILE B N 1
ATOM 2791 C CA . ILE B 1 127 ? 3.598 35.656 -0.935 1 98.62 127 ILE B CA 1
ATOM 2792 C C . ILE B 1 127 ? 3.254 34.75 -2.129 1 98.62 127 ILE B C 1
ATOM 2794 O O . ILE B 1 127 ? 2.271 35 -2.832 1 98.62 127 ILE B O 1
ATOM 2798 N N . ASP B 1 128 ? 3.957 33.688 -2.318 1 98.62 128 ASP B N 1
ATOM 2799 C CA . ASP B 1 128 ? 3.818 32.812 -3.477 1 98.62 128 ASP B CA 1
ATOM 2800 C C . ASP B 1 128 ? 2.441 32.156 -3.506 1 98.62 128 ASP B C 1
ATOM 2802 O O . ASP B 1 128 ? 1.917 31.859 -4.578 1 98.62 128 ASP B O 1
ATOM 2806 N N . HIS B 1 129 ? 1.885 31.953 -2.307 1 98.56 129 HIS B N 1
ATOM 2807 C CA . HIS B 1 129 ? 0.688 31.125 -2.283 1 98.56 129 HIS B CA 1
ATOM 2808 C C . HIS B 1 129 ? -0.498 31.875 -1.692 1 98.56 129 HIS B C 1
ATOM 2810 O O . HIS B 1 129 ? -1.493 31.266 -1.297 1 98.56 129 HIS B O 1
ATOM 2816 N N . GLY B 1 130 ? -0.364 33.156 -1.601 1 98.31 130 GLY B N 1
ATOM 2817 C CA . GLY B 1 130 ? -1.49 34.031 -1.311 1 98.31 130 GLY B CA 1
ATOM 2818 C C . GLY B 1 130 ? -1.962 33.938 0.128 1 98.31 130 GLY B C 1
ATOM 2819 O O . GLY B 1 130 ? -3.166 33.938 0.395 1 98.31 130 GLY B O 1
ATOM 2820 N N . VAL B 1 131 ? -1.081 33.75 1.071 1 98.69 131 VAL B N 1
ATOM 2821 C CA . VAL B 1 131 ? -1.378 33.844 2.496 1 98.69 131 VAL B CA 1
ATOM 2822 C C . VAL B 1 131 ? -0.803 35.125 3.066 1 98.69 131 VAL B C 1
ATOM 2824 O O . VAL B 1 131 ? 0.34 35.5 2.777 1 98.69 131 VAL B O 1
ATOM 2827 N N . ASN B 1 132 ? -1.563 35.812 3.805 1 98.62 132 ASN B N 1
ATOM 2828 C CA . ASN B 1 132 ? -1.155 37.125 4.301 1 98.62 132 ASN B CA 1
ATOM 2829 C C . ASN B 1 132 ? -0.104 37 5.402 1 98.62 132 ASN B C 1
ATOM 2831 O O . ASN B 1 132 ? -0.423 36.625 6.535 1 98.62 132 ASN B O 1
ATOM 2835 N N . TRP B 1 133 ? 1.085 37.438 5.094 1 98.69 133 TRP B N 1
ATOM 2836 C CA . TRP B 1 133 ? 2.209 37.281 6.008 1 98.69 133 TRP B CA 1
ATOM 2837 C C . TRP B 1 133 ? 2.016 38.125 7.262 1 98.69 133 TRP B C 1
ATOM 2839 O O . TRP B 1 133 ? 2.301 37.688 8.375 1 98.69 133 TRP B O 1
ATOM 2849 N N . THR B 1 134 ? 1.54 39.344 7.102 1 98.75 134 THR B N 1
ATOM 2850 C CA . THR B 1 134 ? 1.315 40.219 8.242 1 98.75 134 THR B CA 1
ATOM 2851 C C . THR B 1 134 ? 0.301 39.625 9.203 1 98.75 134 THR B C 1
ATOM 2853 O O . THR B 1 134 ? 0.472 39.688 10.422 1 98.75 134 THR B O 1
ATOM 2856 N N . GLU B 1 135 ? -0.665 39.062 8.648 1 98.75 135 GLU B N 1
ATOM 2857 C CA . GLU B 1 135 ? -1.678 38.406 9.477 1 98.75 135 GLU B CA 1
ATOM 2858 C C . GLU B 1 135 ? -1.111 37.188 10.195 1 98.75 135 GLU B C 1
ATOM 2860 O O . GLU B 1 135 ? -1.49 36.875 11.328 1 98.75 135 GLU B O 1
ATOM 2865 N N . ILE B 1 136 ? -0.213 36.438 9.516 1 98.88 136 ILE B N 1
ATOM 2866 C CA . ILE B 1 136 ? 0.459 35.312 10.164 1 98.88 136 ILE B CA 1
ATOM 2867 C C . ILE B 1 136 ? 1.266 35.812 11.359 1 98.88 136 ILE B C 1
ATOM 2869 O O . IL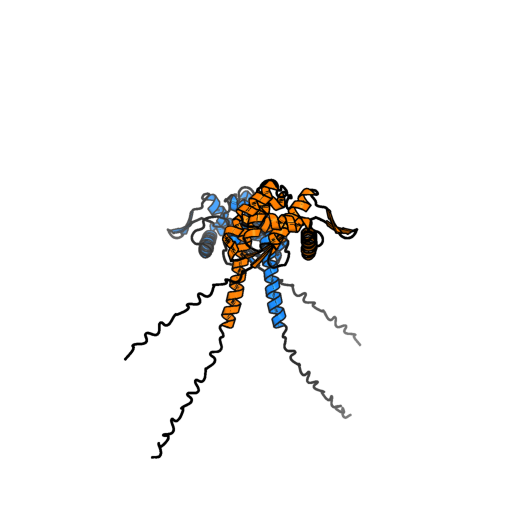E B 1 136 ? 1.184 35.219 12.453 1 98.88 136 ILE B O 1
ATOM 2873 N N . GLN B 1 137 ? 1.976 36.875 11.133 1 98.56 137 GLN B N 1
ATOM 2874 C CA . GLN B 1 137 ? 2.793 37.438 12.203 1 98.56 137 GLN B CA 1
ATOM 2875 C C . GLN B 1 137 ? 1.928 37.906 13.375 1 98.56 137 GLN B C 1
ATOM 2877 O O . GLN B 1 137 ? 2.287 37.688 14.539 1 98.56 137 GLN B O 1
ATOM 2882 N N . ASN B 1 138 ? 0.818 38.531 13.109 1 98.69 138 ASN B N 1
ATOM 2883 C CA . ASN B 1 138 ? -0.109 38.938 14.156 1 98.69 138 ASN B CA 1
ATOM 2884 C C . ASN B 1 138 ? -0.658 37.75 14.93 1 98.69 138 ASN B C 1
ATOM 2886 O O . ASN B 1 138 ? -0.819 37.812 16.141 1 98.69 138 ASN B O 1
ATOM 2890 N N . CYS B 1 139 ? -0.946 36.719 14.203 1 98.69 139 CYS B N 1
ATOM 2891 C CA . CYS B 1 139 ? -1.423 35.5 14.805 1 98.69 139 CYS B CA 1
ATOM 2892 C C . CYS B 1 139 ? -0.404 34.938 15.789 1 98.69 139 CYS B C 1
ATOM 2894 O O . CYS B 1 139 ? -0.765 34.5 16.891 1 98.69 139 CYS B O 1
ATOM 2896 N N . VAL B 1 140 ? 0.849 34.969 15.438 1 98.19 140 VAL B N 1
ATOM 2897 C CA . VAL B 1 140 ? 1.925 34.438 16.281 1 98.19 140 VAL B CA 1
ATOM 2898 C C . VAL B 1 140 ? 2.107 35.344 17.5 1 98.19 140 VAL B C 1
ATOM 2900 O O . VAL B 1 140 ? 2.213 34.844 18.625 1 98.19 140 VAL B O 1
ATOM 2903 N N . LYS B 1 141 ? 2.018 36.625 17.312 1 96.88 141 LYS B N 1
ATOM 2904 C CA . LYS B 1 141 ? 2.348 37.594 18.359 1 96.88 141 LYS B CA 1
ATOM 2905 C C . LYS B 1 141 ? 1.197 37.75 19.359 1 96.88 141 LYS B C 1
ATOM 2907 O O . LYS B 1 141 ? 1.421 38.031 20.531 1 96.88 141 LYS B O 1
ATOM 2912 N N . SER B 1 142 ? -0.019 37.531 18.984 1 96.62 142 SER B N 1
ATOM 2913 C CA . SER B 1 142 ? -1.2 37.812 19.797 1 96.62 142 SER B CA 1
ATOM 2914 C C . SER B 1 142 ? -1.473 36.656 20.781 1 96.62 142 SER B C 1
ATOM 2916 O O . SER B 1 142 ? -2.326 36.781 21.656 1 96.62 142 SER B O 1
ATOM 2918 N N . GLY B 1 143 ? -0.775 35.5 20.547 1 95.06 143 GLY B N 1
ATOM 2919 C CA . GLY B 1 143 ? -1.059 34.344 21.375 1 95.06 143 GLY B CA 1
ATOM 2920 C C . GLY B 1 143 ? -1.985 33.344 20.703 1 95.06 143 GLY B C 1
ATOM 2921 O O . GLY B 1 143 ? -2.084 32.219 21.141 1 95.06 143 GLY B O 1
ATOM 2922 N N . LYS B 1 144 ? -2.641 33.781 19.719 1 97.88 144 LYS B N 1
ATOM 2923 C CA . LYS B 1 144 ? -3.5 32.875 18.969 1 97.88 144 LYS B CA 1
ATOM 2924 C C . LYS B 1 144 ? -2.709 31.672 18.453 1 97.88 144 LYS B C 1
ATOM 2926 O O . LYS B 1 144 ? -3.207 30.547 18.453 1 97.88 144 LYS B O 1
ATOM 2931 N N . GLY B 1 145 ? -1.521 31.906 17.969 1 98.5 145 GLY B N 1
ATOM 2932 C CA . GLY B 1 145 ? -0.654 30.844 17.516 1 98.5 145 GLY B CA 1
ATOM 2933 C C . GLY B 1 145 ? -0.422 29.766 18.547 1 98.5 145 GLY B C 1
ATOM 2934 O O . GLY B 1 145 ? -0.391 28.578 18.234 1 98.5 145 GLY B O 1
ATOM 2935 N N . ASN B 1 146 ? -0.256 30.219 19.781 1 98.12 146 ASN B N 1
ATOM 2936 C CA . ASN B 1 146 ? -0.093 29.266 20.891 1 98.12 146 ASN B CA 1
ATOM 2937 C C . ASN B 1 146 ? -1.334 28.406 21.078 1 98.12 146 ASN B C 1
ATOM 2939 O O . ASN B 1 146 ? -1.225 27.203 21.297 1 98.12 146 ASN B O 1
ATOM 2943 N N . GLU B 1 147 ? -2.459 29.047 20.984 1 98.19 147 GLU B N 1
ATOM 2944 C CA . GLU B 1 147 ? -3.713 28.312 21.125 1 98.19 147 GLU B CA 1
ATOM 2945 C C . GLU B 1 147 ? -3.881 27.281 20.016 1 98.19 147 GLU B C 1
ATOM 2947 O O . GLU B 1 147 ? -4.293 26.141 20.266 1 98.19 147 GLU B O 1
ATOM 2952 N N . LEU B 1 148 ? -3.551 27.672 18.828 1 98.81 148 LEU B N 1
ATOM 2953 C CA . LEU B 1 148 ? -3.664 26.781 17.672 1 98.81 148 LEU B CA 1
ATOM 2954 C C . LEU B 1 148 ? -2.707 25.609 17.797 1 98.81 148 LEU B C 1
ATOM 2956 O O . LEU B 1 148 ? -3.072 24.469 17.5 1 98.81 148 LEU B O 1
ATOM 2960 N N . LEU B 1 149 ? -1.512 25.875 18.188 1 98.75 149 LEU B N 1
ATOM 2961 C CA . LEU B 1 149 ? -0.525 24.812 18.344 1 98.75 149 LEU B CA 1
ATOM 2962 C C . LEU B 1 149 ? -0.946 23.844 19.438 1 98.75 149 LEU B C 1
ATOM 2964 O O . LEU B 1 149 ? -0.778 22.625 19.297 1 98.75 149 LEU B O 1
ATOM 2968 N N . ALA B 1 150 ? -1.491 24.359 20.531 1 98.44 150 ALA B N 1
ATOM 2969 C CA . ALA B 1 150 ? -2.02 23.5 21.594 1 98.44 150 ALA B CA 1
ATOM 2970 C C . ALA B 1 150 ? -3.156 22.625 21.078 1 98.44 150 ALA B C 1
ATOM 2972 O O . ALA B 1 150 ? -3.244 21.438 21.422 1 98.44 150 ALA B O 1
ATOM 2973 N N . LYS B 1 151 ? -4.008 23.219 20.328 1 98.56 151 LYS B N 1
ATOM 2974 C CA . LYS B 1 151 ? -5.098 22.469 19.719 1 98.56 151 LYS B CA 1
ATOM 2975 C C . LYS B 1 151 ? -4.559 21.328 18.844 1 98.56 151 LYS B C 1
ATOM 2977 O O . LYS B 1 151 ? -5.125 20.234 18.828 1 98.56 151 LYS B O 1
ATOM 2982 N N . ASN B 1 152 ? -3.512 21.609 18.094 1 98.75 152 ASN B N 1
ATOM 2983 C CA . ASN B 1 152 ? -2.883 20.578 17.281 1 98.75 152 ASN B CA 1
ATOM 2984 C C . ASN B 1 152 ? -2.346 19.438 18.156 1 98.75 152 ASN B C 1
ATOM 2986 O O . ASN B 1 152 ? -2.367 18.281 17.75 1 98.75 152 ASN B O 1
ATOM 2990 N N . GLY B 1 153 ? -1.767 19.812 19.297 1 98.12 153 GLY B N 1
ATOM 2991 C CA . GLY B 1 153 ? -1.347 18.797 20.25 1 98.12 153 GLY B CA 1
ATOM 2992 C C . GLY B 1 153 ? -2.477 17.875 20.672 1 98.12 153 GLY B C 1
ATOM 2993 O O . GLY B 1 153 ? -2.324 16.656 20.688 1 98.12 153 GLY B O 1
ATOM 2994 N N . ASN B 1 154 ? -3.594 18.484 21.047 1 97.62 154 ASN B N 1
ATOM 2995 C CA . ASN B 1 154 ? -4.773 17.719 21.422 1 97.62 154 ASN B CA 1
ATOM 2996 C C . ASN B 1 154 ? -5.246 16.828 20.281 1 97.62 154 ASN B C 1
ATOM 2998 O O . ASN B 1 154 ? -5.562 15.648 20.484 1 97.62 154 ASN B O 1
ATOM 3002 N N . ARG B 1 155 ? -5.312 17.359 19.094 1 97.88 155 ARG B N 1
ATOM 3003 C CA . ARG B 1 155 ? -5.738 16.609 17.922 1 97.88 155 ARG B CA 1
ATOM 3004 C C . ARG B 1 155 ? -4.82 15.422 17.656 1 97.88 155 ARG B C 1
ATOM 3006 O O . ARG B 1 155 ? -5.289 14.344 17.312 1 97.88 155 ARG B O 1
ATOM 3013 N N . THR B 1 156 ? -3.514 15.648 17.797 1 97.88 156 THR B N 1
ATOM 3014 C CA . THR B 1 156 ? -2.529 14.586 17.656 1 97.88 156 THR B CA 1
ATOM 3015 C C . THR B 1 156 ? -2.762 13.484 18.688 1 97.88 156 THR B C 1
ATOM 3017 O O . THR B 1 156 ? -2.734 12.297 18.344 1 97.88 156 THR B O 1
ATOM 3020 N N . GLY B 1 157 ? -3.043 13.898 19.906 1 96 157 GLY B N 1
ATOM 3021 C CA . GLY B 1 157 ? -3.295 12.953 20.984 1 96 157 GLY B CA 1
ATOM 3022 C C . GLY B 1 157 ? -4.543 12.117 20.766 1 96 157 GLY B C 1
ATOM 3023 O O . GLY B 1 157 ? -4.637 10.992 21.25 1 96 157 GLY B O 1
ATOM 3024 N N . GLU B 1 158 ? -5.531 12.648 20.047 1 95.81 158 GLU B N 1
ATOM 3025 C CA . GLU B 1 158 ? -6.762 11.93 19.734 1 95.81 158 GLU B CA 1
ATOM 3026 C C . GLU B 1 158 ? -6.492 10.742 18.812 1 95.81 158 GLU B C 1
ATOM 3028 O O . GLU B 1 158 ? -7.219 9.75 18.844 1 95.81 158 GLU B O 1
ATOM 3033 N N . VAL B 1 159 ? -5.52 10.906 17.984 1 94.44 159 VAL B N 1
ATOM 3034 C CA . VAL B 1 159 ? -5.199 9.875 17 1 94.44 159 VAL B CA 1
ATOM 3035 C C . VAL B 1 159 ? -4.336 8.789 17.656 1 94.44 159 VAL B C 1
ATOM 3037 O O . VAL B 1 159 ? -4.582 7.598 17.469 1 94.44 159 VAL B O 1
ATOM 3040 N N . LYS B 1 160 ? -3.314 9.242 18.344 1 87.12 160 LYS B N 1
ATOM 3041 C CA . LYS B 1 160 ? -2.379 8.336 19 1 87.12 160 LYS B CA 1
ATOM 3042 C C . LYS B 1 160 ? -1.772 8.977 20.25 1 87.12 160 LYS B C 1
ATOM 3044 O O . LYS B 1 160 ? -1.093 10 20.156 1 87.12 160 LYS B O 1
ATOM 3049 N N . GLU B 1 161 ? -1.951 8.281 21.281 1 82.38 161 GLU B N 1
ATOM 3050 C CA . GLU B 1 161 ? -1.477 8.82 22.547 1 82.38 161 GLU B CA 1
ATOM 3051 C C . GLU B 1 161 ? 0.044 8.953 22.547 1 82.38 161 GLU B C 1
ATOM 3053 O O . GLU B 1 161 ? 0.579 10 22.938 1 82.38 161 GLU B O 1
ATOM 3058 N N . LYS B 1 162 ? 0.624 7.809 22.172 1 84.38 162 LYS B N 1
ATOM 3059 C CA . LYS B 1 162 ? 2.08 7.871 22.094 1 84.38 162 LYS B CA 1
ATOM 3060 C C . LYS B 1 162 ? 2.551 7.828 20.641 1 84.38 162 LYS B C 1
ATOM 3062 O O . LYS B 1 162 ? 2.555 6.766 20.016 1 84.38 162 LYS B O 1
ATOM 3067 N N . VAL B 1 163 ? 2.893 9 20.203 1 87.62 163 VAL B N 1
ATOM 3068 C CA . VAL B 1 163 ? 3.385 9.117 18.828 1 87.62 163 VAL B CA 1
ATOM 3069 C C . VAL B 1 163 ? 4.805 8.57 18.734 1 87.62 163 VAL B C 1
ATOM 3071 O O . VAL B 1 163 ? 5.719 9.086 19.391 1 87.62 163 VAL B O 1
ATOM 3074 N N . THR B 1 164 ? 5.023 7.594 18.016 1 90.38 164 THR B N 1
ATOM 3075 C CA . THR B 1 164 ? 6.336 6.961 17.938 1 90.38 164 THR B CA 1
ATOM 3076 C C . THR B 1 164 ? 7.039 7.328 16.641 1 90.38 164 THR B C 1
ATOM 3078 O O . THR B 1 164 ? 8.258 7.184 16.516 1 90.38 164 THR B O 1
ATOM 3081 N N . PHE B 1 165 ? 6.297 7.793 15.734 1 95.88 165 PHE B N 1
ATOM 3082 C CA . PHE B 1 165 ? 6.859 8.195 14.453 1 95.88 165 PHE B CA 1
ATOM 3083 C C . PHE B 1 165 ? 6.066 9.352 13.852 1 95.88 165 PHE B C 1
ATOM 3085 O O . PHE B 1 165 ? 4.84 9.398 13.969 1 95.88 165 PHE B O 1
ATOM 3092 N N . ILE B 1 166 ? 6.727 10.25 13.18 1 97.62 166 ILE B N 1
ATOM 3093 C CA . ILE B 1 166 ? 6.137 11.375 12.453 1 97.62 166 ILE B CA 1
ATOM 3094 C C . ILE B 1 166 ? 6.793 11.5 11.086 1 97.62 166 ILE B C 1
ATOM 3096 O O . ILE B 1 166 ? 8 11.289 10.945 1 97.62 166 ILE B O 1
ATOM 3100 N N . PRO B 1 167 ? 6.051 11.688 10.156 1 98.56 167 PRO B N 1
ATOM 3101 C CA . PRO B 1 167 ? 4.641 12.086 10.133 1 98.56 167 PRO B CA 1
ATOM 3102 C C . PRO B 1 167 ? 3.691 10.898 10.281 1 98.56 167 PRO B C 1
ATOM 3104 O O . PRO B 1 167 ? 4.078 9.758 10 1 98.56 167 PRO B O 1
ATOM 3107 N N . MET B 1 168 ? 2.564 11.109 10.812 1 98.56 168 MET B N 1
ATOM 3108 C CA . MET B 1 168 ? 1.456 10.164 10.766 1 98.56 168 MET B CA 1
ATOM 3109 C C . MET B 1 168 ? 0.464 10.547 9.672 1 98.56 168 MET B C 1
ATOM 3111 O O . MET B 1 168 ? 0.134 11.719 9.508 1 98.56 168 MET B O 1
ATOM 3115 N N . VAL B 1 169 ? 0.055 9.57 8.906 1 98.69 169 VAL B N 1
ATOM 3116 C CA . VAL B 1 169 ? -0.942 9.742 7.855 1 98.69 169 VAL B CA 1
ATOM 3117 C C . VAL B 1 169 ? -2.207 8.969 8.211 1 98.69 169 VAL B C 1
ATOM 3119 O O . VAL B 1 169 ? -2.172 7.746 8.359 1 98.69 169 VAL B O 1
ATOM 3122 N N . VAL B 1 170 ? -3.299 9.688 8.352 1 98.19 170 VAL B N 1
ATOM 3123 C CA . VAL B 1 170 ? -4.559 9.094 8.781 1 98.19 170 VAL B CA 1
ATOM 3124 C C . VAL B 1 170 ? -5.609 9.258 7.688 1 98.19 170 VAL B C 1
ATOM 3126 O O . VAL B 1 170 ? -5.863 10.375 7.223 1 98.19 170 VAL B O 1
ATOM 3129 N N . PHE B 1 171 ? -6.133 8.125 7.25 1 97.38 171 PHE B N 1
ATOM 3130 C CA . PHE B 1 171 ? -7.219 8.133 6.273 1 97.38 171 PHE B CA 1
ATOM 3131 C C . PHE B 1 171 ? -8.562 7.938 6.961 1 97.38 171 PHE B C 1
ATOM 3133 O O . PHE B 1 171 ? -8.711 7.059 7.809 1 97.38 171 PHE B O 1
ATOM 3140 N N . GLU B 1 172 ? -9.531 8.766 6.66 1 93.31 172 GLU B N 1
ATOM 3141 C CA . GLU B 1 172 ? -10.906 8.648 7.137 1 93.31 172 GLU B CA 1
ATOM 3142 C C . GLU B 1 172 ? -10.961 8.625 8.664 1 93.31 172 GLU B C 1
ATOM 3144 O O . GLU B 1 172 ? -11.617 7.766 9.258 1 93.31 172 GLU B O 1
ATOM 3149 N N . HIS B 1 173 ? -10.117 9.289 9.289 1 92.31 173 HIS B N 1
ATOM 3150 C CA . HIS B 1 173 ? -10.164 9.695 10.688 1 92.31 173 HIS B CA 1
ATOM 3151 C C . HIS B 1 173 ? -9.719 8.555 11.602 1 92.31 173 HIS B C 1
ATOM 3153 O O . HIS B 1 173 ? -9.766 8.68 12.828 1 92.31 173 HIS B O 1
ATOM 3159 N N . THR B 1 174 ? -9.344 7.5 11.016 1 93.06 174 THR B N 1
ATOM 3160 C CA . THR B 1 174 ? -8.883 6.375 11.82 1 93.06 174 THR B CA 1
ATOM 3161 C C . THR B 1 174 ? -7.465 5.973 11.43 1 93.06 174 THR B C 1
ATOM 3163 O O . THR B 1 174 ? -7.188 5.723 10.258 1 93.06 174 THR B O 1
ATOM 3166 N N . TYR B 1 175 ? -6.66 5.902 12.469 1 96.12 175 TYR B N 1
ATOM 3167 C CA . TYR B 1 175 ? -5.285 5.48 12.234 1 96.12 175 TYR B CA 1
ATOM 3168 C C . TYR B 1 175 ? -5.199 3.971 12.047 1 96.12 175 TYR B C 1
ATOM 3170 O O . TYR B 1 175 ? -5.707 3.209 12.867 1 96.12 175 TYR B O 1
ATOM 3178 N N . LYS B 1 176 ? -4.617 3.521 10.984 1 94.62 176 LYS B N 1
ATOM 3179 C CA . LYS B 1 176 ? -4.332 2.119 10.703 1 94.62 176 LYS B CA 1
ATOM 3180 C C . LYS B 1 176 ? -2.854 1.914 10.383 1 94.62 176 LYS B C 1
ATOM 3182 O O . LYS B 1 176 ? -2.34 2.492 9.422 1 94.62 176 LYS B O 1
ATOM 3187 N N . GLU B 1 177 ? -2.229 1.04 11.102 1 94.81 177 GLU B N 1
ATOM 3188 C CA . GLU B 1 177 ? -0.791 0.819 10.977 1 94.81 177 GLU B CA 1
ATOM 3189 C C . GLU B 1 177 ? -0.418 0.429 9.547 1 94.81 177 GLU B C 1
ATOM 3191 O O . GLU B 1 177 ? 0.589 0.899 9.016 1 94.81 177 GLU B O 1
ATOM 3196 N N . ALA B 1 178 ? -1.184 -0.421 8.953 1 94.81 178 ALA B N 1
ATOM 3197 C CA . ALA B 1 178 ? -0.911 -0.868 7.59 1 94.81 178 ALA B CA 1
ATOM 3198 C C . ALA B 1 178 ? -0.921 0.307 6.613 1 94.81 178 ALA B C 1
ATOM 3200 O O . ALA B 1 178 ? -0.021 0.439 5.781 1 94.81 178 ALA B O 1
ATOM 3201 N N . LEU B 1 179 ? -1.909 1.183 6.727 1 97.31 179 LEU B N 1
ATOM 3202 C CA . LEU B 1 179 ? -2.02 2.336 5.84 1 97.31 179 LEU B CA 1
ATOM 3203 C C . LEU B 1 179 ? -0.89 3.328 6.094 1 97.31 179 LEU B C 1
ATOM 3205 O O . LEU B 1 179 ? -0.375 3.945 5.16 1 97.31 179 LEU B O 1
ATOM 3209 N N . GLN B 1 180 ? -0.516 3.488 7.352 1 97.75 180 GLN B N 1
ATOM 3210 C CA . GLN B 1 180 ? 0.626 4.32 7.715 1 97.75 180 GLN B CA 1
ATOM 3211 C C . GLN B 1 180 ? 1.888 3.873 6.98 1 97.75 180 GLN B C 1
ATOM 3213 O O . GLN B 1 180 ? 2.578 4.688 6.367 1 97.75 180 GLN B O 1
ATOM 3218 N N . THR B 1 181 ? 2.143 2.621 7.031 1 97 181 THR B N 1
ATOM 3219 C CA . THR B 1 181 ? 3.34 2.064 6.414 1 97 181 THR B CA 1
ATOM 3220 C C . THR B 1 181 ? 3.305 2.25 4.898 1 97 181 THR B C 1
ATOM 3222 O O . THR B 1 181 ? 4.285 2.697 4.301 1 97 181 THR B O 1
ATOM 3225 N N . ILE B 1 182 ? 2.189 1.99 4.27 1 97.94 182 ILE B N 1
ATOM 3226 C CA . ILE B 1 182 ? 2.031 2.068 2.82 1 97.94 182 ILE B CA 1
ATOM 3227 C C . ILE B 1 182 ? 2.148 3.521 2.367 1 97.94 182 ILE B C 1
ATOM 3229 O O . ILE B 1 182 ? 2.834 3.82 1.387 1 97.94 182 ILE B O 1
ATOM 3233 N N . ALA B 1 183 ? 1.561 4.414 3.086 1 98.38 183 ALA B N 1
ATOM 3234 C CA . ALA B 1 183 ? 1.436 5.809 2.672 1 98.38 183 ALA B CA 1
ATOM 3235 C C . ALA B 1 183 ? 2.803 6.484 2.607 1 98.38 183 ALA B C 1
ATOM 3237 O O . ALA B 1 183 ? 3.01 7.402 1.812 1 98.38 183 ALA B O 1
ATOM 3238 N N . LEU B 1 184 ? 3.73 6.023 3.41 1 98.12 184 LEU B N 1
ATOM 3239 C CA . LEU B 1 184 ? 5.02 6.699 3.51 1 98.12 184 LEU B CA 1
ATOM 3240 C C . LEU B 1 184 ? 5.789 6.598 2.197 1 98.12 184 LEU B C 1
ATOM 3242 O O . LEU B 1 184 ? 6.633 7.449 1.899 1 98.12 184 LEU B O 1
ATOM 3246 N N . ARG B 1 185 ? 5.375 5.602 1.354 1 96.75 185 ARG B N 1
ATOM 3247 C CA . ARG B 1 185 ? 6.129 5.449 0.115 1 96.75 185 ARG B CA 1
ATOM 3248 C C . ARG B 1 185 ? 5.195 5.316 -1.084 1 96.75 185 ARG B C 1
ATOM 3250 O O . ARG B 1 185 ? 5.633 5.426 -2.232 1 96.75 185 ARG B O 1
ATOM 3257 N N . ASN B 1 186 ? 3.877 5.121 -0.803 1 97.81 186 ASN B N 1
ATOM 3258 C CA . ASN B 1 186 ? 2.881 4.922 -1.852 1 97.81 186 ASN B CA 1
ATOM 3259 C C . ASN B 1 186 ? 1.62 5.742 -1.591 1 97.81 186 ASN B C 1
ATOM 3261 O O . ASN B 1 186 ? 0.506 5.234 -1.716 1 97.81 186 ASN B O 1
ATOM 3265 N N . PHE B 1 187 ? 1.818 6.949 -1.171 1 98.81 187 PHE B N 1
ATOM 3266 C CA . PHE B 1 187 ? 0.69 7.789 -0.786 1 98.81 187 PHE B CA 1
ATOM 3267 C C . PHE B 1 187 ? -0.307 7.914 -1.933 1 98.81 187 PHE B C 1
ATOM 3269 O O . PHE B 1 187 ? -1.517 7.793 -1.726 1 98.81 187 PHE B O 1
ATOM 3276 N N . LEU B 1 188 ? 0.194 8.18 -3.188 1 98.56 188 LEU B N 1
ATOM 3277 C CA . LEU B 1 188 ? -0.72 8.352 -4.309 1 98.56 188 LEU B CA 1
ATOM 3278 C C . LEU B 1 188 ? -1.516 7.082 -4.57 1 98.56 188 LEU B C 1
ATOM 3280 O O . LEU B 1 188 ? -2.744 7.121 -4.672 1 98.56 188 LEU B O 1
ATOM 3284 N N . GLU B 1 189 ? -0.884 5.969 -4.637 1 97.88 189 GLU B N 1
ATOM 3285 C CA . GLU B 1 189 ? -1.521 4.703 -4.984 1 97.88 189 GLU B CA 1
ATOM 3286 C C . GLU B 1 189 ? -2.562 4.301 -3.943 1 97.88 189 GLU B C 1
ATOM 3288 O O . GLU B 1 189 ? -3.684 3.922 -4.293 1 97.88 189 GLU B O 1
ATOM 3293 N N . ILE B 1 190 ? -2.189 4.383 -2.678 1 98.19 190 ILE B N 1
ATOM 3294 C CA . ILE B 1 190 ? -3.145 3.971 -1.654 1 98.19 190 ILE B CA 1
ATOM 3295 C C . ILE B 1 190 ? -4.316 4.949 -1.617 1 98.19 190 ILE B C 1
ATOM 3297 O O . ILE B 1 190 ? -5.457 4.551 -1.385 1 98.19 190 ILE B O 1
ATOM 3301 N N . SER B 1 191 ? -4.039 6.238 -1.844 1 98.06 191 SER B N 1
ATOM 3302 C CA . SER B 1 191 ? -5.117 7.219 -1.911 1 98.06 191 SER B CA 1
ATOM 3303 C C . SER B 1 191 ? -6.062 6.922 -3.072 1 98.06 191 SER B C 1
ATOM 3305 O O . SER B 1 191 ? -7.281 6.934 -2.904 1 98.06 191 SER B O 1
ATOM 3307 N N . GLU B 1 192 ? -5.492 6.66 -4.211 1 96.19 192 GLU B N 1
ATOM 3308 C CA . GLU B 1 192 ? -6.309 6.324 -5.375 1 96.19 192 GLU B CA 1
ATOM 3309 C C . GLU B 1 192 ? -7.16 5.086 -5.113 1 96.19 192 GLU B C 1
ATOM 3311 O O . GLU B 1 192 ? -8.328 5.031 -5.5 1 96.19 192 GLU B O 1
ATOM 3316 N N . PHE B 1 193 ? -6.629 4.113 -4.508 1 95.62 193 PHE B N 1
ATOM 3317 C CA . PHE B 1 193 ? -7.379 2.908 -4.172 1 95.62 193 PHE B CA 1
ATOM 3318 C C . PHE B 1 193 ? -8.539 3.232 -3.244 1 95.62 193 PHE B C 1
ATOM 3320 O O . PHE B 1 193 ? -9.68 2.822 -3.496 1 95.62 193 PHE B O 1
ATOM 3327 N N . LEU B 1 194 ? -8.273 3.969 -2.205 1 95.75 194 LEU B N 1
ATOM 3328 C CA . LEU B 1 194 ? -9.305 4.301 -1.231 1 95.75 194 LEU B CA 1
ATOM 3329 C C . LEU B 1 194 ? -10.383 5.18 -1.858 1 95.75 194 LEU B C 1
ATOM 3331 O O . LEU B 1 194 ? -11.57 5.039 -1.541 1 95.75 194 LEU B O 1
ATOM 3335 N N . ILE B 1 195 ? -9.977 6.121 -2.695 1 95 195 ILE B N 1
ATOM 3336 C CA . ILE B 1 195 ? -10.93 6.957 -3.424 1 95 195 ILE B CA 1
ATOM 3337 C C . ILE B 1 195 ? -11.844 6.074 -4.27 1 95 195 ILE B C 1
ATOM 3339 O O . ILE B 1 195 ? -13.07 6.242 -4.25 1 95 195 ILE B O 1
ATOM 3343 N N . SER B 1 196 ? -11.234 5.125 -4.996 1 90.62 196 SER B N 1
ATOM 3344 C CA . SER B 1 196 ? -12.016 4.238 -5.848 1 90.62 196 SER B CA 1
ATOM 3345 C C . SER B 1 196 ? -12.992 3.402 -5.027 1 90.62 196 SER B C 1
ATOM 3347 O O . SER B 1 196 ? -14.125 3.162 -5.453 1 90.62 196 SER B O 1
ATOM 3349 N N . GLU B 1 197 ? -12.555 2.938 -3.908 1 88.12 197 GLU B N 1
ATOM 3350 C CA . GLU B 1 197 ? -13.406 2.137 -3.035 1 88.12 197 GLU B CA 1
ATOM 3351 C C . GLU B 1 197 ? -14.57 2.961 -2.5 1 88.12 197 GLU B C 1
ATOM 3353 O O . GLU B 1 197 ? -15.68 2.439 -2.316 1 88.12 197 GLU B O 1
ATOM 3358 N N . SER B 1 198 ? -14.305 4.164 -2.23 1 87.12 198 SER B N 1
ATOM 3359 C CA . SER B 1 198 ? -15.352 5.039 -1.709 1 87.12 198 SER B CA 1
ATOM 3360 C C . SER B 1 198 ? -16.406 5.336 -2.77 1 87.12 198 SER B C 1
ATOM 3362 O O . SER B 1 198 ? -17.562 5.574 -2.445 1 87.12 198 SER B O 1
ATOM 3364 N N . GLU B 1 199 ? -16 5.379 -3.982 1 82.25 199 GLU B N 1
ATOM 3365 C CA . GLU B 1 199 ? -16.922 5.621 -5.094 1 82.25 199 GLU B CA 1
ATOM 3366 C C . GLU B 1 199 ? -17.828 4.418 -5.336 1 82.25 199 GLU B C 1
ATOM 3368 O O . GLU B 1 199 ? -19 4.578 -5.668 1 82.25 199 GLU B O 1
ATOM 3373 N N . CYS B 1 200 ? -17.266 3.248 -5.102 1 72.69 200 CYS B N 1
ATOM 3374 C CA . CYS B 1 200 ? -18.031 2.027 -5.309 1 72.69 200 CYS B CA 1
ATOM 3375 C C . CYS B 1 200 ? -19.094 1.858 -4.223 1 72.69 200 CYS B C 1
ATOM 3377 O O . CYS B 1 200 ? -20.219 1.462 -4.508 1 72.69 200 CYS B O 1
ATOM 3379 N N . GLU B 1 201 ? -18.734 2.086 -3.064 1 66.12 201 GLU B N 1
ATOM 3380 C CA . GLU B 1 201 ? -19.688 1.998 -1.959 1 66.12 201 GLU B CA 1
ATOM 3381 C C . GLU B 1 201 ? -20.844 2.973 -2.148 1 66.12 201 GLU B C 1
ATOM 3383 O O . GLU B 1 201 ? -21.984 2.646 -1.838 1 66.12 201 GLU B O 1
ATOM 3388 N N . ARG B 1 202 ? -20.469 4.035 -2.67 1 55.06 202 ARG B N 1
ATOM 3389 C CA . ARG B 1 202 ? -21.5 5.035 -2.93 1 55.06 202 ARG B CA 1
ATOM 3390 C C . ARG B 1 202 ? -22.406 4.598 -4.074 1 55.06 202 ARG B C 1
ATOM 3392 O O . ARG B 1 202 ? -23.609 4.859 -4.055 1 55.06 202 ARG B O 1
ATOM 3399 N N . CYS B 1 203 ? -21.75 4.027 -5.055 1 52.41 203 CYS B N 1
ATOM 3400 C CA . CYS B 1 203 ? -22.516 3.535 -6.191 1 52.41 203 CYS B CA 1
ATOM 3401 C C . CYS B 1 203 ? -23.438 2.395 -5.773 1 52.41 203 CYS B C 1
ATOM 3403 O O . CYS B 1 203 ? -24.578 2.316 -6.23 1 52.41 203 CYS B O 1
ATOM 3405 N N . LYS B 1 204 ? -23.031 1.555 -4.938 1 52.56 204 LYS B N 1
ATOM 3406 C CA . LYS B 1 204 ? -23.906 0.485 -4.465 1 52.56 204 LYS B CA 1
ATOM 3407 C C . LYS B 1 204 ? -25.031 1.038 -3.6 1 52.56 204 LYS B C 1
ATOM 3409 O O . LYS B 1 204 ? -26.156 0.537 -3.645 1 52.56 204 LYS B O 1
ATOM 3414 N N . ARG B 1 205 ? -24.656 2.051 -2.814 1 46.44 205 ARG B N 1
ATOM 3415 C CA . ARG B 1 205 ? -25.703 2.672 -2.014 1 46.44 205 ARG B CA 1
ATOM 3416 C C . ARG B 1 205 ? -26.703 3.418 -2.898 1 46.44 205 ARG B C 1
ATOM 3418 O O . ARG B 1 205 ? -27.906 3.438 -2.613 1 46.44 205 ARG B O 1
ATOM 3425 N N . ARG B 1 206 ? -26.172 3.963 -3.984 1 49.53 206 ARG B N 1
ATOM 3426 C CA . ARG B 1 206 ? -27.062 4.664 -4.902 1 49.53 206 ARG B CA 1
ATOM 3427 C C . ARG B 1 206 ? -27.859 3.676 -5.758 1 49.53 206 ARG B C 1
ATOM 3429 O O . ARG B 1 206 ? -29.016 3.926 -6.09 1 49.53 206 ARG B O 1
ATOM 3436 N N . GLY B 1 207 ? -27.109 2.66 -6.246 1 43.09 207 GLY B N 1
ATOM 3437 C CA . GLY B 1 207 ? -27.844 1.674 -7.02 1 43.09 207 GLY B CA 1
ATOM 3438 C C . GLY B 1 207 ? -28.969 1.021 -6.234 1 43.09 207 GLY B C 1
ATOM 3439 O O . GLY B 1 207 ? -29.969 0.577 -6.812 1 43.09 207 GLY B O 1
ATOM 3440 N N . LYS B 1 208 ? -28.703 0.839 -4.938 1 44.88 208 LYS B N 1
ATOM 3441 C CA . LYS B 1 208 ? -29.828 0.318 -4.164 1 44.88 208 LYS B CA 1
ATOM 3442 C C . LYS B 1 208 ? -30.922 1.376 -3.992 1 44.88 208 LYS B C 1
ATOM 3444 O O . LYS B 1 208 ? -32.062 1.05 -3.684 1 44.88 208 LYS B O 1
ATOM 3449 N N . SER B 1 209 ? -30.516 2.604 -3.98 1 38.66 209 SER B N 1
ATOM 3450 C CA . SER B 1 209 ? -31.547 3.617 -3.754 1 38.66 209 SER B CA 1
ATOM 3451 C C . SER B 1 209 ? -32.375 3.859 -5.012 1 38.66 209 SER B C 1
ATOM 3453 O O . SER B 1 209 ? -33.281 4.68 -5.008 1 38.66 209 SER B O 1
ATOM 3455 N N . GLY B 1 210 ? -31.766 3.324 -6.031 1 38.34 210 GLY B N 1
ATOM 3456 C CA . GLY B 1 210 ? -32.562 3.58 -7.227 1 38.34 210 GLY B CA 1
ATOM 3457 C C . GLY B 1 210 ? -33.938 2.965 -7.172 1 38.34 210 GLY B C 1
ATOM 3458 O O . GLY B 1 210 ? -34.625 2.869 -8.188 1 38.34 210 GLY B O 1
ATOM 3459 N N . GLY B 1 211 ? -34.094 2.193 -6.035 1 36.25 211 GLY B N 1
ATOM 3460 C CA . GLY B 1 211 ? -35.5 1.822 -6.074 1 36.25 211 GLY B CA 1
ATOM 3461 C C . GLY B 1 211 ? -36.438 3.012 -5.957 1 36.25 211 GLY B C 1
ATOM 3462 O O . GLY B 1 211 ? -36.688 3.518 -4.855 1 36.25 211 GLY B O 1
ATOM 3463 N N . SER B 1 212 ? -36.094 4.059 -6.676 1 35.41 212 SER B N 1
ATOM 3464 C CA . SER B 1 212 ? -37.094 5.121 -6.613 1 35.41 212 SER B CA 1
ATOM 3465 C C . SER B 1 212 ? -38.5 4.57 -6.781 1 35.41 212 SER B C 1
ATOM 3467 O O . SER B 1 212 ? -38.781 3.891 -7.77 1 35.41 212 SER B O 1
ATOM 3469 N N . PRO B 1 213 ? -39.094 4.281 -5.688 1 33.97 213 PRO B N 1
ATOM 3470 C CA . PRO B 1 213 ? -40.5 3.938 -5.949 1 33.97 213 PRO B CA 1
ATOM 3471 C C . PRO B 1 213 ? -41.188 4.953 -6.855 1 33.97 213 PRO B C 1
ATOM 3473 O O . PRO B 1 213 ? -40.938 6.152 -6.762 1 33.97 213 PRO B O 1
ATOM 3476 N N . LYS B 1 214 ? -41.406 4.617 -8.141 1 36.25 214 LYS B N 1
ATOM 3477 C CA . LYS B 1 214 ? -42.25 5.367 -9.062 1 36.25 214 LYS B CA 1
ATOM 3478 C C . LYS B 1 214 ? -43.5 5.898 -8.367 1 36.25 214 LYS B C 1
ATOM 3480 O O . LYS B 1 214 ? -44.344 5.121 -7.902 1 36.25 214 LYS B O 1
ATOM 3485 N N . HIS B 1 215 ? -43.25 6.883 -7.445 1 34.12 215 HIS B N 1
ATOM 3486 C CA . HIS B 1 215 ? -44.469 7.535 -6.961 1 34.12 215 HIS B CA 1
ATOM 3487 C C . HIS B 1 215 ? -45.406 7.887 -8.109 1 34.12 215 HIS B C 1
ATOM 3489 O O . HIS B 1 215 ? -44.969 8.438 -9.125 1 34.12 215 HIS B O 1
ATOM 3495 N N . PHE B 1 216 ? -46.312 6.996 -8.375 1 35.16 216 PHE B N 1
ATOM 3496 C CA . PHE B 1 216 ? -47.438 7.191 -9.281 1 35.16 216 PHE B CA 1
ATOM 3497 C C . PHE B 1 216 ? -48.125 8.523 -9.008 1 35.16 216 PHE B C 1
ATOM 3499 O O . PHE B 1 216 ? -48.688 8.727 -7.922 1 35.16 216 PHE B O 1
ATOM 3506 N N . SER B 1 217 ? -47.375 9.602 -9.281 1 30.64 217 SER B N 1
ATOM 3507 C CA . SER B 1 217 ? -48.031 10.914 -9.188 1 30.64 217 SER B CA 1
ATOM 3508 C C . SER B 1 217 ? -49.406 10.906 -9.859 1 30.64 217 SER B C 1
ATOM 3510 O O . SER B 1 217 ? -49.5 10.586 -11.047 1 30.64 217 SER B O 1
ATOM 3512 N N . SER B 1 218 ? -50.344 10.375 -9.141 1 32.97 218 SER B N 1
ATOM 3513 C CA . SER B 1 218 ? -51.75 10.484 -9.531 1 32.97 218 SER B CA 1
ATOM 3514 C C . SER B 1 218 ? -52.094 11.898 -9.969 1 32.97 218 SER B C 1
ATOM 3516 O O . SER B 1 218 ? -51.969 12.844 -9.188 1 32.97 218 SER B O 1
ATOM 3518 N N . ILE B 1 219 ? -51.656 12.258 -11.172 1 33.69 219 ILE B N 1
ATOM 3519 C CA . ILE B 1 219 ? -52.094 13.5 -11.805 1 33.69 219 ILE B CA 1
ATOM 3520 C C . ILE B 1 219 ? -53.594 13.648 -11.672 1 33.69 219 ILE B C 1
ATOM 3522 O O . ILE B 1 219 ? -54.344 12.844 -12.211 1 33.69 219 ILE B O 1
ATOM 3526 N N . LEU B 1 220 ? -54.031 13.922 -10.391 1 32.75 220 LEU B N 1
ATOM 3527 C CA . LEU B 1 220 ? -55.438 14.297 -10.195 1 32.75 220 LEU B CA 1
ATOM 3528 C C . LEU B 1 220 ? -55.844 15.414 -11.141 1 32.75 220 LEU B C 1
ATOM 3530 O O . LEU B 1 220 ? -55.25 16.5 -11.109 1 32.75 220 LEU B O 1
ATOM 3534 N N . VAL B 1 221 ? -56.094 15.016 -12.367 1 32.78 221 VAL B N 1
ATOM 3535 C CA . VAL B 1 221 ? -56.688 15.875 -13.391 1 32.78 221 VAL B CA 1
ATOM 3536 C C . VAL B 1 221 ? -57.938 16.562 -12.844 1 32.78 221 VAL B C 1
ATOM 3538 O O . VAL B 1 221 ? -58.938 15.922 -12.578 1 32.78 221 VAL B O 1
ATOM 3541 N N . LEU B 1 222 ? -57.656 17.531 -11.867 1 31.73 222 LEU B N 1
ATOM 3542 C CA . LEU B 1 222 ? -58.75 18.375 -11.414 1 31.73 222 LEU B CA 1
ATOM 3543 C C . LEU B 1 222 ? -59.5 18.969 -12.609 1 31.73 222 LEU B C 1
ATOM 3545 O O . LEU B 1 222 ? -58.938 19.688 -13.414 1 31.73 222 LEU B O 1
ATOM 3549 N N . LEU B 1 223 ? -60.406 18.156 -13.148 1 33.5 223 LEU B N 1
ATOM 3550 C CA . LEU B 1 223 ? -61.406 18.578 -14.148 1 33.5 223 LEU B CA 1
ATOM 3551 C C . LEU B 1 223 ? -62.125 19.828 -13.688 1 33.5 223 LEU B C 1
ATOM 3553 O O . LEU B 1 223 ? -62.875 19.797 -12.703 1 33.5 223 LEU B O 1
ATOM 3557 N N . ILE B 1 224 ? -61.375 20.969 -13.602 1 34.22 224 ILE B N 1
ATOM 3558 C CA . ILE B 1 224 ? -62 22.25 -13.266 1 34.22 224 ILE B CA 1
ATOM 3559 C C . ILE B 1 224 ? -63.156 22.516 -14.211 1 34.22 224 ILE B C 1
ATOM 3561 O O . ILE B 1 224 ? -62.969 22.547 -15.438 1 34.22 224 ILE B O 1
ATOM 3565 N N . SER B 1 225 ? -64.312 21.906 -13.859 1 31.78 225 SER B N 1
ATOM 3566 C CA . SER B 1 225 ? -65.625 22.172 -14.508 1 31.78 225 SER B CA 1
ATOM 3567 C C . SER B 1 225 ? -65.875 23.672 -14.617 1 31.78 225 SER B C 1
ATOM 3569 O O . SER B 1 225 ? -65.812 24.391 -13.625 1 31.78 225 SER B O 1
ATOM 3571 N N . VAL B 1 226 ? -65.375 24.312 -15.664 1 33.78 226 VAL B N 1
ATOM 3572 C CA . VAL B 1 226 ? -65.625 25.703 -16.062 1 33.78 226 VAL B CA 1
ATOM 3573 C C . VAL B 1 226 ? -67.125 25.953 -16.109 1 33.78 226 VAL B C 1
ATOM 3575 O O . VAL B 1 226 ? -67.812 25.375 -16.938 1 33.78 226 VAL B O 1
ATOM 3578 N N . LEU B 1 227 ? -67.812 26 -14.883 1 34.53 227 LEU B N 1
ATOM 3579 C CA . LEU B 1 227 ? -69.188 26.391 -14.828 1 34.53 227 LEU B CA 1
ATOM 3580 C C . LEU B 1 227 ? -69.438 27.703 -15.578 1 34.53 227 LEU B C 1
ATOM 3582 O O . LEU B 1 227 ? -68.625 28.625 -15.453 1 34.53 227 LEU B O 1
ATOM 3586 N N . PRO B 1 228 ? -70.25 27.656 -16.625 1 40.34 228 PRO B N 1
ATOM 3587 C CA . PRO B 1 228 ? -70.688 28.75 -17.5 1 40.34 228 PRO B CA 1
ATOM 3588 C C . PRO B 1 228 ? -71.312 29.922 -16.75 1 40.34 228 PRO B C 1
ATOM 3590 O O . PRO B 1 228 ? -72.25 29.734 -15.992 1 40.34 228 PRO B O 1
ATOM 3593 N N . ILE B 1 229 ? -70.5 30.719 -16.031 1 29.75 229 ILE B N 1
ATOM 3594 C CA . ILE B 1 229 ? -71.125 31.859 -15.328 1 29.75 229 ILE B CA 1
ATOM 3595 C C . ILE B 1 229 ? -71.875 32.719 -16.297 1 29.75 229 ILE B C 1
ATOM 3597 O O . ILE B 1 229 ? -71.375 33.156 -17.328 1 29.75 229 ILE B O 1
ATOM 3601 N N . LYS B 1 230 ? -73.188 32.469 -16.406 1 33.84 230 LYS B N 1
ATOM 3602 C CA . LYS B 1 230 ? -74.25 33.25 -17.078 1 33.84 230 LYS B CA 1
ATOM 3603 C C . LYS B 1 230 ? -74.125 34.719 -16.703 1 33.84 230 LYS B C 1
ATOM 3605 O O . LYS B 1 230 ? -74.188 35.094 -15.531 1 33.84 230 LYS B O 1
ATOM 3610 N N . VAL B 1 231 ? -73.375 35.531 -17.469 1 27.7 231 VAL B N 1
ATOM 3611 C CA . VAL B 1 231 ? -73.312 37 -17.406 1 27.7 231 VAL B CA 1
ATOM 3612 C C . VAL B 1 231 ? -74.75 37.562 -17.438 1 27.7 231 VAL B C 1
ATOM 3614 O O . VAL B 1 231 ? -75.5 37.344 -18.391 1 27.7 231 VAL B O 1
ATOM 3617 N N . LEU B 1 232 ? -75.375 37.656 -16.297 1 28.8 232 LEU B N 1
ATOM 3618 C CA . LEU B 1 232 ? -76.625 38.375 -16.125 1 28.8 232 LEU B CA 1
ATOM 3619 C C . LEU B 1 232 ? -76.5 39.781 -16.734 1 28.8 232 LEU B C 1
ATOM 3621 O O . LEU B 1 232 ? -75.625 40.562 -16.359 1 28.8 232 LEU B O 1
ATOM 3625 N N . LEU B 1 233 ? -77.062 40.031 -18 1 23.88 233 LEU B N 1
ATOM 3626 C CA . LEU B 1 233 ? -77.625 41.344 -18.188 1 23.88 233 LEU B CA 1
ATOM 3627 C C . LEU B 1 233 ? -78.75 41.594 -17.188 1 23.88 233 LEU B C 1
ATOM 3629 O O . LEU B 1 233 ? -79.562 40.719 -16.938 1 23.88 233 LEU B O 1
#

pLDDT: mean 83.79, std 24.45, range [23.88, 98.94]

Organism: Phaedon cochleariae (NCBI:txid80249)

Foldseek 3Di:
DPPPPPDPPPPPCPPPCLVPALWEKEKEAWLQDPLRLCLLQPQVPVLCVVCVSRYHYHYQHAAQKDWDDDPNAIDIDDPVGVLRVQLNLLLLQQCVQDPDDLSSQLSNQLSNQNGSSDLVSSVVSCVVRVGDSVSSVVCVVVRVSRVSNVVSVVLVCVAPVDRPDPTAMDMRSHGDPVCRVCSSPPVNPVVVVSSVVSVVVVVVVVVVVVPPPPPPPPPPPPPPPPPPPPPDD/DPPPDPDPPPPPCPPPCLVPALWEKEKEAWLQDPLRLCLLQPQVPVLCVVCVSRYHYHYQHAAQKDWDDDPNAIDIDDPVGVLRVQLNLLLLQQCVQDPDDLSSQLSNQLSNQNGNSDLVSSVVSCVVRVGDSVSSVCCSVVRVSRVSNVVSVVLVCVAPVDRPDPTAMDMRSHGDPVCRVCSSPPVNPVVVVSSVVSVVVVVVVVVVVVPPVPPPPPPPPPPPPPPPPPPDD

Solvent-accessible surface area (backbone atoms only — not comparable to full-atom values): 25855 Å² total; per-residue (Å²): 134,84,80,78,79,78,79,80,79,78,77,74,75,66,69,72,75,70,61,71,54,53,39,42,39,37,38,34,19,36,42,69,38,68,57,23,31,47,35,44,53,71,27,46,44,65,32,40,75,76,42,50,78,42,40,42,80,43,82,35,39,40,56,76,37,48,76,44,82,52,96,92,38,76,44,74,49,36,89,76,36,68,56,24,46,50,14,17,22,52,49,42,30,38,38,69,77,34,68,58,67,43,25,53,50,24,47,41,44,18,40,63,60,82,44,32,53,38,62,70,47,44,46,50,24,18,63,77,35,74,43,63,51,69,59,35,52,46,29,53,73,71,44,53,16,52,53,48,31,45,50,29,45,53,54,48,42,72,71,39,78,77,68,87,65,57,47,41,53,25,53,69,87,42,75,44,71,40,58,36,62,45,37,67,79,34,33,45,36,56,49,52,48,53,35,53,52,43,52,49,57,47,46,53,56,46,63,61,54,59,65,58,74,77,72,77,74,74,76,74,75,74,76,74,77,78,71,79,74,75,75,77,125,134,84,82,78,79,78,80,80,78,77,77,74,74,64,69,71,76,71,61,71,53,54,39,41,38,36,38,33,19,34,42,67,38,68,56,22,30,47,36,43,54,72,29,45,43,67,32,39,76,75,43,49,76,42,41,42,80,43,81,37,38,39,57,76,37,46,75,42,82,51,96,90,38,78,43,74,49,34,87,77,36,68,56,24,47,50,14,18,23,51,49,42,30,37,37,68,77,35,70,58,68,41,25,53,49,25,49,39,45,18,42,63,58,81,45,33,51,40,64,71,46,44,46,50,23,18,64,77,37,74,42,63,52,68,58,34,52,49,28,53,72,72,45,54,16,53,52,47,33,45,49,30,44,53,54,47,42,72,70,38,78,76,68,85,63,56,48,41,54,24,53,70,87,44,76,43,72,39,57,35,63,45,36,68,80,35,34,46,34,53,48,50,47,52,35,53,52,43,52,47,55,46,45,53,56,45,62,62,54,59,65,59,73,78,71,74,73,73,74,74,74,74,75,75,74,78,71,80,76,76,78,79,126

InterPro domains:
  IPR004911 Gamma interferon inducible lysosomal thiol reductase GILT [PF03227] (25-126)
  IPR004911 Gamma interferon inducible lysosomal thiol reductase GILT [PTHR13234] (19-178)